Protein AF-A0A6G6BYC5-F1 (afdb_monomer)

InterPro domains:
  IPR001048 Aspartate/glutamate/uridylate kinase [PF00696] (1-52)
  IPR001342 Homoserine dehydrogenase, catalytic [PF00742] (387-583)
  IPR002912 ACT domain [PS51671] (171-244)
  IPR005106 Aspartate/homoserine dehydrogenase, NAD-binding [PF03447] (243-378)
  IPR011147 Bifunctional aspartokinase/homoserine dehydrogenase, homoserine dehydrogenase domain [PTHR43070] (1-584)
  IPR019811 Homoserine dehydrogenase, conserved site [PS01042] (433-455)
  IPR036291 NAD(P)-binding domain superfamily [SSF51735] (235-409)
  IPR036393 Acetylglutamate kinase-like superfamily [G3DSA:3.40.1160.10] (1-65)
  IPR036393 Acetylglutamate kinase-like superfamily [SSF53633] (1-63)
  IPR045865 ACT-like domain [SSF55021] (75-151)
  IPR045865 ACT-like domain [SSF55021] (155-233)
  IPR054352 Aspartokinase, ACT domain [PF22468] (89-148)
  IPR054352 Aspartokinase, ACT domain [PF22468] (169-229)

Foldseek 3Di:
DQEDCVLAVPDDAQAEDELVLVQVQVLFPPVQDHNVVSVVCQVVQNKDFDADPVCRPDSGYIYGHPPDPPPPPFQFRHKGKDWQKKKKKKFFQLQFPDPDLVVLLVVLCVVVPWDWSDWDADPRRRMIMTMGHNVCVVVSQVSSCVSCVVCCVVRRIPRIDMDTQKMKMKTFGAPVVVRPCPVVLLVVLCLLLVWDFDDWDADPNNRMTMTMTGNLCVSQSNNSVCCSRVVPAQAEAEEAEEDCPLQNVLLLVVCVVCQVVCCPPVSYHYAHAKYDYQFWIDGDLPRHDDSVCNVVCGVPVTDGDDPVVSLVVVVSSSHGNAEYEYADQDPVNLQCLLVCLQSSHAYFYCHLDQLQDALVSNVSNVVSCVVSVHHHYHCCLFQQQFNPLVVLLVCVVVPWAFAKKKKFQQLLQQQLLQPPDDPDFSLNSLVVCVVVVSADVQNCVRLQCLSVLSNVSSSLVSSVANDHSVQEAEPRLDDPLLNPDDDSVVNSVSSVVCRVVVVVVRVVLVVVVWGWGFMWMDHPSYTYTDIDTHDPPDPCRPDDRRKMKMWTDIPVQPPHTDMIIDHNDDSNSNSVNSVVVSSVSSD

Mean predicted aligned error: 8.04 Å

Radius of gyration: 31.69 Å; Cα contacts (8 Å, |Δi|>4): 1106; chains: 1; bounding box: 78×51×90 Å

Sequence (587 aa):
MTANPKMVNQAFPIKEISYEEAMELSHFGAKVIYPLTIQPAMKKNIPIQIKNTFYPTDPGTLIFISNKSTNISQPVTGISGIQNLALLTLEGSGMIGIPGYSKRLFEALSREKINVIFITQSSSEHSITTGIHEMDVIKAKTVIDSEFSQEIYQKYIDPLKIEKDLCIIAVVGDNMKNLHGTSGKMFSSLGRNSINVRAIAQGSTEKNISAVIQKKDFKKALNTLHEAFFERPPKQINLFICGVGKVGSKLLEQIDQQKNYLLEELKLQMRIIGLSNSKKMYFDNNNGINLSQWKYNLNKNGLKMNIYSFMEKVWKFNLRNSLFVDNTASEEMAMTYEKFLQNGIGVITCNKIACSSDYDHYKRLKTLSRHFKAPFLFETNVGASLPVISTLNDLINSGDKIKKIEAVLSGSLNFIFNHFIGEKSFLEVVKEAQSKGYTEPDPRIDLSGLDVMRKILILARECGSPLELNDIINNSFLPKSCSTVISIENFYQELHQYRDYFSEIRKKSEKKKRRLRFIARYENGIASIGLESIKQSHPFYQLEGKDNMVLYNTYRYDEQPLIIRGAGAGAEVTASGVFSDIIKATK

Nearest PDB structures (foldseek):
  2hmf-assembly1_A  TM=9.255E-01  e=2.465E-23  Methanocaldococcus jannaschii
  3c1m-assembly1_A  TM=9.172E-01  e=2.095E-23  Methanocaldococcus jannaschii
  3c1m-assembly1_D  TM=9.162E-01  e=9.529E-23  Methanocaldococcus jannaschii
  3c1n-assembly3_D  TM=9.537E-01  e=5.679E-22  Methanocaldococcus jannaschii
  6mx1-assembly1_B  TM=9.621E-01  e=2.971E-15  Escherichia coli str. K-12 substr. MG1655

Solvent-accessible surface area (backbone atoms only — not comparable to full-atom values): 31413 Å² total; per-residue (Å²): 86,30,30,60,55,94,68,27,81,85,40,47,80,37,59,69,47,35,58,64,47,52,34,52,36,25,74,33,54,39,82,87,57,59,58,80,73,48,50,66,33,60,80,67,71,50,67,46,76,49,68,41,90,92,45,74,83,50,89,40,28,41,32,37,82,76,88,64,92,76,54,86,87,54,50,59,63,32,42,33,44,41,73,56,22,23,42,41,36,44,38,23,79,65,39,47,91,50,88,56,61,68,57,52,54,53,50,44,35,49,77,71,67,52,66,74,77,49,68,40,66,47,94,69,44,38,33,45,35,36,33,30,52,47,89,49,46,69,61,50,50,55,45,47,45,57,75,42,41,66,43,36,73,72,62,31,27,55,72,71,42,78,48,70,67,19,20,40,38,33,46,26,15,67,68,38,78,80,41,87,57,56,69,57,50,52,55,50,47,35,43,54,52,57,45,65,74,78,47,63,42,64,53,95,83,31,38,40,44,31,39,29,31,51,45,92,43,48,60,35,46,55,42,43,49,46,53,71,64,62,66,76,67,49,52,60,34,35,33,35,37,37,26,58,51,71,34,28,44,39,32,53,50,50,53,63,73,40,44,63,56,33,40,73,74,68,34,32,39,80,32,44,30,32,44,26,45,96,62,26,30,32,74,28,84,87,81,30,55,55,77,96,47,42,69,56,46,35,70,73,72,26,44,76,47,48,72,66,66,50,50,51,50,57,60,72,63,52,61,50,60,31,34,39,34,38,50,41,88,51,59,77,61,40,74,46,50,60,63,37,16,75,66,24,24,18,39,37,33,53,39,49,55,41,64,49,46,60,50,67,59,34,51,48,45,59,48,38,17,63,74,35,59,8,50,75,43,46,45,28,45,38,40,12,47,42,70,50,53,58,50,53,47,52,43,46,76,73,71,48,49,81,53,33,39,42,30,35,70,45,38,42,60,38,38,36,45,69,58,53,50,94,85,61,50,66,50,57,33,52,52,51,35,42,78,72,62,53,37,53,98,56,52,63,60,62,74,67,38,55,67,47,50,41,35,50,48,36,54,43,40,74,73,68,44,93,62,51,77,86,68,42,46,73,48,70,82,66,59,71,69,54,73,69,50,88,50,72,69,56,31,54,51,43,43,57,71,45,40,63,62,56,49,48,57,47,50,62,22,52,77,69,65,24,42,60,43,63,37,34,39,37,43,89,91,46,39,35,37,33,71,42,72,33,47,74,89,41,76,75,47,77,64,59,67,42,46,18,38,40,33,39,29,26,77,86,25,62,93,56,56,51,74,49,76,44,64,26,70,50,42,60,48,31,16,51,20,51,50,51,46,55,55,59,67,71,112

Structure (mmCIF, N/CA/C/O backbone):
data_AF-A0A6G6BYC5-F1
#
_entry.id   AF-A0A6G6BYC5-F1
#
loop_
_atom_site.group_PDB
_atom_site.id
_atom_site.type_symbol
_atom_site.label_atom_id
_atom_site.label_alt_id
_atom_site.label_comp_id
_atom_site.label_asym_id
_atom_site.label_entity_id
_atom_site.label_seq_id
_atom_site.pdbx_PDB_ins_code
_atom_site.Cartn_x
_atom_site.Cartn_y
_atom_site.Cartn_z
_atom_site.occupancy
_atom_site.B_iso_or_equiv
_atom_site.auth_seq_id
_atom_site.auth_comp_id
_atom_site.auth_asym_id
_atom_site.auth_atom_id
_atom_site.pdbx_PDB_model_num
ATOM 1 N N . MET A 1 1 ? -5.826 10.184 30.171 1.00 86.75 1 MET A N 1
ATOM 2 C CA . MET A 1 1 ? -4.964 9.926 28.989 1.00 86.75 1 MET A CA 1
ATOM 3 C C . MET A 1 1 ? -5.865 9.726 27.782 1.00 86.75 1 MET A C 1
ATOM 5 O O . MET A 1 1 ? -6.928 9.151 27.968 1.00 86.75 1 MET A O 1
ATOM 9 N N . THR A 1 2 ? -5.457 10.159 26.585 1.00 90.31 2 THR A N 1
ATOM 10 C CA . THR A 1 2 ? -6.253 10.045 25.343 1.00 90.31 2 THR A CA 1
ATOM 11 C C . THR A 1 2 ? -6.451 8.605 24.859 1.00 90.31 2 THR A C 1
ATOM 13 O O . THR A 1 2 ? -7.395 8.332 24.131 1.00 90.31 2 THR A O 1
ATOM 16 N N . ALA A 1 3 ? -5.594 7.673 25.279 1.00 91.50 3 ALA A N 1
ATOM 17 C CA . ALA A 1 3 ? -5.772 6.226 25.146 1.00 91.50 3 ALA A CA 1
ATOM 18 C C . ALA A 1 3 ? -4.931 5.502 26.215 1.00 91.50 3 ALA A C 1
ATOM 20 O O . ALA A 1 3 ? -4.189 6.143 26.967 1.00 91.50 3 ALA A O 1
ATOM 21 N N . ASN A 1 4 ? -5.012 4.169 26.293 1.00 89.75 4 ASN A N 1
ATOM 22 C CA . ASN A 1 4 ? -4.153 3.376 27.178 1.00 89.75 4 ASN A CA 1
ATOM 23 C C . ASN A 1 4 ? -2.675 3.445 26.716 1.00 89.75 4 ASN A C 1
ATOM 25 O O . ASN A 1 4 ? -2.354 2.871 25.668 1.00 89.75 4 ASN A O 1
ATOM 29 N N . PRO A 1 5 ? -1.755 4.056 27.494 1.00 86.81 5 PRO A N 1
ATOM 30 C CA . PRO A 1 5 ? -0.365 4.261 27.075 1.00 86.81 5 PRO A CA 1
ATOM 31 C C . PRO A 1 5 ? 0.438 2.961 26.934 1.00 86.81 5 PRO A C 1
ATOM 33 O O . PRO A 1 5 ? 1.443 2.940 26.234 1.00 86.81 5 PRO A O 1
ATOM 36 N N . LYS A 1 6 ? -0.014 1.848 27.535 1.00 88.12 6 LYS A N 1
ATOM 37 C CA . LYS A 1 6 ? 0.607 0.523 27.332 1.00 88.12 6 LYS A CA 1
ATOM 38 C C . LYS A 1 6 ? 0.318 -0.062 25.946 1.00 88.12 6 LYS A C 1
ATOM 40 O O . LYS A 1 6 ? 0.992 -0.994 25.515 1.00 88.12 6 LYS A O 1
ATOM 45 N N . MET A 1 7 ? -0.721 0.430 25.270 1.00 88.62 7 MET A N 1
ATOM 46 C CA . MET A 1 7 ? -1.164 -0.069 23.962 1.00 88.62 7 MET A CA 1
ATOM 47 C C . MET A 1 7 ? -0.909 0.938 22.842 1.00 88.62 7 MET A C 1
ATOM 49 O O . MET A 1 7 ? -0.668 0.529 21.703 1.00 88.62 7 MET A O 1
ATOM 53 N N . VAL A 1 8 ? -0.952 2.228 23.175 1.00 88.88 8 VAL A N 1
ATOM 54 C CA . VAL A 1 8 ? -0.746 3.359 22.271 1.00 88.88 8 VAL A CA 1
ATOM 55 C C . VAL A 1 8 ? 0.359 4.240 22.850 1.00 88.88 8 VAL A C 1
ATOM 57 O O . VAL A 1 8 ? 0.112 5.056 23.732 1.00 88.88 8 VAL A O 1
ATOM 60 N N . ASN A 1 9 ? 1.585 4.088 22.346 1.00 82.44 9 ASN A N 1
ATOM 61 C CA . ASN A 1 9 ? 2.769 4.778 22.886 1.00 82.44 9 ASN A CA 1
ATOM 62 C C . ASN A 1 9 ? 2.676 6.310 22.798 1.00 82.44 9 ASN A C 1
ATOM 64 O O . ASN A 1 9 ? 3.294 7.024 23.574 1.00 82.44 9 ASN A O 1
ATOM 68 N N . GLN A 1 10 ? 1.904 6.800 21.835 1.00 84.38 10 GLN A N 1
ATOM 69 C CA . GLN A 1 10 ? 1.694 8.216 21.544 1.00 84.38 10 GLN A CA 1
ATOM 70 C C . GLN A 1 10 ? 0.484 8.819 22.281 1.00 84.38 10 GLN A C 1
ATOM 72 O O . GLN A 1 10 ? 0.098 9.957 22.019 1.00 84.38 10 GLN A O 1
ATOM 77 N N . ALA A 1 11 ? -0.120 8.071 23.212 1.00 87.69 11 ALA A N 1
ATOM 78 C CA . ALA A 1 11 ? -1.148 8.592 24.104 1.00 87.69 11 ALA A CA 1
ATOM 79 C C . ALA A 1 11 ? -0.568 9.658 25.044 1.00 87.69 11 ALA A C 1
ATOM 81 O O . ALA A 1 11 ? 0.519 9.495 25.594 1.00 87.69 11 ALA A O 1
ATOM 82 N N . PHE A 1 12 ? -1.329 10.723 25.282 1.00 87.56 12 PHE A N 1
ATOM 83 C CA . PHE A 1 12 ? -0.921 11.841 26.134 1.00 87.56 12 PHE A CA 1
ATOM 84 C C . PHE A 1 12 ? -2.003 12.185 27.171 1.00 87.56 12 PHE A C 1
ATOM 86 O O . PHE A 1 12 ? -3.158 11.760 27.023 1.00 87.56 12 PHE A O 1
ATOM 93 N N . PRO A 1 13 ? -1.662 12.908 28.254 1.00 88.12 13 PRO A N 1
ATOM 94 C CA . PRO A 1 13 ? -2.632 13.314 29.267 1.00 88.12 13 PRO A CA 1
ATOM 95 C C . PRO A 1 13 ? -3.739 14.202 28.688 1.00 88.12 13 PRO A C 1
ATOM 97 O O . PRO A 1 13 ? -3.480 15.093 27.884 1.00 88.12 13 PRO A O 1
ATOM 100 N N . ILE A 1 14 ? -4.977 13.965 29.125 1.00 88.75 14 ILE A N 1
ATOM 101 C CA . ILE A 1 14 ? -6.110 14.844 28.811 1.00 88.75 14 ILE A CA 1
ATOM 102 C C . ILE A 1 14 ? -6.059 15.983 29.828 1.00 88.75 14 ILE A C 1
ATOM 104 O O . ILE A 1 14 ? -5.929 15.709 31.019 1.00 88.75 14 ILE A O 1
ATOM 108 N N . LYS A 1 15 ? -6.120 17.238 29.380 1.00 88.06 15 LYS A N 1
ATOM 109 C CA . LYS A 1 15 ? -6.078 18.391 30.295 1.00 88.06 15 LYS A CA 1
ATOM 110 C C . LYS A 1 15 ? -7.410 18.574 31.022 1.00 88.06 15 LYS A C 1
ATOM 112 O O . LYS A 1 15 ? -7.441 18.707 32.240 1.00 88.06 15 LYS A O 1
ATOM 117 N N . GLU A 1 16 ? -8.491 18.531 30.256 1.00 88.38 16 GLU A N 1
ATOM 118 C CA . GLU A 1 16 ? -9.855 18.855 30.667 1.00 88.38 16 GLU A CA 1
ATOM 119 C C . GLU A 1 16 ? -10.820 17.848 30.029 1.00 88.38 16 GLU A C 1
ATOM 121 O O . GLU A 1 16 ? -10.604 17.454 28.882 1.00 88.38 16 GLU A O 1
ATOM 126 N N . ILE A 1 17 ? -11.837 17.405 30.771 1.00 89.06 17 ILE A N 1
ATOM 127 C CA . ILE A 1 17 ? -12.864 16.464 30.298 1.00 89.06 17 ILE A CA 1
ATOM 128 C C . ILE A 1 17 ? -14.187 16.689 31.046 1.00 89.06 17 ILE A C 1
ATOM 130 O O . ILE A 1 17 ? -14.181 17.051 32.225 1.00 89.06 17 ILE A O 1
ATOM 134 N N . SER A 1 18 ? -15.323 16.466 30.386 1.00 88.94 18 SER A N 1
ATOM 135 C CA . SER A 1 18 ? -16.635 16.509 31.044 1.00 88.94 18 SER A CA 1
ATOM 136 C C . SER A 1 18 ? -16.876 15.289 31.945 1.00 88.94 18 SER A C 1
ATOM 138 O O . SER A 1 18 ? -16.243 14.238 31.798 1.00 88.94 18 SER A O 1
ATOM 140 N N . TYR A 1 19 ? -17.833 15.395 32.873 1.00 88.75 19 TYR A N 1
ATOM 141 C CA . TYR A 1 19 ? -18.262 14.244 33.675 1.00 88.75 19 TYR A CA 1
ATOM 142 C C . TYR A 1 19 ? -18.762 13.083 32.807 1.00 88.75 19 TYR A C 1
ATOM 144 O O . TYR A 1 19 ? -18.405 11.936 33.077 1.00 88.75 19 TYR A O 1
ATOM 152 N N . GLU A 1 20 ? -19.555 13.356 31.763 1.00 86.75 20 GLU A N 1
ATOM 153 C CA . GLU A 1 20 ? -20.112 12.283 30.936 1.00 86.75 20 GLU A CA 1
ATOM 154 C C . GLU A 1 20 ? -19.038 11.592 30.094 1.00 86.75 20 GLU A C 1
ATOM 156 O O . GLU A 1 20 ? -18.991 10.366 30.076 1.00 86.75 20 GLU A O 1
ATOM 161 N N . GLU A 1 21 ? -18.120 12.331 29.464 1.00 88.06 21 GLU A N 1
ATOM 162 C CA . GLU A 1 21 ? -17.006 11.717 28.722 1.00 88.06 21 GLU A CA 1
ATOM 163 C C . GLU A 1 21 ? -16.112 10.866 29.635 1.00 88.06 21 GLU A C 1
ATOM 165 O O . GLU A 1 21 ? -15.651 9.792 29.243 1.00 88.06 21 GLU A O 1
ATOM 170 N N . ALA A 1 22 ? -15.874 11.322 30.869 1.00 89.50 22 ALA A N 1
ATOM 171 C CA . ALA A 1 22 ? -15.110 10.568 31.856 1.00 89.50 22 ALA A CA 1
ATOM 172 C C . ALA A 1 22 ? -15.809 9.248 32.235 1.00 89.50 22 ALA A C 1
ATOM 174 O O . ALA A 1 22 ? -15.147 8.210 32.348 1.00 89.50 22 ALA A O 1
ATOM 175 N N . MET A 1 23 ? -17.138 9.269 32.385 1.00 88.25 23 MET A N 1
ATOM 176 C CA . MET A 1 23 ? -17.947 8.068 32.613 1.00 88.25 23 MET A CA 1
ATOM 177 C C . MET A 1 23 ? -17.919 7.119 31.407 1.00 88.25 23 MET A C 1
ATOM 179 O O . MET A 1 23 ? -17.709 5.922 31.593 1.00 88.25 23 MET A O 1
ATOM 183 N N . GLU A 1 24 ? -18.053 7.641 30.187 1.00 87.44 24 GLU A N 1
ATOM 184 C CA . GLU A 1 24 ? -18.011 6.861 28.942 1.00 87.44 24 GLU A CA 1
ATOM 185 C C . GLU A 1 24 ? -16.650 6.183 28.726 1.00 87.44 24 GLU A C 1
ATOM 187 O O . GLU A 1 24 ? -16.567 4.978 28.480 1.00 87.44 24 GLU A O 1
ATOM 192 N N . LEU A 1 25 ? -15.545 6.918 28.896 1.00 89.19 25 LEU A N 1
ATOM 193 C CA . LEU A 1 25 ? -14.202 6.337 28.806 1.00 89.19 25 LEU A CA 1
ATOM 194 C C . LEU A 1 25 ? -13.994 5.225 29.837 1.00 89.19 25 LEU A C 1
ATOM 196 O O . LEU A 1 25 ? -13.385 4.197 29.517 1.00 89.19 25 LEU A O 1
ATOM 200 N N . SER A 1 26 ? -14.483 5.437 31.063 1.00 87.88 26 SER A N 1
ATOM 201 C CA . SER A 1 26 ? -14.409 4.454 32.143 1.00 87.88 26 SER A CA 1
ATOM 202 C C . SER A 1 26 ? -15.197 3.187 31.807 1.00 87.88 26 SER A C 1
ATOM 204 O O . SER A 1 26 ? -14.629 2.093 31.893 1.00 87.88 26 SER A O 1
ATOM 206 N N . HIS A 1 27 ? -16.439 3.332 31.325 1.00 86.69 27 HIS A N 1
ATOM 207 C CA . HIS A 1 27 ? -17.282 2.217 30.877 1.00 86.69 27 HIS A CA 1
ATOM 208 C C . HIS A 1 27 ? -16.562 1.350 29.844 1.00 86.69 27 HIS A C 1
ATOM 210 O O . HIS A 1 27 ? -16.494 0.134 29.993 1.00 86.69 27 HIS A O 1
ATOM 216 N N . PHE A 1 28 ? -15.911 1.975 28.858 1.00 84.69 28 PHE A N 1
ATOM 217 C CA . PHE A 1 28 ? -15.178 1.270 27.804 1.00 84.69 28 PHE A CA 1
ATOM 218 C C . PHE A 1 28 ? -13.738 0.872 28.165 1.00 84.69 28 PHE A C 1
ATOM 220 O O . PHE A 1 28 ? -12.960 0.528 27.278 1.00 84.69 28 PHE A O 1
ATOM 227 N N . GLY A 1 29 ? -13.358 0.868 29.447 1.00 79.62 29 GLY A N 1
ATOM 228 C CA . GLY A 1 29 ? -12.115 0.239 29.914 1.00 79.62 29 GLY A CA 1
ATOM 229 C C . GLY A 1 29 ? -11.020 1.188 30.407 1.00 79.62 29 GLY A C 1
ATOM 230 O O . GLY A 1 29 ? -9.913 0.727 30.711 1.00 79.62 29 GLY A O 1
ATOM 231 N N . ALA A 1 30 ? -11.291 2.491 30.548 1.00 80.38 30 ALA A N 1
ATOM 232 C CA . ALA A 1 30 ? -10.368 3.413 31.209 1.00 80.38 30 ALA A CA 1
ATOM 233 C C . ALA A 1 30 ? -10.447 3.246 32.740 1.00 80.38 30 ALA A C 1
ATOM 235 O O . ALA A 1 30 ? -11.186 3.935 33.434 1.00 80.38 30 ALA A O 1
ATOM 236 N N . LYS A 1 31 ? -9.635 2.333 33.284 1.00 74.62 31 LYS A N 1
ATOM 237 C CA . LYS A 1 31 ? -9.678 1.872 34.690 1.00 74.62 31 LYS A CA 1
ATOM 238 C C . LYS A 1 31 ? -9.284 2.896 35.775 1.00 74.62 31 LYS A C 1
ATOM 240 O O . LYS A 1 31 ? -9.052 2.501 36.911 1.00 74.62 31 LYS A O 1
ATOM 245 N N . VAL A 1 32 ? -9.137 4.180 35.450 1.00 75.62 32 VAL A N 1
ATOM 246 C CA . VAL A 1 32 ? -8.644 5.201 36.401 1.00 75.62 32 VAL A CA 1
ATOM 247 C C . VAL A 1 32 ? -9.751 5.693 37.338 1.00 75.62 32 VAL A C 1
ATOM 249 O O . VAL A 1 32 ? -9.486 6.063 38.475 1.00 75.62 32 VAL A O 1
ATOM 252 N N . ILE A 1 33 ? -10.992 5.684 36.865 1.00 79.25 33 ILE A N 1
ATOM 253 C CA . ILE A 1 33 ? -12.165 6.227 37.554 1.00 79.25 33 ILE A CA 1
ATOM 254 C C . ILE A 1 33 ? -13.282 5.196 37.484 1.00 79.25 33 ILE A C 1
ATOM 256 O O . ILE A 1 33 ? -13.403 4.505 36.476 1.00 79.25 33 ILE A O 1
ATOM 260 N N . TYR A 1 34 ? -14.094 5.098 38.535 1.00 83.88 34 TYR A N 1
ATOM 261 C CA . TYR A 1 34 ? -15.292 4.261 38.554 1.00 83.88 34 TYR A CA 1
ATOM 262 C C . TYR A 1 34 ? -16.530 5.159 38.407 1.00 83.88 34 TYR A C 1
ATOM 264 O O . TYR A 1 34 ? -16.652 6.109 39.177 1.00 83.88 34 TYR A O 1
ATOM 272 N N . PRO A 1 35 ? -17.464 4.915 37.468 1.00 82.00 35 PRO A N 1
ATOM 273 C CA . PRO A 1 35 ? -18.517 5.887 37.155 1.00 82.00 35 PRO A CA 1
ATOM 274 C C . PRO A 1 35 ? -19.384 6.277 38.361 1.00 82.00 35 PRO A C 1
ATOM 276 O O . PRO A 1 35 ? -19.760 7.439 38.505 1.00 82.00 35 PRO A O 1
ATOM 279 N N . LEU A 1 36 ? -19.644 5.337 39.279 1.00 84.62 36 LEU A N 1
ATOM 280 C CA . LEU A 1 36 ? -20.447 5.605 40.477 1.00 84.62 36 LEU A CA 1
ATOM 281 C C . LEU A 1 36 ? -19.773 6.580 41.457 1.00 84.62 36 LEU A C 1
ATOM 283 O O . LEU A 1 36 ? -20.477 7.228 42.227 1.00 84.62 36 LEU A O 1
ATOM 287 N N . THR A 1 37 ? -18.442 6.737 41.426 1.00 84.38 37 THR A N 1
ATOM 288 C CA . THR A 1 37 ? -17.749 7.704 42.298 1.00 84.38 37 THR A CA 1
ATOM 289 C C . THR A 1 37 ? -17.807 9.133 41.764 1.00 84.38 37 THR A C 1
ATOM 291 O O . THR A 1 37 ? -17.649 10.073 42.538 1.00 84.38 37 THR A O 1
ATOM 294 N N . ILE A 1 38 ? -18.080 9.316 40.467 1.00 87.81 38 ILE A N 1
ATOM 295 C CA . ILE A 1 38 ? -18.207 10.637 39.835 1.00 87.81 38 ILE A CA 1
ATOM 296 C C . ILE A 1 38 ? -19.584 11.254 40.125 1.00 87.81 38 ILE A C 1
ATOM 298 O O . ILE A 1 38 ? -19.696 12.467 40.302 1.00 87.81 38 ILE A O 1
ATOM 302 N N . GLN A 1 39 ? -20.635 10.433 40.231 1.00 87.94 39 GLN A N 1
ATOM 303 C CA . GLN A 1 39 ? -22.022 10.904 40.352 1.00 87.94 39 GLN A CA 1
ATOM 304 C C . GLN A 1 39 ? -22.278 11.898 41.503 1.00 87.94 39 GLN A C 1
ATOM 306 O O . GLN A 1 39 ? -22.980 12.884 41.267 1.00 87.94 39 GLN A O 1
ATOM 311 N N . PRO A 1 40 ? -21.752 11.714 42.734 1.00 91.44 40 PRO A N 1
ATOM 312 C CA . PRO A 1 40 ? -21.985 12.672 43.817 1.00 91.44 40 PRO A CA 1
ATOM 313 C C . PRO A 1 40 ? -21.364 14.045 43.535 1.00 91.44 40 PRO A C 1
ATOM 315 O O . PRO A 1 40 ? -21.980 15.070 43.826 1.00 91.44 40 PRO A O 1
ATOM 318 N N . ALA A 1 41 ? -20.164 14.059 42.948 1.00 91.44 41 ALA A N 1
ATOM 319 C CA . ALA A 1 41 ? -19.460 15.277 42.567 1.00 91.44 41 ALA A CA 1
ATOM 320 C C . ALA A 1 41 ? -20.175 15.988 41.410 1.00 91.44 41 ALA A C 1
ATOM 322 O O . ALA A 1 41 ? -20.410 17.190 41.489 1.00 91.44 41 ALA A O 1
ATOM 323 N N . MET A 1 42 ? -20.633 15.231 40.408 1.00 89.94 42 MET A N 1
ATOM 324 C CA . MET A 1 42 ? -21.445 15.736 39.299 1.00 89.94 42 MET A CA 1
ATOM 325 C C . MET A 1 42 ? -22.747 16.388 39.791 1.00 89.94 42 MET A C 1
ATOM 327 O O . MET A 1 42 ? -23.028 17.525 39.430 1.00 89.94 42 MET A O 1
ATOM 331 N N . LYS A 1 43 ? -23.511 15.733 40.681 1.00 91.12 43 LYS A N 1
ATOM 332 C CA . LYS A 1 43 ? -24.767 16.287 41.239 1.00 91.12 43 LYS A CA 1
ATOM 333 C C . LYS A 1 43 ? -24.572 17.607 41.990 1.00 91.12 43 LYS A C 1
ATOM 335 O O . LYS A 1 43 ? -25.499 18.406 42.062 1.00 91.12 43 LYS A O 1
ATOM 340 N N . LYS A 1 44 ? -23.392 17.814 42.579 1.00 92.81 44 LYS A N 1
ATOM 341 C CA . LYS A 1 44 ? -23.035 19.026 43.331 1.00 92.81 44 LYS A CA 1
ATOM 342 C C . LYS A 1 44 ? -22.155 19.998 42.537 1.00 92.81 44 LYS A C 1
ATOM 344 O O . LYS A 1 44 ? -21.717 20.991 43.107 1.00 92.81 44 LYS A O 1
ATOM 349 N N . ASN A 1 45 ? -21.883 19.722 41.259 1.00 90.19 45 ASN A N 1
ATOM 350 C CA . ASN A 1 45 ? -20.957 20.486 40.419 1.00 90.19 45 ASN A CA 1
ATOM 351 C C . ASN A 1 45 ? -19.566 20.699 41.051 1.00 90.19 45 ASN A C 1
ATOM 353 O O . ASN A 1 45 ? -18.967 21.758 40.889 1.00 90.19 45 ASN A O 1
ATOM 357 N N . ILE A 1 46 ? -19.041 19.698 41.763 1.00 93.44 46 ILE A N 1
ATOM 358 C CA . ILE A 1 46 ? -17.721 19.747 42.409 1.00 93.44 46 ILE A CA 1
ATOM 359 C C . ILE A 1 46 ? -16.659 19.226 41.429 1.00 93.44 46 ILE A C 1
ATOM 361 O O . ILE A 1 46 ? -16.668 18.025 41.149 1.00 93.44 46 ILE A O 1
ATOM 365 N N . PRO A 1 47 ? -15.726 20.065 40.937 1.00 92.06 47 PRO A N 1
ATOM 366 C CA . PRO A 1 47 ? -14.685 19.616 40.018 1.00 92.06 47 PRO A CA 1
ATOM 367 C C . PRO A 1 47 ? -13.778 18.546 40.640 1.00 92.06 47 PRO A C 1
ATOM 369 O O . PRO A 1 47 ? -13.430 18.617 41.820 1.00 92.06 47 PRO A O 1
ATOM 372 N N . ILE A 1 48 ? -13.354 17.572 39.834 1.00 92.00 48 ILE A N 1
ATOM 373 C CA . ILE A 1 48 ? -12.473 16.474 40.253 1.00 92.00 48 ILE A CA 1
ATOM 374 C C . ILE A 1 48 ? -11.129 16.617 39.539 1.00 92.00 48 ILE A C 1
ATOM 376 O O . ILE A 1 48 ? -11.076 16.605 38.313 1.00 92.00 48 ILE A O 1
ATOM 380 N N . GLN A 1 49 ? -10.027 16.691 40.286 1.00 90.94 49 GLN A N 1
ATOM 381 C CA . GLN A 1 49 ? -8.677 16.700 39.715 1.00 90.94 49 GLN A CA 1
ATOM 382 C C . GLN A 1 49 ? -8.030 15.316 39.850 1.00 90.94 49 GLN A C 1
ATOM 384 O O . GLN A 1 49 ? -7.746 14.863 40.958 1.00 90.94 49 GLN A O 1
ATOM 389 N N . ILE A 1 50 ? -7.733 14.658 38.730 1.00 89.62 50 ILE A N 1
ATOM 390 C CA . ILE A 1 50 ? -6.938 13.423 38.712 1.00 89.62 50 ILE A CA 1
ATOM 391 C C . ILE A 1 50 ? -5.457 13.793 38.623 1.00 89.62 50 ILE A C 1
ATOM 393 O O . ILE A 1 50 ? -5.010 14.341 37.614 1.00 89.62 50 ILE A O 1
ATOM 397 N N . LYS A 1 51 ? -4.690 13.468 39.667 1.00 88.44 51 LYS A N 1
ATOM 398 C CA . LYS A 1 51 ? -3.240 13.701 39.761 1.00 88.44 51 LYS A CA 1
ATOM 399 C C . LYS A 1 51 ? -2.435 12.426 39.512 1.00 88.44 51 LYS A C 1
ATOM 401 O O . LYS A 1 51 ? -2.932 11.316 39.689 1.00 88.44 51 LYS A O 1
ATOM 406 N N . ASN A 1 52 ? -1.173 12.594 39.122 1.00 85.69 52 ASN A N 1
ATOM 407 C CA . ASN A 1 52 ? -0.220 11.499 38.987 1.00 85.69 52 ASN A CA 1
ATOM 408 C C . ASN A 1 52 ? 0.570 11.327 40.293 1.00 85.69 52 ASN A C 1
ATOM 410 O O . ASN A 1 52 ? 1.289 12.236 40.698 1.00 85.69 52 ASN A O 1
ATOM 414 N N . THR A 1 53 ? 0.476 10.159 40.932 1.00 87.81 53 THR A N 1
ATOM 415 C CA . THR A 1 53 ? 1.199 9.861 42.182 1.00 87.81 53 THR A CA 1
ATOM 416 C C . THR A 1 53 ? 2.721 9.941 42.024 1.00 87.81 53 THR A C 1
ATOM 418 O O . THR A 1 53 ? 3.407 10.316 42.968 1.00 87.81 53 THR A O 1
ATOM 421 N N . PHE A 1 54 ? 3.254 9.630 40.837 1.00 88.25 54 PHE A N 1
ATOM 422 C CA . PHE A 1 54 ? 4.696 9.671 40.560 1.00 88.25 54 PHE A CA 1
ATOM 423 C C . PHE A 1 54 ? 5.199 11.064 40.157 1.00 88.25 54 PHE A C 1
ATOM 425 O O . PHE A 1 54 ? 6.395 11.322 40.237 1.00 88.25 54 PHE A O 1
ATOM 432 N N . TYR A 1 55 ? 4.294 11.961 39.752 1.00 87.88 55 TYR A N 1
ATOM 433 C CA . TYR A 1 55 ? 4.604 13.337 39.354 1.00 87.88 55 TYR A CA 1
ATOM 434 C C . TYR A 1 55 ? 3.566 14.300 39.957 1.00 87.88 55 TYR A C 1
ATOM 436 O O . TYR A 1 55 ? 2.670 14.769 39.255 1.00 87.88 55 TYR A O 1
ATOM 444 N N . PRO A 1 56 ? 3.639 14.594 41.270 1.00 85.56 56 PRO A N 1
ATOM 445 C CA . PRO A 1 56 ? 2.587 15.339 41.975 1.00 85.56 56 PRO A CA 1
ATOM 446 C C . PRO A 1 56 ? 2.398 16.782 41.483 1.00 85.56 56 PRO A C 1
ATOM 448 O O . PRO A 1 56 ? 1.310 17.348 41.615 1.00 85.56 56 PRO A O 1
ATOM 451 N N . THR A 1 57 ? 3.452 17.373 40.916 1.00 89.81 57 THR A N 1
ATOM 452 C CA . THR A 1 57 ? 3.447 18.726 40.346 1.00 89.81 57 THR A CA 1
ATOM 453 C C . THR A 1 57 ? 2.753 18.800 38.989 1.00 89.81 57 THR A C 1
ATOM 455 O O . THR A 1 57 ? 2.381 19.899 38.575 1.00 89.81 57 THR A O 1
ATOM 458 N N . ASP A 1 58 ? 2.519 17.667 38.314 1.00 88.94 58 ASP A N 1
ATOM 459 C CA . ASP A 1 58 ? 1.780 17.664 37.056 1.00 88.94 58 ASP A CA 1
ATOM 460 C C . ASP A 1 58 ? 0.375 18.245 37.274 1.00 88.94 58 ASP A C 1
ATOM 462 O O . ASP A 1 58 ? -0.290 17.940 38.278 1.00 88.94 58 ASP A O 1
ATOM 466 N N . PRO A 1 59 ? -0.135 19.061 36.330 1.00 86.69 59 PRO A N 1
ATOM 467 C CA . PRO A 1 59 ? -1.469 19.633 36.448 1.00 86.69 59 PRO A CA 1
ATOM 468 C C . PRO A 1 59 ? -2.520 18.526 36.576 1.00 86.69 59 PRO A C 1
ATOM 470 O O . PRO A 1 59 ? -3.414 18.645 37.411 1.00 86.69 59 PRO A O 1
ATOM 473 N N . GLY A 1 60 ? -2.340 17.405 35.871 1.00 89.06 60 GLY A N 1
ATOM 474 C CA . GLY A 1 60 ? -3.273 16.283 35.864 1.00 89.06 60 GLY A CA 1
ATOM 475 C C . GLY A 1 60 ? -4.437 16.503 34.897 1.00 89.06 60 GLY A C 1
ATOM 476 O O . GLY A 1 60 ? -4.339 17.317 33.979 1.00 89.06 60 GLY A O 1
ATOM 477 N N . THR A 1 61 ? -5.531 15.773 35.105 1.00 90.69 61 THR A N 1
ATOM 478 C CA . THR A 1 61 ? -6.777 15.919 34.336 1.00 90.69 61 THR A CA 1
ATOM 479 C C . THR A 1 61 ? -7.855 16.533 35.223 1.00 90.69 61 THR A C 1
ATOM 481 O O . THR A 1 61 ? -8.168 15.964 36.268 1.00 90.69 61 THR A O 1
ATOM 484 N N . LEU A 1 62 ? -8.432 17.661 34.808 1.00 91.69 62 LEU A N 1
ATOM 485 C CA . LEU A 1 62 ? -9.574 18.289 35.476 1.00 91.69 62 LEU A CA 1
ATOM 486 C C . LEU A 1 62 ? -10.886 17.771 34.866 1.00 91.69 62 LEU A C 1
ATOM 488 O O . LEU A 1 62 ? -11.094 17.882 33.659 1.00 91.69 62 LEU A O 1
ATOM 492 N N . ILE A 1 63 ? -11.768 17.227 35.704 1.00 90.88 63 ILE A N 1
ATOM 493 C CA . ILE A 1 63 ? -13.125 16.801 35.348 1.00 90.88 63 ILE A CA 1
ATOM 494 C C . ILE A 1 63 ? -14.113 17.810 35.922 1.00 90.88 63 ILE A C 1
ATOM 496 O O . ILE A 1 63 ? -14.106 18.056 37.129 1.00 90.88 63 ILE A O 1
ATOM 500 N N . PHE A 1 64 ? -14.957 18.397 35.082 1.00 88.38 64 PHE A N 1
ATOM 501 C CA . PHE A 1 64 ? -15.910 19.425 35.501 1.00 88.38 64 PHE A CA 1
ATOM 502 C C . PHE A 1 64 ? -17.124 19.480 34.565 1.00 88.38 64 PHE A C 1
ATOM 504 O O . PHE A 1 64 ? -17.204 18.738 33.586 1.00 88.38 64 PHE A O 1
ATOM 511 N N . ILE A 1 65 ? -18.097 20.344 34.874 1.00 82.81 65 ILE A N 1
ATOM 512 C CA . ILE A 1 65 ? -19.238 20.567 33.984 1.00 82.81 65 ILE A CA 1
ATOM 513 C C . ILE A 1 65 ? -18.779 21.370 32.763 1.00 82.81 65 ILE A C 1
ATOM 515 O O . ILE A 1 65 ? -18.262 22.482 32.887 1.00 82.81 65 ILE A O 1
ATOM 519 N N . SER A 1 66 ? -18.932 20.792 31.575 1.00 67.31 66 SER A N 1
ATOM 520 C CA . SER A 1 66 ? -18.535 21.452 30.335 1.00 67.31 66 SER A CA 1
ATOM 521 C C . SER A 1 66 ? -19.532 22.570 30.006 1.00 67.31 66 SER A C 1
ATOM 523 O O . SER A 1 66 ? -20.590 22.328 29.439 1.00 67.31 66 SER A O 1
ATOM 525 N N . ASN A 1 67 ? -19.207 23.813 30.377 1.00 55.78 67 ASN A N 1
ATOM 526 C CA . ASN A 1 67 ? -19.940 25.017 29.942 1.00 55.78 67 ASN A CA 1
ATOM 527 C C . ASN A 1 67 ? -19.380 25.603 28.638 1.00 55.78 67 ASN A C 1
ATOM 529 O O . ASN A 1 67 ? -19.752 26.698 28.217 1.00 55.78 67 ASN A O 1
ATOM 533 N N . LYS A 1 68 ? -18.409 24.922 28.033 1.00 52.19 68 LYS A N 1
ATOM 534 C CA . LYS A 1 68 ? -17.572 25.481 26.989 1.00 52.19 68 LYS A CA 1
ATOM 535 C C . LYS A 1 68 ? -17.782 24.725 25.682 1.00 52.19 68 LYS A C 1
ATOM 537 O O . LYS A 1 68 ? -17.407 23.568 25.551 1.00 52.19 68 LYS A O 1
ATOM 542 N N . SER A 1 69 ? -18.225 25.454 24.664 1.00 48.69 69 SER A N 1
ATOM 543 C CA . SER A 1 69 ? -18.051 25.138 23.241 1.00 48.69 69 SER A CA 1
ATOM 544 C C . SER A 1 69 ? -16.570 25.168 22.804 1.00 48.69 69 SER A C 1
ATOM 546 O O . SER A 1 69 ? -16.245 25.601 21.698 1.00 48.69 69 SER A O 1
ATOM 548 N N . THR A 1 70 ? -15.622 24.806 23.677 1.00 46.47 70 THR A N 1
ATOM 549 C CA . THR A 1 70 ? -14.204 25.082 23.431 1.00 46.47 70 THR A CA 1
ATOM 550 C C . THR A 1 70 ? -13.518 23.934 22.714 1.00 46.47 70 THR A C 1
ATOM 552 O O . THR A 1 70 ? -13.360 22.851 23.266 1.00 46.47 70 THR A O 1
ATOM 555 N N . ASN A 1 71 ? -13.035 24.275 21.517 1.00 48.78 71 ASN A N 1
ATOM 556 C CA . ASN A 1 71 ? -12.312 23.484 20.520 1.00 48.78 71 ASN A CA 1
ATOM 557 C C . ASN A 1 71 ? -13.163 22.583 19.618 1.00 48.78 71 ASN A C 1
ATOM 559 O O . ASN A 1 71 ? -13.021 21.366 19.601 1.00 48.78 71 ASN A O 1
ATOM 563 N N . ILE A 1 72 ? -13.892 23.233 18.701 1.00 51.53 72 ILE A N 1
ATOM 564 C CA . ILE A 1 72 ? -14.385 22.655 17.432 1.00 51.53 72 ILE A CA 1
ATOM 565 C C . ILE A 1 72 ? -13.273 21.874 16.688 1.00 51.53 72 ILE A C 1
ATOM 567 O O . ILE A 1 72 ? -13.556 20.952 15.930 1.00 51.53 72 ILE A O 1
ATOM 571 N N . SER A 1 73 ? -11.997 22.213 16.915 1.00 55.19 73 SER A N 1
ATOM 572 C CA . SER A 1 73 ? -10.841 21.602 16.251 1.00 55.19 73 SER A CA 1
ATOM 573 C C . SER A 1 73 ? -10.504 20.170 16.693 1.00 55.19 73 SER A C 1
ATOM 575 O O . SER A 1 73 ? -9.806 19.484 15.948 1.00 55.19 73 SER A O 1
ATOM 577 N N . GLN A 1 74 ? -10.968 19.690 17.856 1.00 68.44 74 GLN A N 1
ATOM 578 C CA . GLN A 1 74 ? -10.734 18.309 18.315 1.00 68.44 74 GLN A CA 1
ATOM 579 C C . GLN A 1 74 ? -11.997 17.726 18.981 1.00 68.44 74 GLN A C 1
ATOM 581 O O . GLN A 1 74 ? -12.114 17.787 20.201 1.00 68.44 74 GLN A O 1
ATOM 586 N N . PRO A 1 75 ? -12.926 17.133 18.202 1.00 75.50 75 PRO A N 1
ATOM 587 C CA . PRO A 1 75 ? -14.198 16.591 18.706 1.00 75.50 75 PRO A CA 1
ATOM 588 C C . PRO A 1 75 ? -14.051 15.350 19.593 1.00 75.50 75 PRO A C 1
ATOM 590 O O . PRO A 1 75 ? -15.017 14.916 20.206 1.00 75.50 75 PRO A O 1
ATOM 593 N N . VAL A 1 76 ? -12.875 14.721 19.600 1.00 86.75 76 VAL A N 1
ATOM 594 C CA . VAL A 1 76 ? -12.622 13.464 20.304 1.00 86.75 76 VAL A CA 1
ATOM 595 C C . VAL A 1 76 ? -11.670 13.723 21.457 1.00 86.75 76 VAL A C 1
ATOM 597 O O . VAL A 1 76 ? -10.555 14.205 21.259 1.00 86.75 76 VAL A O 1
ATOM 600 N N . THR A 1 77 ? -12.093 13.326 22.651 1.00 88.50 77 THR A N 1
ATOM 601 C CA . THR A 1 77 ? -11.351 13.529 23.898 1.00 88.50 77 THR A CA 1
ATOM 602 C C . THR A 1 77 ? -10.549 12.293 24.282 1.00 88.50 77 THR A C 1
ATOM 604 O O . THR A 1 77 ? -9.430 12.399 24.792 1.00 88.50 77 THR A O 1
ATOM 607 N N . GLY A 1 78 ? -11.064 11.097 23.981 1.00 91.19 78 GLY A N 1
ATOM 608 C CA . GLY A 1 78 ? -10.341 9.856 24.230 1.00 91.19 78 GLY A CA 1
ATOM 609 C C . GLY A 1 78 ? -10.836 8.667 23.416 1.00 91.19 78 GLY A C 1
ATOM 610 O O . GLY A 1 78 ? -11.927 8.664 22.855 1.00 91.19 78 GLY A O 1
ATOM 611 N N . ILE A 1 79 ? -10.005 7.630 23.370 1.00 93.44 79 ILE A N 1
ATOM 612 C CA . ILE A 1 79 ? -10.311 6.338 22.761 1.00 93.44 79 ILE A CA 1
ATOM 613 C C . ILE A 1 79 ? -10.030 5.253 23.793 1.00 93.44 79 ILE A C 1
ATOM 615 O O . ILE A 1 79 ? -8.956 5.208 24.401 1.00 93.44 79 ILE A O 1
ATOM 619 N N . SER A 1 80 ? -10.988 4.353 23.966 1.00 93.19 80 SER A N 1
ATOM 620 C CA . SER A 1 80 ? -10.897 3.235 24.902 1.00 93.19 80 SER A CA 1
ATOM 621 C C . SER A 1 80 ? -11.394 1.943 24.255 1.00 93.19 80 SER A C 1
ATOM 623 O O . SER A 1 80 ? -11.872 1.945 23.119 1.00 93.19 80 SER A O 1
ATOM 625 N N . GLY A 1 81 ? -11.254 0.821 24.951 1.00 93.06 81 GLY A N 1
ATOM 626 C CA . GLY A 1 81 ? -11.818 -0.436 24.484 1.00 93.06 81 GLY A CA 1
ATOM 627 C C . GLY A 1 81 ? -11.701 -1.588 25.477 1.00 93.06 81 GLY A C 1
ATOM 628 O O . GLY A 1 81 ? -10.796 -1.636 26.316 1.00 93.06 81 GLY A O 1
ATOM 629 N N . ILE A 1 82 ? -12.604 -2.554 25.321 1.00 92.94 82 ILE A N 1
ATOM 630 C CA . ILE A 1 82 ? -12.722 -3.762 26.141 1.00 92.94 82 ILE A CA 1
ATOM 631 C C . ILE A 1 82 ? -12.409 -4.981 25.268 1.00 92.94 82 ILE A C 1
ATOM 633 O O . ILE A 1 82 ? -12.935 -5.125 24.165 1.00 92.94 82 ILE A O 1
ATOM 637 N N . GLN A 1 83 ? -11.552 -5.869 25.771 1.00 93.69 83 GLN A N 1
ATOM 638 C CA . GLN A 1 83 ? -11.204 -7.144 25.132 1.00 93.69 83 GLN A CA 1
ATOM 639 C C . GLN A 1 83 ? -12.035 -8.302 25.701 1.00 93.69 83 GLN A C 1
ATOM 641 O O . GLN A 1 83 ? -12.631 -8.163 26.767 1.00 93.69 83 GLN A O 1
ATOM 646 N N . ASN A 1 84 ? -11.975 -9.466 25.042 1.00 95.25 84 ASN A N 1
ATOM 647 C CA . ASN A 1 84 ? -12.668 -10.696 25.454 1.00 95.25 84 ASN A CA 1
ATOM 648 C C . ASN A 1 84 ? -14.186 -10.484 25.492 1.00 95.25 84 ASN A C 1
ATOM 650 O O . ASN A 1 84 ? -14.837 -10.662 26.526 1.00 95.25 84 ASN A O 1
ATOM 654 N N . LEU A 1 85 ? -14.718 -10.019 24.366 1.00 95.56 85 LEU A N 1
ATOM 655 C CA . LEU A 1 85 ? -16.137 -9.794 24.148 1.00 95.56 85 LEU A CA 1
ATOM 656 C C . LEU A 1 85 ? -16.687 -10.898 23.241 1.00 95.56 85 LEU A C 1
ATOM 658 O O . LEU A 1 85 ? -15.978 -11.405 22.368 1.00 95.56 85 LEU A O 1
ATOM 662 N N . ALA A 1 86 ? -17.956 -11.232 23.436 1.00 97.50 86 ALA A N 1
ATOM 663 C CA . ALA A 1 86 ? -18.724 -12.064 22.526 1.00 97.50 86 ALA A CA 1
ATOM 664 C C . ALA A 1 86 ? -20.018 -11.351 22.122 1.00 97.50 86 ALA A C 1
ATOM 666 O O . ALA A 1 86 ? -20.595 -10.610 22.924 1.00 97.50 86 ALA A O 1
ATOM 667 N N . LEU A 1 87 ? -20.457 -11.576 20.884 1.00 97.62 87 LEU A N 1
ATOM 668 C CA . LEU A 1 87 ? -21.773 -11.155 20.412 1.00 97.62 87 LEU A CA 1
ATOM 669 C C . LEU A 1 87 ? -22.751 -12.306 20.545 1.00 97.62 87 LEU A C 1
ATOM 671 O O . LEU A 1 87 ? -22.441 -13.433 20.160 1.00 97.62 87 LEU A O 1
ATOM 675 N N . LEU A 1 88 ? -23.924 -11.993 21.079 1.00 97.62 88 LEU A N 1
ATOM 676 C CA . LEU A 1 88 ? -25.072 -12.879 21.130 1.00 97.62 88 LEU A CA 1
ATOM 677 C C . LEU A 1 88 ? -26.154 -12.288 20.238 1.00 97.62 88 LEU A C 1
ATOM 679 O O . LEU A 1 88 ? -26.574 -11.156 20.482 1.00 97.62 88 LEU A O 1
ATOM 683 N N . THR A 1 89 ? -26.605 -13.042 19.243 1.00 96.69 89 THR A N 1
ATOM 684 C CA . THR A 1 89 ? -27.640 -12.605 18.304 1.00 96.69 89 THR A CA 1
ATOM 685 C C . THR A 1 89 ? -28.843 -13.525 18.406 1.00 96.69 89 THR A C 1
ATOM 687 O O . THR A 1 89 ? -28.756 -14.718 18.107 1.00 96.69 89 THR A O 1
ATOM 690 N N . LEU A 1 90 ? -29.957 -12.944 18.843 1.00 95.94 90 LEU A N 1
ATOM 691 C CA . LEU A 1 90 ? -31.283 -13.541 18.782 1.00 95.94 90 LEU A CA 1
ATOM 692 C C . LEU A 1 90 ? -31.955 -13.031 17.509 1.00 95.94 90 LEU A C 1
ATOM 694 O O . LEU A 1 90 ? -32.051 -11.815 17.326 1.00 95.94 90 LEU A O 1
ATOM 698 N N . GLU A 1 91 ? -32.390 -13.928 16.630 1.00 95.06 91 GLU A N 1
ATOM 699 C CA . GLU A 1 91 ? -33.048 -13.538 15.385 1.00 95.06 91 GLU A CA 1
ATOM 700 C C . GLU A 1 91 ? -34.115 -14.528 14.932 1.00 95.06 91 GLU A C 1
ATOM 702 O O . GLU A 1 91 ? -34.049 -15.720 15.233 1.00 95.06 91 GLU A O 1
ATOM 707 N N . GLY A 1 92 ? -35.106 -14.014 14.206 1.00 91.94 92 GLY A N 1
ATOM 708 C CA . GLY A 1 92 ? -36.213 -14.814 13.711 1.00 91.94 92 GLY A CA 1
ATOM 709 C C . GLY A 1 92 ? -37.346 -13.987 13.125 1.00 91.94 92 GLY A C 1
ATOM 710 O O . GLY A 1 92 ? -37.689 -12.917 13.626 1.00 91.94 92 GLY A O 1
ATOM 711 N N . SER A 1 93 ? -37.988 -14.526 12.089 1.00 88.12 93 SER A N 1
ATOM 712 C CA . SER A 1 93 ? -39.167 -13.900 11.474 1.00 88.12 93 SER A CA 1
ATOM 713 C C . SER A 1 93 ? -40.345 -13.759 12.446 1.00 88.12 93 SER A C 1
ATOM 715 O O . SER A 1 93 ? -41.112 -12.806 12.334 1.00 88.12 93 SER A O 1
ATOM 717 N N . GLY A 1 94 ? -40.445 -14.641 13.448 1.00 87.12 94 GLY A N 1
ATOM 718 C CA . GLY A 1 94 ? -41.471 -14.582 14.488 1.00 87.12 94 GLY A CA 1
ATOM 719 C C . GLY A 1 94 ? -41.287 -13.462 15.517 1.00 87.12 94 GLY A C 1
ATOM 720 O O . GLY A 1 94 ? -42.120 -13.337 16.410 1.00 87.12 94 GLY A O 1
ATOM 721 N N . MET A 1 95 ? -40.221 -12.658 15.425 1.00 89.81 95 MET A N 1
ATOM 722 C CA . MET A 1 95 ? -40.006 -11.491 16.293 1.00 89.81 95 MET A CA 1
ATOM 723 C C . MET A 1 95 ? -40.630 -10.201 15.743 1.00 89.81 95 MET A C 1
ATOM 725 O O . MET A 1 95 ? -40.904 -9.282 16.512 1.00 89.81 95 MET A O 1
ATOM 729 N N . ILE A 1 96 ? -40.854 -10.120 14.429 1.00 87.56 96 ILE A N 1
ATOM 730 C CA . ILE A 1 96 ? -41.209 -8.871 13.743 1.00 87.56 96 ILE A CA 1
ATOM 731 C C . ILE A 1 96 ? -42.571 -8.356 14.227 1.00 87.56 96 ILE A C 1
ATOM 733 O O . ILE A 1 96 ? -43.590 -9.022 14.045 1.00 87.56 96 ILE A O 1
ATOM 737 N N . GLY A 1 97 ? -42.597 -7.151 14.810 1.00 81.88 97 GLY A N 1
ATOM 738 C CA . GLY A 1 97 ? -43.826 -6.490 15.255 1.00 81.88 97 GLY A CA 1
ATOM 739 C C . GLY A 1 97 ? -44.464 -7.103 16.504 1.00 81.88 97 GLY A C 1
ATOM 740 O O . GLY A 1 97 ? -45.571 -6.706 16.874 1.00 81.88 97 GLY A O 1
ATOM 741 N N . ILE A 1 98 ? -43.794 -8.058 17.162 1.00 86.88 98 ILE A N 1
ATOM 742 C CA . ILE A 1 98 ? -44.282 -8.690 18.390 1.00 86.88 98 ILE A CA 1
ATOM 743 C C . ILE A 1 98 ? -43.519 -8.119 19.594 1.00 86.88 98 ILE A C 1
ATOM 745 O O . ILE A 1 98 ? -42.327 -8.391 19.772 1.00 86.88 98 ILE A O 1
ATOM 749 N N . PRO A 1 99 ? -44.182 -7.357 20.481 1.00 85.25 99 PRO A N 1
ATOM 750 C CA . PRO A 1 99 ? -43.526 -6.807 21.657 1.00 85.25 99 PRO A CA 1
ATOM 751 C C . PRO A 1 99 ? -43.157 -7.910 22.660 1.00 85.25 99 PRO A C 1
ATOM 753 O O . PRO A 1 99 ? -43.890 -8.875 22.857 1.00 85.25 99 PRO A O 1
ATOM 756 N N . GLY A 1 100 ? -42.038 -7.727 23.366 1.00 89.56 100 GLY A N 1
ATOM 757 C CA . GLY A 1 100 ? -41.682 -8.531 24.544 1.00 89.56 100 GLY A CA 1
ATOM 758 C C . GLY A 1 100 ? -40.449 -9.427 24.405 1.00 89.56 100 GLY A C 1
ATOM 759 O O . GLY A 1 100 ? -39.888 -9.808 25.432 1.00 89.56 100 GLY A O 1
ATOM 760 N N . TYR A 1 101 ? -39.959 -9.698 23.189 1.00 92.56 101 TYR A N 1
ATOM 761 C CA . TYR A 1 101 ? -38.730 -10.485 22.992 1.00 92.56 101 TYR A CA 1
ATOM 762 C C . TYR A 1 101 ? -37.505 -9.836 23.647 1.00 92.56 101 TYR A C 1
ATOM 764 O O . TYR A 1 101 ? -36.761 -10.500 24.366 1.00 92.56 101 TYR A O 1
ATOM 772 N N . SER A 1 102 ? -37.328 -8.522 23.474 1.00 92.50 102 SER A N 1
ATOM 773 C CA . SER A 1 102 ? -36.241 -7.772 24.116 1.00 92.50 102 SER A CA 1
ATOM 774 C C . SER A 1 102 ? -36.321 -7.842 25.643 1.00 92.50 102 SER A C 1
ATOM 776 O O . SER A 1 102 ? -35.316 -8.117 26.294 1.00 92.50 102 SER A O 1
ATOM 778 N N . LYS A 1 103 ? -37.521 -7.675 26.221 1.00 95.00 103 LYS A N 1
ATOM 779 C CA . LYS A 1 103 ? -37.748 -7.810 27.667 1.00 95.00 103 LYS A CA 1
ATOM 780 C C . LYS A 1 103 ? -37.297 -9.185 28.161 1.00 95.00 103 LYS A C 1
ATOM 782 O O . LYS A 1 103 ? -36.476 -9.243 29.069 1.00 95.00 103 LYS A O 1
ATOM 787 N N . ARG A 1 104 ? -37.797 -10.267 27.555 1.00 95.94 104 ARG A N 1
ATOM 788 C CA . ARG A 1 104 ? -37.468 -11.648 27.952 1.00 95.94 104 ARG A CA 1
ATOM 789 C C . ARG A 1 104 ? -35.976 -11.939 27.835 1.00 95.94 104 ARG A C 1
ATOM 791 O O . ARG A 1 104 ? -35.393 -12.498 28.758 1.00 95.94 104 ARG A O 1
ATOM 798 N N . LEU A 1 105 ? -35.344 -11.480 26.754 1.00 96.25 105 LEU A N 1
ATOM 799 C CA . LEU A 1 105 ? -33.903 -11.616 26.541 1.00 96.25 105 LEU A CA 1
ATOM 800 C C . LEU A 1 105 ? -33.095 -10.960 27.671 1.00 96.25 105 LEU A C 1
ATOM 802 O O . LEU A 1 105 ? -32.224 -11.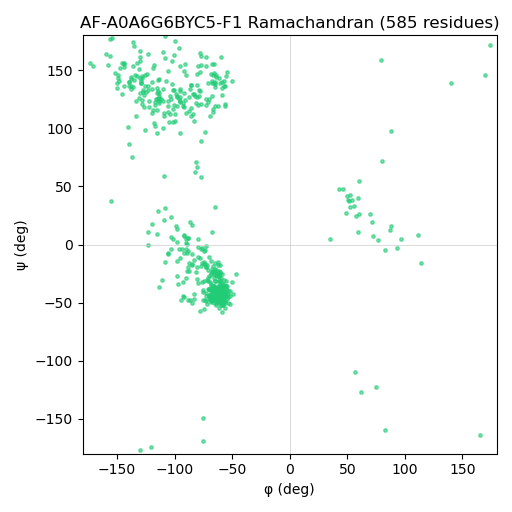598 28.265 1.00 96.25 105 LEU A O 1
ATOM 806 N N . PHE A 1 106 ? -33.377 -9.694 27.990 1.00 96.69 106 PHE A N 1
ATOM 807 C CA . PHE A 1 106 ? -32.646 -8.982 29.042 1.00 96.69 106 PHE A CA 1
ATOM 808 C C . PHE A 1 106 ? -33.000 -9.474 30.447 1.00 96.69 106 PHE A C 1
ATOM 810 O O . PHE A 1 106 ? -32.142 -9.469 31.327 1.00 96.69 106 PHE A O 1
ATOM 817 N N . GLU A 1 107 ? -34.226 -9.950 30.659 1.00 97.44 107 GLU A N 1
ATOM 818 C CA . GLU A 1 107 ? -34.650 -10.560 31.916 1.00 97.44 107 GLU A CA 1
ATOM 819 C C . GLU A 1 107 ? -33.908 -11.881 32.172 1.00 97.44 107 GLU A C 1
ATOM 821 O O . GLU A 1 107 ? -33.381 -12.074 33.267 1.00 97.44 107 GLU A O 1
ATOM 826 N N . ALA A 1 108 ? -33.770 -12.744 31.160 1.00 96.94 108 ALA A N 1
ATOM 827 C CA . ALA A 1 108 ? -32.990 -13.981 31.244 1.00 96.94 108 ALA A CA 1
ATOM 828 C C . ALA A 1 108 ? -31.515 -13.714 31.597 1.00 96.94 108 ALA A C 1
ATOM 830 O O . ALA A 1 108 ? -30.966 -14.338 32.505 1.00 96.94 108 ALA A O 1
ATOM 831 N N . LEU A 1 109 ? -30.885 -12.734 30.940 1.00 97.50 109 LEU A N 1
ATOM 832 C CA . LEU A 1 109 ? -29.510 -12.321 31.250 1.00 97.50 109 LEU A CA 1
ATOM 833 C C . LEU A 1 109 ? -29.377 -11.734 32.664 1.00 97.50 109 LEU A C 1
ATOM 835 O O . LEU A 1 109 ? -28.412 -12.025 33.375 1.00 97.50 109 LEU A O 1
ATOM 839 N N . SER A 1 110 ? -30.351 -10.923 33.086 1.00 97.06 110 SER A N 1
ATOM 840 C CA . SER A 1 110 ? -30.351 -10.270 34.397 1.00 97.06 110 SER A CA 1
ATOM 841 C C . SER A 1 110 ? -30.488 -11.266 35.552 1.00 97.06 110 SER A C 1
ATOM 843 O O . SER A 1 110 ? -29.782 -11.110 36.552 1.00 97.06 110 SER A O 1
ATOM 845 N N . ARG A 1 111 ? -31.315 -12.316 35.406 1.00 96.19 111 ARG A N 1
ATOM 846 C CA . ARG A 1 111 ? -31.456 -13.395 36.409 1.00 96.19 111 ARG A CA 1
ATOM 847 C C . ARG A 1 111 ? -30.108 -14.049 36.733 1.00 96.19 111 ARG A C 1
ATOM 849 O O . ARG A 1 111 ? -29.810 -14.292 37.899 1.00 96.19 111 ARG A O 1
ATOM 856 N N . GLU A 1 112 ? -29.261 -14.219 35.721 1.00 96.62 112 GLU A N 1
ATOM 857 C CA . GLU A 1 112 ? -27.909 -14.781 35.849 1.00 96.62 112 GLU A CA 1
ATOM 858 C C . GLU A 1 112 ? -26.821 -13.734 36.155 1.00 96.62 112 GLU A C 1
ATOM 860 O O . GLU A 1 112 ? -25.633 -14.060 36.199 1.00 96.62 112 GLU A O 1
ATOM 865 N N . LYS A 1 113 ? -27.207 -12.471 36.393 1.00 95.81 113 LYS A N 1
ATOM 866 C CA . LYS A 1 113 ? -26.306 -11.334 36.661 1.00 95.81 113 LYS A CA 1
ATOM 867 C C . LYS A 1 113 ? -25.264 -11.111 35.556 1.00 95.81 113 LYS A C 1
ATOM 869 O O . LYS A 1 113 ? -24.148 -10.667 35.832 1.00 95.81 113 LYS A O 1
ATOM 874 N N . ILE A 1 114 ? -25.626 -11.400 34.308 1.00 96.44 114 ILE A N 1
ATOM 875 C CA . ILE A 1 114 ? -24.749 -11.215 33.151 1.00 96.44 114 ILE A CA 1
ATOM 876 C C . ILE A 1 114 ? -24.803 -9.749 32.723 1.00 96.44 114 ILE A C 1
ATOM 878 O O . ILE A 1 114 ? -25.866 -9.213 32.410 1.00 96.44 114 ILE A O 1
ATOM 882 N N . ASN A 1 115 ? -23.644 -9.091 32.710 1.00 92.25 115 ASN A N 1
ATOM 883 C CA . ASN A 1 115 ? -23.550 -7.682 32.345 1.00 92.25 115 ASN A CA 1
ATOM 884 C C . ASN A 1 115 ? -23.597 -7.493 30.821 1.00 92.25 115 ASN A C 1
ATOM 886 O O . ASN A 1 115 ? -22.789 -8.069 30.091 1.00 92.25 115 ASN A O 1
ATOM 890 N N . VAL A 1 116 ? -24.497 -6.626 30.356 1.00 93.69 116 VAL A N 1
ATOM 891 C CA . VAL A 1 116 ? -24.604 -6.227 28.948 1.00 93.69 116 VAL A CA 1
ATOM 892 C C . VAL A 1 116 ? -23.769 -4.973 28.707 1.00 93.69 116 VAL A C 1
ATOM 894 O O . VAL A 1 116 ? -23.987 -3.939 29.332 1.00 93.69 116 VAL A O 1
ATOM 897 N N . ILE A 1 117 ? -22.806 -5.062 27.791 1.00 91.44 117 ILE A N 1
ATOM 898 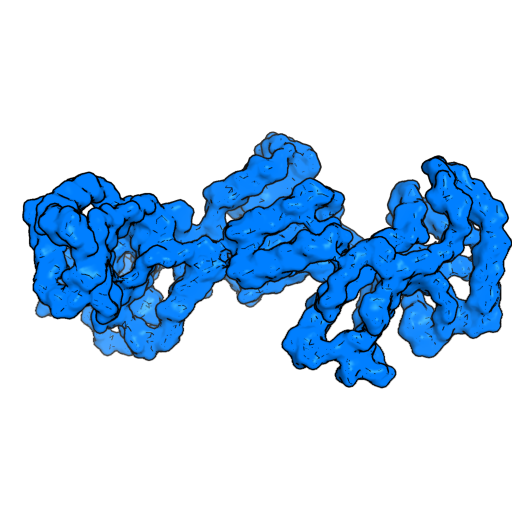C CA . ILE A 1 117 ? -21.863 -3.975 27.487 1.00 91.44 117 ILE A CA 1
ATOM 899 C C . ILE A 1 117 ? -22.484 -2.972 26.514 1.00 91.44 117 ILE A C 1
ATOM 901 O O . ILE A 1 117 ? -22.320 -1.763 26.684 1.00 91.44 117 ILE A O 1
ATOM 905 N N . PHE A 1 118 ? -23.175 -3.476 25.489 1.00 90.81 118 PHE A N 1
ATOM 906 C CA . PHE A 1 118 ? -23.906 -2.676 24.510 1.00 90.81 118 PHE A CA 1
ATOM 907 C C . PHE A 1 118 ? -25.026 -3.504 23.866 1.00 90.81 118 PHE A C 1
ATOM 909 O O . PHE A 1 118 ? -25.001 -4.736 23.903 1.00 90.81 118 PHE A O 1
ATOM 916 N N . ILE A 1 119 ? -25.977 -2.811 23.239 1.00 92.19 119 ILE A N 1
ATOM 917 C CA . ILE A 1 119 ? -27.123 -3.396 22.539 1.00 92.19 119 ILE A CA 1
ATOM 918 C C . ILE A 1 119 ? -27.193 -2.787 21.139 1.00 92.19 119 ILE A C 1
ATOM 920 O O . ILE A 1 119 ? -26.989 -1.584 20.974 1.00 92.19 119 ILE A O 1
ATOM 924 N N . THR A 1 120 ? -27.496 -3.606 20.136 1.00 90.81 120 THR A N 1
ATOM 925 C CA . THR A 1 120 ? -27.837 -3.154 18.786 1.00 90.81 120 THR A CA 1
ATOM 926 C C . THR A 1 120 ? -29.014 -3.969 18.260 1.00 90.81 120 THR A C 1
ATOM 928 O O . THR A 1 120 ? -29.060 -5.189 18.417 1.00 90.81 120 THR A O 1
ATOM 931 N N . GLN A 1 121 ? -30.001 -3.293 17.683 1.00 88.25 121 GLN A N 1
ATOM 932 C CA . GLN A 1 121 ? -31.230 -3.911 17.196 1.00 88.25 121 GLN A CA 1
ATOM 933 C C . GLN A 1 121 ? -31.478 -3.473 15.756 1.00 88.25 121 GLN A C 1
ATOM 935 O O . GLN A 1 121 ? -31.288 -2.307 15.406 1.00 88.25 121 GLN A O 1
ATOM 940 N N . SER A 1 122 ? -31.912 -4.419 14.925 1.00 85.25 122 SER A N 1
ATOM 941 C CA . SER A 1 122 ? -32.364 -4.116 13.568 1.00 85.25 122 SER A CA 1
ATOM 942 C C . SER A 1 122 ? -33.664 -3.306 13.597 1.00 85.25 122 SER A C 1
ATOM 944 O O . SER A 1 122 ? -34.565 -3.575 14.388 1.00 85.25 122 SER A O 1
ATOM 946 N N . SER A 1 123 ? -33.795 -2.324 12.703 1.00 82.69 123 SER A N 1
ATOM 947 C CA . SER A 1 123 ? -35.019 -1.517 12.585 1.00 82.69 123 SER A CA 1
ATOM 948 C C . SER A 1 123 ? -36.243 -2.332 12.159 1.00 82.69 123 SER A C 1
ATOM 950 O O . SER A 1 123 ? -37.365 -1.920 12.419 1.00 82.69 123 SER A O 1
ATOM 952 N N . SER A 1 124 ? -36.033 -3.487 11.523 1.00 83.31 124 SER A N 1
ATOM 953 C CA . SER A 1 124 ? -37.080 -4.458 11.196 1.00 83.31 124 SER A CA 1
ATOM 954 C C . SER A 1 124 ? -37.524 -5.305 12.390 1.00 83.31 124 SER A C 1
ATOM 956 O O . SER A 1 124 ? -38.405 -6.142 12.227 1.00 83.31 124 SER A O 1
ATOM 958 N N . GLU A 1 125 ? -36.881 -5.150 13.553 1.00 83.62 125 GLU A N 1
ATOM 959 C CA . GLU A 1 125 ? -37.086 -5.969 14.757 1.00 83.62 125 GLU A CA 1
ATOM 960 C C . GLU A 1 125 ? -36.804 -7.469 14.558 1.00 83.62 125 GLU A C 1
ATOM 962 O O . GLU A 1 125 ? -37.057 -8.281 15.443 1.00 83.62 125 GLU A O 1
ATOM 967 N N . HIS A 1 126 ? -36.212 -7.840 13.420 1.00 90.00 126 HIS A N 1
ATOM 968 C CA . HIS A 1 126 ? -35.887 -9.222 13.071 1.00 90.00 126 HIS A CA 1
ATOM 969 C C . HIS A 1 126 ? -34.771 -9.809 13.945 1.00 90.00 126 HIS A C 1
ATOM 971 O O . HIS A 1 126 ? -34.646 -11.024 14.078 1.00 90.00 126 HIS A O 1
ATOM 977 N N . SER A 1 127 ? -33.920 -8.951 14.505 1.00 92.88 127 SER A N 1
ATOM 978 C CA . SER A 1 127 ? -32.769 -9.368 15.297 1.00 92.88 127 SER A CA 1
ATOM 979 C C . SER A 1 127 ? -32.398 -8.374 16.389 1.00 92.88 127 SER A C 1
ATOM 981 O O . SER A 1 127 ? -32.438 -7.151 16.195 1.00 92.88 127 SER A O 1
ATOM 983 N N . ILE A 1 128 ? -31.976 -8.929 17.524 1.00 94.44 128 ILE A N 1
ATOM 984 C CA . ILE A 1 128 ? -31.398 -8.217 18.661 1.00 94.44 128 ILE A CA 1
ATOM 985 C C . ILE A 1 128 ? -30.018 -8.814 18.913 1.00 94.44 128 ILE A C 1
ATOM 987 O O . ILE A 1 128 ? -29.878 -10.017 19.135 1.00 94.44 128 ILE A O 1
ATOM 991 N N . THR A 1 129 ? -28.994 -7.967 18.892 1.00 95.38 129 THR A N 1
ATOM 992 C CA . THR A 1 129 ? -27.620 -8.356 19.206 1.00 95.38 129 THR A CA 1
ATOM 993 C C . THR A 1 129 ? -27.141 -7.639 20.459 1.00 95.38 129 THR A C 1
ATOM 995 O O . THR A 1 129 ? -27.313 -6.429 20.614 1.00 95.38 129 THR A O 1
ATOM 998 N N . THR A 1 130 ? -26.509 -8.385 21.358 1.00 95.88 130 THR A N 1
ATOM 999 C CA . THR A 1 130 ? -25.935 -7.861 22.599 1.00 95.88 130 THR A CA 1
ATOM 1000 C C . THR A 1 130 ? -24.481 -8.287 22.751 1.00 95.88 130 THR A C 1
ATOM 1002 O O . THR A 1 130 ? -24.098 -9.393 22.364 1.00 95.88 130 THR A O 1
ATOM 1005 N N . GLY A 1 131 ? -23.658 -7.389 23.291 1.00 95.88 131 GLY A N 1
ATOM 1006 C CA . GLY A 1 131 ? -22.267 -7.669 23.631 1.00 95.88 131 GLY A CA 1
ATOM 1007 C C . GLY A 1 131 ? -22.110 -8.007 25.108 1.00 95.88 131 GLY A C 1
ATOM 1008 O O . GLY A 1 131 ? -22.509 -7.215 25.962 1.00 95.88 131 GLY A O 1
ATOM 1009 N N . ILE A 1 132 ? -21.469 -9.136 25.409 1.00 96.75 132 ILE A N 1
ATOM 1010 C CA . ILE A 1 132 ? -21.168 -9.570 26.783 1.00 96.75 132 ILE A CA 1
ATOM 1011 C C . ILE A 1 132 ? -19.699 -9.965 26.932 1.00 96.75 132 ILE A C 1
ATOM 1013 O O . ILE A 1 132 ? -18.988 -10.174 25.946 1.00 96.75 132 ILE A O 1
ATOM 1017 N N . HIS A 1 133 ? -19.235 -10.110 28.171 1.00 96.38 133 HIS A N 1
ATOM 1018 C CA . HIS A 1 133 ? -17.927 -10.706 28.415 1.00 96.38 133 HIS A CA 1
ATOM 1019 C C . HIS A 1 133 ? -17.905 -12.180 28.003 1.00 96.38 133 HIS A C 1
ATOM 1021 O O . HIS A 1 133 ? -18.824 -12.947 28.277 1.00 96.38 133 HIS A O 1
ATOM 1027 N N . GLU A 1 134 ? -16.806 -12.595 27.378 1.00 95.69 134 GLU A N 1
ATOM 1028 C CA . GLU A 1 134 ? -16.660 -13.941 26.823 1.00 95.69 134 GLU A CA 1
ATOM 1029 C C . GLU A 1 134 ? -16.753 -15.050 27.889 1.00 95.69 134 GLU A C 1
ATOM 1031 O O . GLU A 1 134 ? -17.197 -16.160 27.599 1.00 95.69 134 GLU A O 1
ATOM 1036 N N . MET A 1 135 ? -16.407 -14.738 29.143 1.00 96.44 135 MET A N 1
ATOM 1037 C CA . MET A 1 135 ? -16.537 -15.667 30.273 1.00 96.44 135 MET A CA 1
ATOM 1038 C C . MET A 1 135 ? -17.987 -16.052 30.600 1.00 96.44 135 MET A C 1
ATOM 1040 O O . MET A 1 135 ? -18.214 -17.130 31.144 1.00 96.44 135 MET A O 1
ATOM 1044 N N . ASP A 1 136 ? -18.963 -15.218 30.232 1.00 97.19 136 ASP A N 1
ATOM 1045 C CA . ASP A 1 136 ? -20.380 -15.438 30.543 1.00 97.19 136 ASP A CA 1
ATOM 1046 C C . ASP A 1 136 ? -21.133 -16.160 29.416 1.00 97.19 136 ASP A C 1
ATOM 1048 O O . ASP A 1 136 ? -22.294 -16.530 29.577 1.00 97.19 136 ASP A O 1
ATOM 1052 N N . VAL A 1 137 ? -20.473 -16.422 28.283 1.00 97.06 137 VAL A N 1
ATOM 1053 C CA . VAL A 1 137 ? -21.095 -16.952 27.058 1.00 97.06 137 VAL A CA 1
ATOM 1054 C C . VAL A 1 137 ? -21.836 -18.266 27.275 1.00 97.06 137 VAL A C 1
ATOM 1056 O O . VAL A 1 137 ? -22.933 -18.442 26.752 1.00 97.06 137 VAL A O 1
ATOM 1059 N N . ILE A 1 138 ? -21.252 -19.192 28.039 1.00 96.75 138 ILE A N 1
ATOM 1060 C CA . ILE A 1 138 ? -21.871 -20.502 28.284 1.00 96.75 138 ILE A CA 1
ATOM 1061 C C . ILE A 1 138 ? -23.171 -20.325 29.073 1.00 96.75 138 ILE A C 1
ATOM 1063 O O . ILE A 1 138 ? -24.195 -20.886 28.696 1.00 96.75 138 ILE A O 1
ATOM 1067 N N . LYS A 1 139 ? -23.149 -19.502 30.128 1.00 97.12 139 LYS A N 1
ATOM 1068 C CA . LYS A 1 139 ? -24.336 -19.220 30.946 1.00 97.12 139 LYS A CA 1
ATOM 1069 C C . LYS A 1 139 ? -25.407 -18.498 30.134 1.00 97.12 139 LYS A C 1
ATOM 1071 O O . LYS A 1 139 ? -26.562 -18.911 30.154 1.00 97.12 139 LYS A O 1
ATOM 1076 N N . ALA A 1 140 ? -25.003 -17.477 29.374 1.00 97.44 140 ALA A N 1
ATOM 1077 C CA . ALA A 1 140 ? -25.895 -16.700 28.524 1.00 97.44 140 ALA A CA 1
ATOM 1078 C C . ALA A 1 140 ? -26.608 -17.582 27.493 1.00 97.44 140 ALA A C 1
ATOM 1080 O O . ALA A 1 140 ? -27.823 -17.491 27.351 1.00 97.44 140 ALA A O 1
ATOM 1081 N N . LYS A 1 141 ? -25.873 -18.475 26.815 1.00 97.62 141 LYS A N 1
ATOM 1082 C CA . LYS A 1 141 ? -26.470 -19.392 25.838 1.00 97.62 141 LYS A CA 1
ATOM 1083 C C . LYS A 1 141 ? -27.531 -20.276 26.478 1.00 97.62 141 LYS A C 1
ATOM 1085 O O . LYS A 1 141 ? -28.644 -20.344 25.974 1.00 97.62 141 LYS A O 1
ATOM 1090 N N . THR A 1 142 ? -27.186 -20.917 27.590 1.00 97.19 142 THR A N 1
ATOM 1091 C CA . THR A 1 142 ? -28.082 -21.854 28.270 1.00 97.19 142 THR A CA 1
ATOM 1092 C C . THR A 1 142 ? -29.367 -21.175 28.735 1.00 97.19 142 THR A C 1
ATOM 1094 O O . THR A 1 142 ? -30.450 -21.702 28.493 1.00 97.19 142 THR A O 1
ATOM 1097 N N . VAL A 1 143 ? -29.269 -20.004 29.378 1.00 97.62 143 VAL A N 1
ATOM 1098 C CA . VAL A 1 143 ? -30.457 -19.318 29.907 1.00 97.62 143 VAL A CA 1
ATOM 1099 C C . VAL A 1 143 ? -31.342 -18.762 28.788 1.00 97.62 143 VAL A C 1
ATOM 1101 O O . VAL A 1 143 ? -32.561 -18.874 28.876 1.00 97.62 143 VAL A O 1
ATOM 1104 N N . ILE A 1 144 ? -30.750 -18.228 27.713 1.00 97.44 144 ILE A N 1
ATOM 1105 C CA . ILE A 1 144 ? -31.510 -17.663 26.591 1.00 97.44 144 ILE A CA 1
ATOM 1106 C C . ILE A 1 144 ? -32.173 -18.766 25.759 1.00 97.44 144 ILE A C 1
ATOM 1108 O O . ILE A 1 144 ? -33.371 -18.682 25.504 1.00 97.44 144 ILE A O 1
ATOM 1112 N N . ASP A 1 145 ? -31.443 -19.819 25.372 1.00 97.06 145 ASP A N 1
ATOM 1113 C CA . ASP A 1 145 ? -32.030 -20.919 24.590 1.00 97.06 145 ASP A CA 1
ATOM 1114 C C . ASP A 1 145 ? -33.147 -21.634 25.378 1.00 97.06 145 ASP A C 1
ATOM 1116 O O . ASP A 1 145 ? -34.120 -22.097 24.788 1.00 97.06 145 ASP A O 1
ATOM 1120 N N . SER A 1 146 ? -33.040 -21.695 26.711 1.00 97.00 146 SER A N 1
ATOM 1121 C CA . SER A 1 146 ? -34.100 -22.221 27.580 1.00 97.00 146 SER A CA 1
ATOM 1122 C C . SER A 1 146 ? -35.337 -21.312 27.599 1.00 97.00 146 SER A C 1
ATOM 1124 O O . SER A 1 146 ? -36.455 -21.786 27.375 1.00 97.00 146 SER A O 1
ATOM 1126 N N . GLU A 1 147 ? -35.138 -20.002 27.798 1.00 97.19 147 GLU A N 1
ATOM 1127 C CA . GLU A 1 147 ? -36.209 -18.992 27.842 1.00 97.19 147 GLU A CA 1
ATOM 1128 C C . GLU A 1 147 ? -37.022 -18.943 26.539 1.00 97.19 147 GLU A C 1
ATOM 1130 O O . GLU A 1 147 ? -38.227 -18.708 26.598 1.00 97.19 147 GLU A O 1
ATOM 1135 N N . PHE A 1 148 ? -36.397 -19.205 25.385 1.00 96.31 148 PHE A N 1
ATOM 1136 C CA . PHE A 1 148 ? -37.060 -19.215 24.074 1.00 96.31 148 PHE A CA 1
ATOM 1137 C C . PHE A 1 148 ? -37.209 -20.611 23.444 1.00 96.31 148 PHE A C 1
ATOM 1139 O O . PHE A 1 148 ? -37.362 -20.754 22.229 1.00 96.31 148 PHE A O 1
ATOM 1146 N N . SER A 1 149 ? -37.149 -21.669 24.255 1.00 96.69 149 SER A N 1
ATOM 1147 C CA . SER A 1 149 ? -37.157 -23.056 23.768 1.00 96.69 149 SER A CA 1
ATOM 1148 C C . SER A 1 149 ? -38.381 -23.407 22.909 1.00 96.69 149 SER A C 1
ATOM 1150 O O . SER A 1 149 ? -38.253 -24.159 21.942 1.00 96.69 149 SER A O 1
ATOM 1152 N N . GLN A 1 150 ? -39.552 -22.840 23.219 1.00 95.31 150 GLN A N 1
ATOM 1153 C CA . GLN A 1 150 ? -40.788 -23.061 22.461 1.00 95.31 150 GLN A CA 1
ATOM 1154 C C . GLN A 1 150 ? -40.734 -22.401 21.081 1.00 95.31 150 GLN A C 1
ATOM 1156 O O . GLN A 1 150 ? -41.032 -23.043 20.075 1.00 95.31 150 GLN A O 1
ATOM 1161 N N . GLU A 1 151 ? -40.308 -21.142 21.015 1.00 95.69 151 GLU A N 1
ATOM 1162 C CA . GLU A 1 151 ? -40.181 -20.387 19.769 1.00 95.69 151 GLU A CA 1
ATOM 1163 C C . GLU A 1 151 ? -39.099 -20.977 18.859 1.00 95.69 151 GLU A C 1
ATOM 1165 O O . GLU A 1 151 ? -39.282 -21.027 17.641 1.00 95.69 151 GLU A O 1
ATOM 1170 N N . ILE A 1 152 ? -38.008 -21.480 19.448 1.00 95.62 152 ILE A N 1
ATOM 1171 C CA . ILE A 1 152 ? -36.952 -22.203 18.729 1.00 95.62 152 ILE A CA 1
ATOM 1172 C C . ILE A 1 152 ? -37.496 -23.519 18.160 1.00 95.62 152 ILE A C 1
ATOM 1174 O O . ILE A 1 152 ? -37.296 -23.817 16.982 1.00 95.62 152 ILE A O 1
ATOM 1178 N N . TYR A 1 153 ? -38.222 -24.305 18.964 1.00 95.75 153 TYR A N 1
ATOM 1179 C CA . TYR A 1 153 ? -38.817 -25.571 18.517 1.00 95.75 153 TYR A CA 1
ATOM 1180 C C . TYR A 1 153 ? -39.820 -25.365 17.373 1.00 95.75 153 TYR A C 1
ATOM 1182 O O . TYR A 1 153 ? -39.818 -26.114 16.393 1.00 95.75 153 TYR A O 1
ATOM 1190 N N . GLN A 1 154 ? -40.636 -24.313 17.467 1.00 95.19 154 GLN A N 1
ATOM 1191 C CA . GLN A 1 154 ? -41.614 -23.926 16.446 1.00 95.19 154 GLN A CA 1
ATOM 1192 C C . GLN A 1 154 ? -40.982 -23.229 15.229 1.00 95.19 154 GLN A C 1
ATOM 1194 O O . GLN A 1 154 ? -41.685 -22.951 14.259 1.00 95.19 154 GLN A O 1
ATOM 1199 N N . LYS A 1 155 ? -39.660 -22.987 15.243 1.00 93.69 155 LYS A N 1
ATOM 1200 C CA . LYS A 1 155 ? -38.896 -22.284 14.195 1.00 93.69 155 LYS A CA 1
ATOM 1201 C C . LYS A 1 155 ? -39.361 -20.848 13.942 1.00 93.69 155 LYS A C 1
ATOM 1203 O O . LYS A 1 155 ? -39.178 -20.313 12.850 1.00 93.69 155 LYS A O 1
ATOM 1208 N N . TYR A 1 156 ? -39.948 -20.214 14.952 1.00 93.31 156 TYR A N 1
ATOM 1209 C CA . TYR A 1 156 ? -40.235 -18.782 14.923 1.00 93.31 156 TYR A CA 1
ATOM 1210 C C . TYR A 1 156 ? -38.971 -17.954 15.125 1.00 93.31 156 TYR A C 1
ATOM 1212 O O . TYR A 1 156 ? -38.851 -16.873 14.540 1.00 93.31 156 TYR A O 1
ATOM 1220 N N . ILE A 1 157 ? -38.018 -18.488 15.892 1.00 94.50 157 ILE A N 1
ATOM 1221 C CA . ILE A 1 157 ? -36.681 -17.922 16.051 1.00 94.50 157 ILE A CA 1
ATOM 1222 C C . ILE A 1 157 ? -35.601 -18.993 15.895 1.00 94.50 157 ILE A C 1
ATOM 1224 O O . ILE A 1 157 ? -35.846 -20.179 16.119 1.00 94.50 157 ILE A O 1
ATOM 1228 N N . ASP A 1 158 ? -34.397 -18.563 15.532 1.00 94.56 158 ASP A N 1
ATOM 1229 C CA . ASP A 1 158 ? -33.218 -19.421 15.500 1.00 94.56 158 ASP A CA 1
ATOM 1230 C C . ASP A 1 158 ? -32.636 -19.611 16.917 1.00 94.56 158 ASP A C 1
ATOM 1232 O O . ASP A 1 158 ? -32.760 -18.721 17.766 1.00 94.56 158 ASP A O 1
ATOM 1236 N N . PRO A 1 159 ? -31.928 -20.729 17.184 1.00 95.31 159 PRO A N 1
ATOM 1237 C CA . PRO A 1 159 ? -31.098 -20.856 18.380 1.00 95.31 159 PRO A CA 1
ATOM 1238 C C . PRO A 1 159 ? -30.088 -19.710 18.491 1.00 95.31 159 PRO A C 1
ATOM 1240 O O . PRO A 1 159 ? -29.561 -19.246 17.474 1.00 95.31 159 PRO A O 1
ATOM 1243 N N . LEU A 1 160 ? -29.743 -19.309 19.721 1.00 96.94 160 LEU A N 1
ATOM 1244 C CA . LEU A 1 160 ? -28.872 -18.157 19.945 1.00 96.94 160 LEU A CA 1
ATOM 1245 C C . LEU A 1 160 ? -27.527 -18.314 19.222 1.00 96.94 160 LEU A C 1
ATOM 1247 O O . LEU A 1 160 ? -26.759 -19.250 19.505 1.00 96.94 160 LEU A O 1
ATOM 1251 N N . LYS A 1 161 ? -27.230 -17.357 18.335 1.00 97.38 161 LYS A N 1
ATOM 1252 C CA . LYS A 1 161 ? -25.979 -17.286 17.572 1.00 97.38 161 LYS A CA 1
ATOM 1253 C C . LYS A 1 161 ? -24.916 -16.566 18.388 1.00 97.38 161 LYS A C 1
ATOM 1255 O O . LYS A 1 161 ? -25.201 -15.569 19.049 1.00 97.38 161 LYS A O 1
ATOM 1260 N N . ILE A 1 162 ? -23.696 -17.102 18.365 1.00 97.69 162 ILE A N 1
ATOM 1261 C CA . ILE A 1 162 ? -22.591 -16.625 19.201 1.00 97.69 162 ILE A CA 1
ATOM 1262 C C . ILE A 1 162 ? -21.350 -16.410 18.353 1.00 97.69 162 ILE A C 1
ATOM 1264 O O . ILE A 1 162 ? -20.865 -17.339 17.709 1.00 97.69 162 ILE A O 1
ATOM 1268 N N . GLU A 1 163 ? -20.787 -15.209 18.441 1.00 97.12 163 GLU A N 1
ATOM 1269 C CA . GLU A 1 163 ? -19.481 -14.879 17.877 1.00 97.12 163 GLU A CA 1
ATOM 1270 C C . GLU A 1 163 ? -18.500 -14.530 19.000 1.00 97.12 163 GLU A C 1
ATOM 1272 O O . GLU A 1 163 ? -18.774 -13.660 19.826 1.00 97.12 163 GLU A O 1
ATOM 1277 N N . LYS A 1 164 ? -17.354 -15.219 19.036 1.00 96.69 164 LYS A N 1
ATOM 1278 C CA . LYS A 1 164 ? -16.289 -15.070 20.045 1.00 96.69 164 LYS A CA 1
ATOM 1279 C C . LYS A 1 164 ? -15.052 -14.382 19.466 1.00 96.69 164 LYS A C 1
ATOM 1281 O O . LYS A 1 164 ? -15.022 -14.045 18.283 1.00 96.69 164 LYS A O 1
ATOM 1286 N N . ASP A 1 165 ? -14.027 -14.194 20.301 1.00 96.31 165 ASP A N 1
ATOM 1287 C CA . ASP A 1 165 ? -12.760 -13.551 19.933 1.00 96.31 165 ASP A CA 1
ATOM 1288 C C . ASP A 1 165 ? -12.936 -12.115 19.416 1.00 96.31 165 ASP A C 1
ATOM 1290 O O . ASP A 1 165 ? -12.253 -11.661 18.487 1.00 96.31 165 ASP A O 1
ATOM 1294 N N . LEU A 1 166 ? -13.844 -11.369 20.049 1.00 97.38 166 LEU A N 1
ATOM 1295 C CA . LEU A 1 166 ? -14.144 -9.986 19.704 1.00 97.38 166 LEU A CA 1
ATOM 1296 C C . LEU A 1 166 ? -13.659 -9.016 20.784 1.00 97.38 166 LEU A C 1
ATOM 1298 O O . LEU A 1 166 ? -13.306 -9.370 21.915 1.00 97.38 166 LEU A O 1
ATOM 1302 N N . CYS A 1 167 ? -13.623 -7.748 20.409 1.00 96.06 167 CYS A N 1
ATOM 1303 C CA . CYS A 1 167 ? -13.417 -6.630 21.312 1.00 96.06 167 CYS A CA 1
ATOM 1304 C C . CYS A 1 167 ? -14.247 -5.440 20.843 1.00 96.06 167 CYS A C 1
ATOM 1306 O O . CYS A 1 167 ? -14.586 -5.335 19.665 1.00 96.06 167 CYS A O 1
ATOM 1308 N N . ILE A 1 168 ? -14.559 -4.539 21.767 1.00 95.25 168 ILE A N 1
ATOM 1309 C CA . ILE A 1 168 ? -15.226 -3.275 21.467 1.00 95.25 168 ILE A CA 1
ATOM 1310 C C . ILE A 1 168 ? -14.238 -2.135 21.662 1.00 95.25 168 ILE A C 1
ATOM 1312 O O . ILE A 1 168 ? -13.507 -2.089 22.651 1.00 95.25 168 ILE A O 1
ATOM 1316 N N . ILE A 1 169 ? -14.205 -1.227 20.699 1.00 95.38 169 ILE A N 1
ATOM 1317 C CA . ILE A 1 169 ? -13.475 0.036 20.776 1.00 95.38 169 ILE A CA 1
ATOM 1318 C C . ILE A 1 169 ? -14.490 1.170 20.784 1.00 95.38 169 ILE A C 1
ATOM 1320 O O . ILE A 1 169 ? -15.495 1.091 20.082 1.00 95.38 169 ILE A O 1
ATOM 1324 N N . ALA A 1 170 ? -14.226 2.214 21.557 1.00 92.81 170 ALA A N 1
ATOM 1325 C CA . ALA A 1 170 ? -15.082 3.385 21.656 1.00 92.81 170 ALA A CA 1
ATOM 1326 C C . ALA A 1 170 ? -14.260 4.657 21.470 1.00 92.81 170 ALA A C 1
ATOM 1328 O O . ALA A 1 170 ? -13.216 4.841 22.103 1.00 92.81 170 ALA A O 1
ATOM 1329 N N . VAL A 1 171 ? -14.753 5.525 20.596 1.00 92.31 171 VAL A N 1
ATOM 1330 C CA . VAL A 1 171 ? -14.319 6.909 20.438 1.00 92.31 171 VAL A CA 1
ATOM 1331 C C . VAL A 1 171 ? -15.267 7.758 21.274 1.00 92.31 171 VAL A C 1
ATOM 1333 O O . VAL A 1 171 ? -16.479 7.683 21.080 1.00 92.31 171 VAL A O 1
ATOM 1336 N N . VAL A 1 172 ? -14.720 8.516 22.221 1.00 90.19 172 VAL A N 1
ATOM 1337 C CA . VAL A 1 172 ? -15.484 9.325 23.175 1.00 90.19 172 VAL A CA 1
ATOM 1338 C C . VAL A 1 172 ? -15.106 10.787 23.010 1.00 90.19 172 VAL A C 1
ATOM 1340 O O . VAL A 1 172 ? -13.921 11.132 22.958 1.00 90.19 172 VAL A O 1
ATOM 1343 N N . GLY A 1 173 ? -16.115 11.643 22.958 1.00 86.38 173 GLY A N 1
ATOM 1344 C CA . GLY A 1 173 ? -15.939 13.079 22.839 1.00 86.38 173 GLY A CA 1
ATOM 1345 C C . GLY A 1 173 ? -17.249 13.822 23.028 1.00 86.38 173 GLY A C 1
ATOM 1346 O O . GLY A 1 173 ? -18.327 13.273 22.792 1.00 86.38 173 GLY A O 1
ATOM 1347 N N . ASP A 1 174 ? -17.158 15.066 23.472 1.00 76.75 174 ASP A N 1
ATOM 1348 C CA . ASP A 1 174 ? -18.320 15.921 23.639 1.00 76.75 174 ASP A CA 1
ATOM 1349 C C . ASP A 1 174 ? -18.798 16.483 22.292 1.00 76.75 174 ASP A C 1
ATOM 1351 O O . ASP A 1 174 ? -18.021 16.734 21.369 1.00 76.75 174 ASP A O 1
ATOM 1355 N N . ASN A 1 175 ? -20.107 16.706 22.183 1.00 67.06 175 ASN A N 1
ATOM 1356 C CA . ASN A 1 175 ? -20.725 17.380 21.041 1.00 67.06 175 ASN A CA 1
ATOM 1357 C C . ASN A 1 175 ? -20.481 16.739 19.649 1.00 67.06 175 ASN A C 1
ATOM 1359 O O . ASN A 1 175 ? -20.612 17.428 18.631 1.00 67.06 175 ASN A O 1
ATOM 1363 N N . MET A 1 176 ? -20.183 15.430 19.559 1.00 72.69 176 MET A N 1
ATOM 1364 C CA . MET A 1 176 ? -19.974 14.764 18.255 1.00 72.69 176 MET A CA 1
ATOM 1365 C C . MET A 1 176 ? -21.224 14.803 17.358 1.00 72.69 176 MET A C 1
ATOM 1367 O O . MET A 1 176 ? -21.087 14.784 16.137 1.00 72.69 176 MET A O 1
ATOM 1371 N N . LYS A 1 177 ? -22.418 14.962 17.946 1.00 64.75 177 LYS A N 1
ATOM 1372 C CA . LYS A 1 177 ? -23.694 15.183 17.242 1.00 64.75 177 LYS A CA 1
ATOM 1373 C C . LYS A 1 177 ? -23.685 16.368 16.280 1.00 64.75 177 LYS A C 1
ATOM 1375 O O . LYS A 1 177 ? -24.304 16.324 15.222 1.00 64.75 177 LYS A O 1
ATOM 1380 N N . ASN A 1 178 ? -22.977 17.430 16.654 1.00 61.31 178 ASN A N 1
ATOM 1381 C CA . ASN A 1 178 ? -22.932 18.682 15.901 1.00 61.31 178 ASN A CA 1
ATOM 1382 C C . ASN A 1 178 ? -21.683 18.787 15.008 1.00 61.31 178 ASN A C 1
ATOM 1384 O O . ASN A 1 178 ? -21.480 19.799 14.341 1.00 61.31 178 ASN A O 1
ATOM 1388 N N . LEU A 1 179 ? -20.837 17.749 14.989 1.00 67.12 179 LEU A N 1
ATOM 1389 C CA . LEU A 1 179 ? -19.580 17.704 14.244 1.00 67.12 179 LEU A CA 1
ATOM 1390 C C . LEU A 1 179 ? -19.664 16.629 13.160 1.00 67.12 179 LEU A C 1
ATOM 1392 O O . LEU A 1 179 ? -19.426 15.439 13.388 1.00 67.12 179 LEU A O 1
ATOM 1396 N N . HIS A 1 180 ? -20.004 17.074 11.950 1.00 70.00 180 HIS A N 1
ATOM 1397 C CA . HIS A 1 180 ? -20.109 16.207 10.783 1.00 70.00 180 HIS A CA 1
ATOM 1398 C C . HIS A 1 180 ? -18.795 15.458 10.515 1.00 70.00 180 HIS A C 1
ATOM 1400 O O . HIS A 1 180 ? -17.706 16.029 10.534 1.00 70.00 180 HIS A O 1
ATOM 1406 N N . GLY A 1 181 ? -18.907 14.164 10.211 1.00 79.56 181 GLY A N 1
ATOM 1407 C CA . GLY A 1 181 ? -17.790 13.354 9.725 1.00 79.56 181 GLY A CA 1
ATOM 1408 C C . GLY A 1 181 ? -16.993 12.594 10.787 1.00 79.56 181 GLY A C 1
ATOM 1409 O O . GLY A 1 181 ? -16.138 11.804 10.400 1.00 79.56 181 GLY A O 1
ATOM 1410 N N . THR A 1 182 ? -17.277 12.732 12.088 1.00 85.12 182 THR A N 1
ATOM 1411 C CA . THR A 1 182 ? -16.559 11.986 13.147 1.00 85.12 182 THR A CA 1
ATOM 1412 C C . THR A 1 182 ? -16.722 10.467 13.002 1.00 85.12 182 THR A C 1
ATOM 1414 O O . THR A 1 182 ? -15.731 9.736 12.925 1.00 85.12 182 THR A O 1
ATOM 1417 N N . SER A 1 183 ? -17.960 9.984 12.861 1.00 87.06 183 SER A N 1
ATOM 1418 C CA . SER A 1 183 ? -18.257 8.569 12.584 1.00 87.06 183 SER A CA 1
ATOM 1419 C C . SER A 1 183 ? -17.634 8.108 11.262 1.00 87.06 183 SER A C 1
ATOM 1421 O O . SER A 1 183 ? -16.949 7.086 11.210 1.00 87.06 183 SER A O 1
ATOM 1423 N N . GLY A 1 184 ? -17.778 8.913 10.204 1.00 89.00 184 GLY A N 1
ATOM 1424 C CA . GLY A 1 184 ? -17.157 8.669 8.902 1.00 89.00 184 GLY A CA 1
ATOM 1425 C C . GLY A 1 184 ? -15.635 8.524 8.987 1.00 89.00 184 GLY A C 1
ATOM 1426 O O . GLY A 1 184 ? -15.079 7.592 8.401 1.00 89.00 184 GLY A O 1
ATOM 1427 N N . LYS A 1 185 ? -14.960 9.385 9.760 1.00 89.19 185 LYS A N 1
ATOM 1428 C CA . LYS A 1 185 ? -13.509 9.346 9.997 1.00 89.19 185 LYS A CA 1
ATOM 1429 C C . LYS A 1 185 ? -13.112 8.077 10.747 1.00 89.19 185 LYS A C 1
ATOM 1431 O O . LYS A 1 185 ? -12.155 7.423 10.330 1.00 89.19 185 LYS A O 1
ATOM 1436 N N . MET A 1 186 ? -13.862 7.686 11.783 1.00 92.12 186 MET A N 1
ATOM 1437 C CA . MET A 1 186 ? -13.623 6.453 12.545 1.00 92.12 186 MET A CA 1
ATOM 1438 C C . MET A 1 186 ? -13.684 5.221 11.634 1.00 92.12 186 MET A C 1
ATOM 1440 O O . MET A 1 186 ? -12.696 4.494 11.509 1.00 92.12 186 MET A O 1
ATOM 1444 N N . PHE A 1 187 ? -14.809 5.013 10.947 1.00 93.38 187 PHE A N 1
ATOM 1445 C CA . PHE A 1 187 ? -15.011 3.826 10.112 1.00 93.38 187 PHE A CA 1
ATOM 1446 C C . PHE A 1 187 ? -14.096 3.808 8.884 1.00 93.38 187 PHE A C 1
ATOM 1448 O O . PHE A 1 187 ? -13.545 2.760 8.542 1.00 93.38 187 PHE A O 1
ATOM 1455 N N . SER A 1 188 ? -13.841 4.967 8.267 1.00 91.50 188 SER A N 1
ATOM 1456 C CA . SER A 1 188 ? -12.885 5.068 7.156 1.00 91.50 188 SER A CA 1
ATOM 1457 C C . SER A 1 188 ? -11.463 4.715 7.588 1.00 91.50 188 SER A C 1
ATOM 1459 O O . SER A 1 188 ? -10.752 4.042 6.842 1.00 91.50 188 SER A O 1
ATOM 1461 N N . SER A 1 189 ? -11.043 5.132 8.787 1.00 91.69 189 SER A N 1
ATOM 1462 C CA . SER A 1 189 ? -9.699 4.845 9.308 1.00 91.69 189 SER A CA 1
ATOM 1463 C C . SER A 1 189 ? -9.506 3.358 9.602 1.00 91.69 189 SER A C 1
ATOM 1465 O O . SER A 1 189 ? -8.474 2.794 9.228 1.00 91.69 189 SER A O 1
ATOM 1467 N N . LEU A 1 190 ? -10.512 2.706 10.200 1.00 94.50 190 LEU A N 1
ATOM 1468 C CA . LEU A 1 190 ? -10.518 1.254 10.414 1.00 94.50 190 LEU A CA 1
ATOM 1469 C C . LEU A 1 190 ? -10.470 0.498 9.079 1.00 94.50 190 LEU A C 1
ATOM 1471 O O . LEU A 1 190 ? -9.599 -0.351 8.884 1.00 94.50 190 LEU A O 1
ATOM 1475 N N . GLY A 1 191 ? -11.335 0.869 8.130 1.00 91.50 191 GLY A N 1
ATOM 1476 C CA . GLY A 1 191 ? -11.407 0.232 6.814 1.00 91.50 191 GLY A CA 1
ATOM 1477 C C . GLY A 1 191 ? -10.114 0.364 6.003 1.00 91.50 191 GLY A C 1
ATOM 1478 O O . GLY A 1 191 ? -9.642 -0.623 5.447 1.00 91.50 191 GLY A O 1
ATOM 1479 N N . ARG A 1 192 ? -9.479 1.548 5.990 1.00 87.81 192 ARG A N 1
ATOM 1480 C CA . ARG A 1 192 ? -8.169 1.766 5.333 1.00 87.81 192 ARG A CA 1
ATOM 1481 C C . ARG A 1 192 ? -7.052 0.901 5.919 1.00 87.81 192 ARG A C 1
ATOM 1483 O O . ARG A 1 192 ? -6.079 0.623 5.234 1.00 87.81 192 ARG A O 1
ATOM 1490 N N . ASN A 1 193 ? -7.193 0.461 7.167 1.00 90.69 193 ASN A N 1
ATOM 1491 C CA . ASN A 1 193 ? -6.250 -0.438 7.830 1.00 90.69 193 ASN A CA 1
ATOM 1492 C C . ASN A 1 193 ? -6.712 -1.905 7.819 1.00 90.69 193 ASN A C 1
ATOM 1494 O O . ASN A 1 193 ? -6.165 -2.720 8.566 1.00 90.69 193 ASN A O 1
ATOM 1498 N N . SER A 1 194 ? -7.685 -2.250 6.964 1.00 90.38 194 SER A N 1
ATOM 1499 C CA . SER A 1 194 ? -8.257 -3.598 6.832 1.00 90.38 194 SER A CA 1
ATOM 1500 C C . SER A 1 194 ? -8.771 -4.172 8.154 1.00 90.38 194 SER A C 1
ATOM 1502 O O . SER A 1 194 ? -8.617 -5.356 8.439 1.00 90.38 194 SER A O 1
ATOM 1504 N N . ILE A 1 195 ? -9.375 -3.316 8.981 1.00 94.69 195 ILE A N 1
ATOM 1505 C CA . ILE A 1 195 ? -10.033 -3.715 10.223 1.00 94.69 195 ILE A CA 1
ATOM 1506 C C . ILE A 1 195 ? -11.531 -3.789 9.944 1.00 94.69 195 ILE A C 1
ATOM 1508 O O . ILE A 1 195 ? -12.172 -2.768 9.691 1.00 94.69 195 ILE A O 1
ATOM 1512 N N . ASN A 1 196 ? -12.081 -5.002 9.981 1.00 93.12 196 ASN A N 1
ATOM 1513 C CA . ASN A 1 196 ? -13.502 -5.222 9.740 1.00 93.12 196 ASN A CA 1
ATOM 1514 C C . ASN A 1 196 ? -14.338 -4.924 10.994 1.00 93.12 196 ASN A C 1
ATOM 1516 O O . ASN A 1 196 ? -13.981 -5.351 12.095 1.00 93.12 196 ASN A O 1
ATOM 1520 N N . VAL A 1 197 ? -15.472 -4.249 10.810 1.00 95.62 197 VAL A N 1
ATOM 1521 C CA . VAL A 1 197 ? -16.430 -3.931 11.877 1.00 95.62 197 VAL A CA 1
ATOM 1522 C C . VAL A 1 197 ? -17.563 -4.953 11.859 1.00 95.62 197 VAL A C 1
ATOM 1524 O O . VAL A 1 197 ? -18.166 -5.199 10.820 1.00 95.62 197 VAL A O 1
ATOM 1527 N N . ARG A 1 198 ? -17.829 -5.568 13.013 1.00 94.94 198 ARG A N 1
ATOM 1528 C CA . ARG A 1 198 ? -18.865 -6.594 13.213 1.00 94.94 198 ARG A CA 1
ATOM 1529 C C . ARG A 1 198 ? -20.188 -6.012 13.680 1.00 94.94 198 ARG A C 1
ATOM 1531 O O . ARG A 1 198 ? -21.233 -6.380 13.167 1.00 94.94 198 ARG A O 1
ATOM 1538 N N . ALA A 1 199 ? -20.128 -5.101 14.640 1.00 93.44 199 ALA A N 1
ATOM 1539 C CA . ALA A 1 199 ? -21.291 -4.425 15.189 1.00 93.44 199 ALA A CA 1
ATOM 1540 C C . ALA A 1 199 ? -20.928 -2.983 15.526 1.00 93.44 199 ALA A C 1
ATOM 1542 O O . ALA A 1 199 ? -19.758 -2.663 15.750 1.00 93.44 199 ALA A O 1
ATOM 1543 N N . ILE A 1 200 ? -21.935 -2.119 15.555 1.00 92.88 200 ILE A N 1
ATOM 1544 C CA . ILE A 1 200 ? -21.798 -0.699 15.866 1.00 92.88 200 ILE A CA 1
ATOM 1545 C C . ILE A 1 200 ? -22.817 -0.364 16.947 1.00 92.88 200 ILE A C 1
ATOM 1547 O O . ILE A 1 200 ? -23.952 -0.845 16.901 1.00 92.88 200 ILE A O 1
ATOM 1551 N N . ALA A 1 201 ? -22.412 0.476 17.891 1.00 86.12 201 ALA A N 1
ATOM 1552 C CA . ALA A 1 201 ? -23.327 1.110 18.824 1.00 86.12 201 ALA A CA 1
ATOM 1553 C C . ALA A 1 201 ? -22.951 2.578 19.022 1.00 86.12 201 ALA A C 1
ATOM 1555 O O . ALA A 1 201 ? -21.776 2.921 19.178 1.00 86.12 201 ALA A O 1
ATOM 1556 N N . GLN A 1 202 ? -23.967 3.433 19.015 1.00 83.62 202 GLN A N 1
ATOM 1557 C CA . GLN A 1 202 ? -23.858 4.864 19.265 1.00 83.62 202 GLN A CA 1
ATOM 1558 C C . GLN A 1 202 ? -24.961 5.242 20.251 1.00 83.62 202 GLN A C 1
ATOM 1560 O O . GLN A 1 202 ? -26.135 4.960 20.009 1.00 83.62 202 GLN A O 1
ATOM 1565 N N . GLY A 1 203 ? -24.578 5.829 21.385 1.00 71.75 203 GLY A N 1
ATOM 1566 C CA . GLY A 1 203 ? -25.539 6.304 22.379 1.00 71.75 203 GLY A CA 1
ATOM 1567 C C . GLY A 1 203 ? -26.391 7.466 21.855 1.00 71.75 203 GLY A C 1
ATOM 1568 O O . GLY A 1 203 ? -25.958 8.225 20.992 1.00 71.75 203 GLY A O 1
ATOM 1569 N N . SER A 1 204 ? -27.585 7.658 22.425 1.00 66.75 204 SER A N 1
ATOM 1570 C CA . SER A 1 204 ? -28.517 8.748 22.070 1.00 66.75 204 SER A CA 1
ATOM 1571 C C . SER A 1 204 ? -27.992 10.152 22.392 1.00 66.75 204 SER A C 1
ATOM 1573 O O . SER A 1 204 ? -28.447 11.142 21.820 1.00 66.75 204 SER A O 1
ATOM 1575 N N . THR A 1 205 ? -27.022 10.244 23.301 1.00 67.19 205 THR A N 1
ATOM 1576 C CA . THR A 1 205 ? -26.282 11.474 23.610 1.00 67.19 205 THR A CA 1
ATOM 1577 C C . THR A 1 205 ? -25.183 11.762 22.586 1.00 67.19 205 THR A C 1
ATOM 1579 O O . THR A 1 205 ? -24.606 12.844 22.619 1.00 67.19 205 THR A O 1
ATOM 1582 N N . GLU A 1 206 ? -24.885 10.798 21.701 1.00 69.44 206 GLU A N 1
ATOM 1583 C CA . GLU A 1 206 ? -23.824 10.819 20.689 1.00 69.44 206 GLU A CA 1
ATOM 1584 C C . GLU A 1 206 ? -22.452 11.236 21.246 1.00 69.44 206 GLU A C 1
ATOM 1586 O O . GLU A 1 206 ? -21.610 11.747 20.520 1.00 69.44 206 GLU A O 1
ATOM 1591 N N . LYS A 1 207 ? -22.207 10.997 22.541 1.00 78.12 207 LYS A N 1
ATOM 1592 C CA . LYS A 1 207 ? -20.906 11.224 23.196 1.00 78.12 207 LYS A CA 1
ATOM 1593 C C . LYS A 1 207 ? -19.943 10.049 23.035 1.00 78.12 207 LYS A C 1
ATOM 1595 O O . LYS A 1 207 ? -18.761 10.155 23.358 1.00 78.12 207 LYS A O 1
ATOM 1600 N N . ASN A 1 208 ? -20.436 8.933 22.501 1.00 86.69 208 ASN A N 1
ATOM 1601 C CA . ASN A 1 208 ? -19.644 7.769 22.142 1.00 86.69 208 ASN A CA 1
ATOM 1602 C C . ASN A 1 208 ? -20.034 7.258 20.749 1.00 86.69 208 ASN A C 1
ATOM 1604 O O . ASN A 1 208 ? -21.194 7.322 20.346 1.00 86.69 208 ASN A O 1
ATOM 1608 N N . ILE A 1 209 ? -19.052 6.737 20.019 1.00 90.38 209 ILE A N 1
ATOM 1609 C CA . ILE A 1 209 ? -19.265 5.858 18.869 1.00 90.38 209 ILE A CA 1
ATOM 1610 C C . ILE A 1 209 ? -18.399 4.635 19.115 1.00 90.38 209 ILE A C 1
ATOM 1612 O O . ILE A 1 209 ? -17.188 4.751 19.326 1.00 90.38 209 ILE A O 1
ATOM 1616 N N . SER A 1 210 ? -19.014 3.461 19.101 1.00 92.38 210 SER A N 1
ATOM 1617 C CA . SER A 1 210 ? -18.336 2.208 19.392 1.00 92.38 210 SER A CA 1
ATOM 1618 C C . SER A 1 210 ? -18.491 1.200 18.264 1.00 92.38 210 SER A C 1
ATOM 1620 O O . SER A 1 210 ? -19.497 1.166 17.553 1.00 92.38 210 SER A O 1
ATOM 1622 N N . ALA A 1 211 ? -17.454 0.392 18.084 1.00 95.81 211 ALA A N 1
ATOM 1623 C CA . ALA A 1 211 ? -17.388 -0.632 17.060 1.00 95.81 211 ALA A CA 1
ATOM 1624 C C . ALA A 1 211 ? -16.825 -1.919 17.652 1.00 95.81 211 ALA A C 1
ATOM 1626 O O . ALA A 1 211 ? -15.821 -1.903 18.367 1.00 95.81 211 ALA A O 1
ATOM 1627 N N . VAL A 1 212 ? -17.456 -3.037 17.317 1.00 96.81 212 VAL A N 1
ATOM 1628 C CA . VAL A 1 212 ? -16.959 -4.371 17.638 1.00 96.81 212 VAL A CA 1
ATOM 1629 C C . VAL A 1 212 ? -16.104 -4.869 16.489 1.00 96.81 212 VAL A C 1
ATOM 1631 O O . VAL A 1 212 ? -16.517 -4.811 15.333 1.00 96.81 212 VAL A O 1
ATOM 1634 N N . ILE A 1 213 ? -14.911 -5.356 16.803 1.00 97.44 213 ILE A N 1
ATOM 1635 C CA . ILE A 1 213 ? -13.919 -5.837 15.837 1.00 97.44 213 ILE A CA 1
ATOM 1636 C C . ILE A 1 213 ? -13.319 -7.164 16.319 1.00 97.44 213 ILE A C 1
ATOM 1638 O O . ILE A 1 213 ? -13.527 -7.578 17.460 1.00 97.44 213 ILE A O 1
ATOM 1642 N N . GLN A 1 214 ? -12.541 -7.830 15.462 1.00 97.00 214 GLN A N 1
ATOM 1643 C CA . GLN A 1 214 ? -11.791 -9.020 15.873 1.00 97.00 214 GLN A CA 1
ATOM 1644 C C . GLN A 1 214 ? -10.694 -8.652 16.879 1.00 97.00 214 GLN A C 1
ATOM 1646 O O . GLN A 1 214 ? -9.951 -7.684 16.699 1.00 97.00 214 GLN A O 1
ATOM 1651 N N . LYS A 1 215 ? -10.521 -9.485 17.907 1.00 95.88 215 LYS A N 1
ATOM 1652 C CA . LYS A 1 215 ? -9.536 -9.286 18.980 1.00 95.88 215 LYS A CA 1
ATOM 1653 C C . LYS A 1 215 ? -8.104 -9.127 18.465 1.00 95.88 215 LYS A C 1
ATOM 1655 O O . LYS A 1 215 ? -7.348 -8.316 18.999 1.00 95.88 215 LYS A O 1
ATOM 1660 N N . LYS A 1 216 ? -7.741 -9.844 17.394 1.00 94.75 216 LYS A N 1
ATOM 1661 C CA . LYS A 1 216 ? -6.417 -9.755 16.746 1.00 94.75 216 LYS A CA 1
ATOM 1662 C C . LYS A 1 216 ? -6.078 -8.345 16.235 1.00 94.75 216 LYS A C 1
ATOM 1664 O O . LYS A 1 216 ? -4.904 -7.996 16.130 1.00 94.75 216 LYS A O 1
ATOM 1669 N N . ASP A 1 217 ? -7.097 -7.534 15.946 1.00 95.94 217 ASP A N 1
ATOM 1670 C CA . ASP A 1 217 ? -6.959 -6.184 15.398 1.00 95.94 217 ASP A CA 1
ATOM 1671 C C . ASP A 1 217 ? -7.013 -5.100 16.481 1.00 95.94 217 ASP A C 1
ATOM 1673 O O . ASP A 1 217 ? -6.781 -3.930 16.188 1.00 95.94 217 ASP A O 1
ATOM 1677 N N . PHE A 1 218 ? -7.251 -5.458 17.749 1.00 95.50 218 PHE A N 1
ATOM 1678 C CA . PHE A 1 218 ? -7.495 -4.500 18.832 1.00 95.50 218 PHE A CA 1
ATOM 1679 C C . PHE A 1 218 ? -6.398 -3.436 18.971 1.00 95.50 218 PHE A C 1
ATOM 1681 O O . PHE A 1 218 ? -6.670 -2.234 18.978 1.00 95.50 218 PHE A O 1
ATOM 1688 N N . LYS A 1 219 ? -5.130 -3.865 19.029 1.00 94.50 219 LYS A N 1
ATOM 1689 C CA . LYS A 1 219 ? -3.994 -2.938 19.143 1.00 94.50 219 LYS A CA 1
ATOM 1690 C C . LYS A 1 219 ? -3.854 -2.068 17.891 1.00 94.50 219 LYS A C 1
ATOM 1692 O O . LYS A 1 219 ? -3.600 -0.868 18.015 1.00 94.50 219 LYS A O 1
ATOM 1697 N N . LYS A 1 220 ? -4.032 -2.654 16.701 1.00 94.62 220 LYS A N 1
ATOM 1698 C CA . LYS A 1 220 ? -3.984 -1.940 15.417 1.00 94.62 220 LYS A CA 1
ATOM 1699 C C . LYS A 1 220 ? -5.074 -0.872 15.353 1.00 94.62 220 LYS A C 1
ATOM 1701 O O . LYS A 1 220 ? -4.774 0.262 14.993 1.00 94.62 220 LYS A O 1
ATOM 1706 N N . ALA A 1 221 ? -6.292 -1.204 15.777 1.00 95.94 221 ALA A N 1
ATOM 1707 C CA . ALA A 1 221 ? -7.446 -0.315 15.796 1.00 95.94 221 ALA A CA 1
ATOM 1708 C C . ALA A 1 221 ? -7.258 0.875 16.736 1.00 95.94 221 ALA A C 1
ATOM 1710 O O . ALA A 1 221 ? -7.392 2.011 16.290 1.00 95.94 221 ALA A O 1
ATOM 1711 N N . LEU A 1 222 ? -6.861 0.640 17.994 1.00 94.06 222 LEU A N 1
ATOM 1712 C CA . LEU A 1 222 ? -6.606 1.724 18.951 1.00 94.06 222 LEU A CA 1
ATOM 1713 C C . LEU A 1 222 ? -5.567 2.716 18.422 1.00 94.06 222 LEU A C 1
ATOM 1715 O O . LEU A 1 222 ? -5.773 3.923 18.481 1.00 94.06 222 LEU A O 1
ATOM 1719 N N . ASN A 1 223 ? -4.465 2.209 17.866 1.00 92.56 223 ASN A N 1
ATOM 1720 C CA . ASN A 1 223 ? -3.421 3.062 17.311 1.00 92.56 223 ASN A CA 1
ATOM 1721 C C . ASN A 1 223 ? -3.871 3.794 16.035 1.00 92.56 223 ASN A C 1
ATOM 1723 O O . ASN A 1 223 ? -3.516 4.951 15.845 1.00 92.56 223 ASN A O 1
ATOM 1727 N N . THR A 1 224 ? -4.649 3.130 15.176 1.00 92.50 224 THR A N 1
ATOM 1728 C CA . THR A 1 224 ? -5.205 3.715 13.945 1.00 92.50 224 THR A CA 1
ATOM 1729 C C . THR A 1 224 ? -6.152 4.866 14.263 1.00 92.50 224 THR A C 1
ATOM 1731 O O . THR A 1 224 ? -6.030 5.944 13.691 1.00 92.50 224 THR A O 1
ATOM 1734 N N . LEU A 1 225 ? -7.076 4.659 15.203 1.00 93.12 225 LEU A N 1
ATOM 1735 C CA . LEU A 1 225 ? -8.014 5.695 15.621 1.00 93.12 225 LEU A CA 1
ATOM 1736 C C . LEU A 1 225 ? -7.303 6.828 16.360 1.00 93.12 225 LEU A C 1
ATOM 1738 O O . LEU A 1 225 ? -7.629 7.991 16.148 1.00 93.12 225 LEU A O 1
ATOM 1742 N N . HIS A 1 226 ? -6.311 6.509 17.195 1.00 91.69 226 HIS A N 1
ATOM 1743 C CA . HIS A 1 226 ? -5.558 7.537 17.909 1.00 91.69 226 HIS A CA 1
ATOM 1744 C C . HIS A 1 226 ? -4.794 8.452 16.950 1.00 91.69 226 HIS A C 1
ATOM 1746 O O . HIS A 1 226 ? -4.885 9.670 17.068 1.00 91.69 226 HIS A O 1
ATOM 1752 N N . GLU A 1 227 ? -4.129 7.874 15.949 1.00 88.69 227 GLU A N 1
ATOM 1753 C CA . GLU A 1 227 ? -3.475 8.626 14.875 1.00 88.69 227 GLU A CA 1
ATOM 1754 C C . GLU A 1 227 ? -4.475 9.482 14.085 1.00 88.69 227 GLU A C 1
ATOM 1756 O O . GLU A 1 227 ? -4.210 10.655 13.839 1.00 88.69 227 GLU A O 1
ATOM 1761 N N . ALA A 1 228 ? -5.650 8.932 13.761 1.00 88.62 228 ALA A N 1
ATOM 1762 C CA . ALA A 1 228 ? -6.681 9.646 13.016 1.00 88.62 228 ALA A CA 1
ATOM 1763 C C . ALA A 1 228 ? -7.294 10.822 13.792 1.00 88.62 228 ALA A C 1
ATOM 1765 O O . ALA A 1 228 ? -7.622 11.833 13.185 1.00 88.62 228 ALA A O 1
ATOM 1766 N N . PHE A 1 229 ? -7.501 10.715 15.105 1.00 87.44 229 PHE A N 1
ATOM 1767 C CA . PHE A 1 229 ? -8.225 11.746 15.862 1.00 87.44 229 PHE A CA 1
ATOM 1768 C C . PHE A 1 229 ? -7.332 12.738 16.592 1.00 87.44 229 PHE A C 1
ATOM 1770 O O . PHE A 1 229 ? -7.746 13.878 16.797 1.00 87.44 229 PHE A O 1
ATOM 1777 N N . PHE A 1 230 ? -6.119 12.338 16.971 1.00 84.44 230 PHE A N 1
ATOM 1778 C CA . PHE A 1 230 ? -5.279 13.179 17.813 1.00 84.44 230 PHE A CA 1
ATOM 1779 C C . PHE A 1 230 ? -4.119 13.852 17.086 1.00 84.44 230 PHE A C 1
ATOM 1781 O O . PHE A 1 230 ? -3.513 14.688 17.747 1.00 84.44 230 PHE A O 1
ATOM 1788 N N . GLU A 1 231 ? -3.856 13.531 15.801 1.00 64.31 231 GLU A N 1
ATOM 1789 C CA . GLU A 1 231 ? -3.019 14.188 14.746 1.00 64.31 231 GLU A CA 1
ATOM 1790 C C . GLU A 1 231 ? -1.704 14.910 15.147 1.00 64.31 231 GLU A C 1
ATOM 1792 O O . GLU A 1 231 ? -1.022 15.502 14.317 1.00 64.31 231 GLU A O 1
ATOM 1797 N N . ARG A 1 232 ? -1.291 14.846 16.409 1.00 65.25 232 ARG A N 1
ATOM 1798 C CA . ARG A 1 232 ? -0.098 15.482 16.967 1.00 65.25 232 ARG A CA 1
ATOM 1799 C C . ARG A 1 232 ? 1.174 14.634 16.843 1.00 65.25 232 ARG A C 1
ATOM 1801 O O . ARG A 1 232 ? 2.240 15.244 16.851 1.00 65.25 232 ARG A O 1
ATOM 1808 N N . PRO A 1 233 ? 1.142 13.290 16.708 1.00 64.69 233 PRO A N 1
ATOM 1809 C CA . PRO A 1 233 ? 2.315 12.534 16.290 1.00 64.69 233 PRO A CA 1
ATOM 1810 C C . PRO A 1 233 ? 2.355 12.355 14.761 1.00 64.69 233 PRO A C 1
ATOM 1812 O O . PRO A 1 233 ? 1.302 12.236 14.131 1.00 64.69 233 PRO A O 1
ATOM 1815 N N . PRO A 1 234 ? 3.556 12.282 14.159 1.00 80.06 234 PRO A N 1
ATOM 1816 C CA . PRO A 1 234 ? 3.700 11.954 12.746 1.00 80.06 234 PRO A CA 1
ATOM 1817 C C . PRO A 1 234 ? 3.042 10.601 12.427 1.00 80.06 234 PRO A C 1
ATOM 1819 O O . PRO A 1 234 ? 3.159 9.643 13.199 1.00 80.06 234 PRO A O 1
ATOM 1822 N N . LYS A 1 235 ? 2.373 10.511 11.273 1.00 86.25 235 LYS A N 1
ATOM 1823 C CA . LYS A 1 235 ? 1.774 9.280 10.749 1.00 86.25 235 LYS A CA 1
ATOM 1824 C C . LYS A 1 235 ? 2.852 8.207 10.648 1.00 86.25 235 LYS A C 1
ATOM 1826 O O . LYS A 1 235 ? 3.848 8.373 9.940 1.00 86.25 235 LYS A O 1
ATOM 1831 N N . GLN A 1 236 ? 2.669 7.102 11.367 1.00 90.50 236 GLN A N 1
ATOM 1832 C CA . GLN A 1 236 ? 3.665 6.033 11.388 1.00 90.50 236 GLN A CA 1
ATOM 1833 C C . GLN A 1 236 ? 3.496 5.137 10.170 1.00 90.50 236 GLN A C 1
ATOM 1835 O O . GLN A 1 236 ? 2.406 4.616 9.951 1.00 90.50 236 GLN A O 1
ATOM 1840 N N . ILE A 1 237 ? 4.576 4.916 9.426 1.00 95.06 237 ILE A N 1
ATOM 1841 C CA . ILE A 1 237 ? 4.617 4.063 8.235 1.00 95.06 237 ILE A CA 1
ATOM 1842 C C . ILE A 1 237 ? 5.574 2.908 8.507 1.00 95.06 237 ILE A C 1
ATOM 1844 O O . ILE A 1 237 ? 6.739 3.132 8.840 1.00 95.06 237 ILE A O 1
ATOM 1848 N N . ASN A 1 238 ? 5.087 1.674 8.390 1.00 97.06 238 ASN A N 1
ATOM 1849 C CA . ASN A 1 238 ? 5.855 0.477 8.730 1.00 97.06 238 ASN A CA 1
ATOM 1850 C C . ASN A 1 238 ? 6.293 -0.242 7.448 1.00 97.06 238 ASN A C 1
ATOM 1852 O O . ASN A 1 238 ? 5.459 -0.746 6.701 1.00 97.06 238 ASN A O 1
ATOM 1856 N N . LEU A 1 239 ? 7.601 -0.278 7.191 1.00 98.31 239 LEU A N 1
ATOM 1857 C CA . LEU A 1 239 ? 8.188 -0.813 5.963 1.00 98.31 239 LEU A CA 1
ATOM 1858 C C . LEU A 1 239 ? 8.753 -2.221 6.173 1.00 98.31 239 LEU A C 1
ATOM 1860 O O . LEU A 1 239 ? 9.521 -2.471 7.109 1.00 98.31 239 LEU A O 1
ATOM 1864 N N . PHE A 1 240 ? 8.429 -3.116 5.245 1.00 98.44 240 PHE A N 1
ATOM 1865 C CA . PHE A 1 240 ? 9.000 -4.453 5.118 1.00 98.44 240 PHE A CA 1
ATOM 1866 C C . PHE A 1 240 ? 9.716 -4.547 3.773 1.00 98.44 240 PHE A C 1
ATOM 1868 O O . PHE A 1 240 ? 9.064 -4.625 2.738 1.00 98.44 240 PHE A O 1
ATOM 1875 N N . ILE A 1 241 ? 11.049 -4.501 3.781 1.00 98.31 241 ILE A N 1
ATOM 1876 C CA . ILE A 1 241 ? 11.849 -4.375 2.559 1.00 98.31 241 ILE A CA 1
ATOM 1877 C C . ILE A 1 241 ? 12.518 -5.712 2.230 1.00 98.31 241 ILE A C 1
ATOM 1879 O O . ILE A 1 241 ? 13.348 -6.224 2.988 1.00 98.31 241 ILE A O 1
ATOM 1883 N N . CYS A 1 242 ? 12.190 -6.256 1.064 1.00 97.75 242 CYS A N 1
ATOM 1884 C CA . CYS A 1 242 ? 12.867 -7.392 0.457 1.00 97.75 242 CYS A CA 1
ATOM 1885 C C . CYS A 1 242 ? 13.858 -6.904 -0.598 1.00 97.75 242 CYS A C 1
ATOM 1887 O O . CYS A 1 242 ? 13.517 -6.119 -1.475 1.00 97.75 242 CYS A O 1
ATOM 1889 N N . GLY A 1 243 ? 15.100 -7.378 -0.519 1.00 96.50 243 GLY A N 1
ATOM 1890 C CA . GLY A 1 243 ? 16.171 -6.947 -1.411 1.00 96.50 243 GLY A CA 1
ATOM 1891 C C . GLY A 1 243 ? 16.898 -5.719 -0.875 1.00 96.50 243 GLY A C 1
ATOM 1892 O O . GLY A 1 243 ? 16.502 -4.583 -1.096 1.00 96.50 243 GLY A O 1
ATOM 1893 N N . VAL A 1 244 ? 18.031 -5.951 -0.217 1.00 95.75 244 VAL A N 1
ATOM 1894 C CA . VAL A 1 244 ? 18.958 -4.906 0.263 1.00 95.75 244 VAL A CA 1
ATOM 1895 C C . VAL A 1 244 ? 20.261 -4.876 -0.550 1.00 95.75 244 VAL A C 1
ATOM 1897 O O . VAL A 1 244 ? 21.339 -4.600 -0.026 1.00 95.75 244 VAL A O 1
ATOM 1900 N N . GLY A 1 245 ? 20.160 -5.224 -1.839 1.00 93.56 245 GLY A N 1
ATOM 1901 C CA . GLY A 1 245 ? 21.244 -5.116 -2.822 1.00 93.56 245 GLY A CA 1
ATOM 1902 C C . GLY A 1 245 ? 21.477 -3.666 -3.262 1.00 93.56 245 GLY A C 1
ATOM 1903 O O . GLY A 1 245 ? 21.210 -2.744 -2.502 1.00 93.56 245 GLY A O 1
ATOM 1904 N N . LYS A 1 246 ? 21.927 -3.450 -4.507 1.00 93.12 246 LYS A N 1
ATOM 1905 C CA . LYS A 1 246 ? 22.289 -2.111 -5.023 1.00 93.12 246 LYS A CA 1
ATOM 1906 C C . LYS A 1 246 ? 21.181 -1.059 -4.828 1.00 93.12 246 LYS A C 1
ATOM 1908 O O . LYS A 1 246 ? 21.456 0.014 -4.306 1.00 93.12 246 LYS A O 1
ATOM 1913 N N . VAL A 1 247 ? 19.946 -1.363 -5.240 1.00 94.81 247 VAL A N 1
ATOM 1914 C CA . VAL A 1 247 ? 18.798 -0.440 -5.113 1.00 94.81 247 VAL A CA 1
ATOM 1915 C C . VAL A 1 247 ? 18.358 -0.326 -3.654 1.00 94.81 247 VAL A C 1
ATOM 1917 O O . VAL A 1 247 ? 18.287 0.772 -3.116 1.00 94.81 247 VAL A O 1
ATOM 1920 N N . GLY A 1 248 ? 18.132 -1.457 -2.980 1.00 96.94 248 GLY A N 1
ATOM 1921 C CA . GLY A 1 248 ? 17.642 -1.459 -1.602 1.00 96.94 248 GLY A CA 1
ATOM 1922 C C . GLY A 1 248 ? 18.578 -0.785 -0.598 1.00 96.94 248 GLY A C 1
ATOM 1923 O O . GLY A 1 248 ? 18.101 -0.100 0.299 1.00 96.94 248 GLY A O 1
ATOM 1924 N N . SER A 1 249 ? 19.903 -0.906 -0.745 1.00 96.88 249 SER A N 1
ATOM 1925 C CA . SER A 1 249 ? 20.837 -0.189 0.131 1.00 96.88 249 SER A CA 1
ATOM 1926 C C . SER A 1 249 ? 20.767 1.323 -0.078 1.00 96.88 249 SER A C 1
ATOM 1928 O O . SER A 1 249 ? 20.782 2.063 0.900 1.00 96.88 249 SER A O 1
ATOM 1930 N N . LYS A 1 250 ? 20.634 1.779 -1.333 1.00 97.44 250 LYS A N 1
ATOM 1931 C CA . LYS A 1 250 ? 20.447 3.200 -1.656 1.00 97.44 250 LYS A CA 1
ATOM 1932 C C . LYS A 1 250 ? 19.110 3.739 -1.161 1.00 97.44 250 LYS A C 1
ATOM 1934 O O . LYS A 1 250 ? 19.072 4.857 -0.665 1.00 97.44 250 LYS A O 1
ATOM 1939 N N . LEU A 1 251 ? 18.053 2.931 -1.202 1.00 97.94 251 LEU A N 1
ATOM 1940 C CA . LEU A 1 251 ? 16.766 3.284 -0.606 1.00 97.94 251 LEU A CA 1
ATOM 1941 C C . LEU A 1 251 ? 16.900 3.518 0.905 1.00 97.94 251 LEU A C 1
ATOM 1943 O O . LEU A 1 251 ? 16.412 4.520 1.417 1.00 97.94 251 LEU A O 1
ATOM 1947 N N . LEU A 1 252 ? 17.590 2.621 1.617 1.00 97.81 252 LEU A N 1
ATOM 1948 C CA . LEU A 1 252 ? 17.821 2.773 3.058 1.00 97.81 252 LEU A CA 1
ATOM 1949 C C . LEU A 1 252 ? 18.643 4.027 3.381 1.00 97.81 252 LEU A C 1
ATOM 1951 O O . LEU A 1 252 ? 18.310 4.731 4.328 1.00 97.81 252 LEU A O 1
ATOM 1955 N N . GLU A 1 253 ? 19.675 4.322 2.587 1.00 97.00 253 GLU A N 1
ATOM 1956 C CA . GLU A 1 253 ? 20.465 5.555 2.711 1.00 97.00 253 GLU A CA 1
ATOM 1957 C C . GLU A 1 253 ? 19.594 6.807 2.507 1.00 97.00 253 GLU A C 1
ATOM 1959 O O . GLU A 1 253 ? 19.645 7.724 3.322 1.00 97.00 253 GLU A O 1
ATOM 1964 N N . GLN A 1 254 ? 18.751 6.831 1.471 1.00 96.75 254 GLN A N 1
ATOM 1965 C CA . GLN A 1 254 ? 17.861 7.962 1.183 1.00 96.75 254 GLN A CA 1
ATOM 1966 C C . GLN A 1 254 ? 16.810 8.180 2.281 1.00 96.75 254 GLN A C 1
ATOM 1968 O O . GLN A 1 254 ? 16.547 9.323 2.653 1.00 96.75 254 GLN A O 1
ATOM 1973 N N . ILE A 1 255 ? 16.234 7.102 2.829 1.00 96.75 255 ILE A N 1
ATOM 1974 C CA . ILE A 1 255 ? 15.287 7.187 3.953 1.00 96.75 255 ILE A CA 1
ATOM 1975 C C . ILE A 1 255 ? 15.973 7.770 5.196 1.00 96.75 255 ILE A C 1
ATOM 1977 O O . ILE A 1 255 ? 15.386 8.616 5.869 1.00 96.75 255 ILE A O 1
ATOM 1981 N N . ASP A 1 256 ? 17.205 7.346 5.496 1.00 95.94 256 ASP A N 1
ATOM 1982 C CA . ASP A 1 256 ? 17.961 7.858 6.645 1.00 95.94 256 ASP A CA 1
ATOM 1983 C C . ASP A 1 256 ? 18.295 9.349 6.480 1.00 95.94 256 ASP A C 1
ATOM 1985 O O . ASP A 1 256 ? 18.047 10.148 7.382 1.00 95.94 256 ASP A O 1
ATOM 1989 N N . GLN A 1 257 ? 18.757 9.743 5.288 1.00 96.31 257 GLN A N 1
ATOM 1990 C CA . GLN A 1 257 ? 19.071 11.136 4.950 1.00 96.31 257 GLN A CA 1
ATOM 1991 C C . GLN A 1 257 ? 17.850 12.061 5.036 1.00 96.31 257 GLN A C 1
ATOM 1993 O O . GLN A 1 257 ? 17.971 13.207 5.461 1.00 96.31 257 GLN A O 1
ATOM 1998 N N . GLN A 1 258 ? 16.668 11.577 4.646 1.00 95.62 258 GLN A N 1
ATOM 1999 C CA . GLN A 1 258 ? 15.430 12.365 4.632 1.00 95.62 258 GLN A CA 1
ATOM 2000 C C . GLN A 1 258 ? 14.644 12.299 5.948 1.00 95.62 258 GLN A C 1
ATOM 2002 O O . GLN A 1 258 ? 13.586 12.915 6.057 1.00 95.62 258 GLN A O 1
ATOM 2007 N N . LYS A 1 259 ? 15.136 11.588 6.968 1.00 93.88 259 LYS A N 1
ATOM 2008 C CA . LYS A 1 259 ? 14.397 11.327 8.212 1.00 93.88 259 LYS A CA 1
ATOM 2009 C C . LYS A 1 259 ? 13.832 12.589 8.874 1.00 93.88 259 LYS A C 1
ATOM 2011 O O . LYS A 1 259 ? 12.674 12.575 9.287 1.00 93.88 259 LYS A O 1
ATOM 2016 N N . ASN A 1 260 ? 14.618 13.663 8.960 1.00 94.50 260 ASN A N 1
ATOM 2017 C CA . ASN A 1 260 ? 14.175 14.916 9.583 1.00 94.50 260 ASN A CA 1
ATOM 2018 C C . ASN A 1 260 ? 13.097 15.606 8.739 1.00 94.50 260 ASN A C 1
ATOM 2020 O O . ASN A 1 260 ? 12.040 15.932 9.265 1.00 94.50 260 ASN A O 1
ATOM 2024 N N . TYR A 1 261 ? 13.307 15.713 7.422 1.00 95.19 261 TYR A N 1
ATOM 2025 C CA . TYR A 1 261 ? 12.322 16.274 6.492 1.00 95.19 261 TYR A CA 1
ATOM 2026 C C . TYR A 1 261 ? 10.987 15.512 6.539 1.00 95.19 261 TYR A C 1
ATOM 2028 O O . TYR A 1 261 ? 9.919 16.115 6.627 1.00 95.19 261 TYR A O 1
ATOM 2036 N N . LEU A 1 262 ? 11.033 14.175 6.557 1.00 94.25 262 LEU A N 1
ATOM 2037 C CA . LEU A 1 262 ? 9.836 13.344 6.684 1.00 94.25 262 LEU A CA 1
ATOM 2038 C C . LEU A 1 262 ? 9.057 13.659 7.969 1.00 94.25 262 LEU A C 1
ATOM 2040 O O . LEU A 1 262 ? 7.836 13.793 7.920 1.00 94.25 262 LEU A O 1
ATOM 2044 N N . LEU A 1 263 ? 9.747 13.789 9.104 1.00 91.62 263 LEU A N 1
ATOM 2045 C CA . LEU A 1 263 ? 9.123 14.035 10.405 1.00 91.62 263 LEU A CA 1
ATOM 2046 C C . LEU A 1 263 ? 8.582 15.462 10.543 1.00 91.62 263 LEU A C 1
ATOM 2048 O O . LEU A 1 263 ? 7.477 15.652 11.054 1.00 91.62 263 LEU A O 1
ATOM 2052 N N . GLU A 1 264 ? 9.357 16.454 10.114 1.00 90.94 264 GLU A N 1
ATOM 2053 C CA . GLU A 1 264 ? 9.069 17.871 10.334 1.00 90.94 264 GLU A CA 1
ATOM 2054 C C . GLU A 1 264 ? 8.089 18.418 9.295 1.00 90.94 264 GLU A C 1
ATOM 2056 O O . GLU A 1 264 ? 7.083 19.017 9.684 1.00 90.94 264 GLU A O 1
ATOM 2061 N N . GLU A 1 265 ? 8.312 18.121 8.013 1.00 91.81 265 GLU A N 1
ATOM 2062 C CA . GLU A 1 265 ? 7.553 18.698 6.897 1.00 91.81 265 GLU A CA 1
ATOM 2063 C C . GLU A 1 265 ? 6.381 17.813 6.477 1.00 91.81 265 GLU A C 1
ATOM 2065 O O . GLU A 1 265 ? 5.250 18.281 6.353 1.00 91.81 265 GLU A O 1
ATOM 2070 N N . LEU A 1 266 ? 6.616 16.508 6.303 1.00 90.75 266 LEU A N 1
ATOM 2071 C CA . LEU A 1 266 ? 5.562 15.589 5.853 1.00 90.75 266 LEU A CA 1
ATOM 2072 C C . LEU A 1 266 ? 4.751 14.977 7.000 1.00 90.75 266 LEU A C 1
ATOM 2074 O O . LEU A 1 266 ? 3.763 14.289 6.746 1.00 90.75 266 LEU A O 1
ATOM 2078 N N . LYS A 1 267 ? 5.160 15.199 8.257 1.00 90.38 267 LYS A N 1
ATOM 2079 C CA . LYS A 1 267 ? 4.587 14.544 9.446 1.00 90.38 267 LYS A CA 1
ATOM 2080 C C . LYS A 1 267 ? 4.506 13.021 9.276 1.00 90.38 267 LYS A C 1
ATOM 2082 O O . LYS A 1 267 ? 3.524 12.398 9.668 1.00 90.38 267 LYS A O 1
ATOM 2087 N N . LEU A 1 268 ? 5.542 12.412 8.703 1.00 92.62 268 LEU A N 1
ATOM 2088 C CA . LEU A 1 268 ? 5.679 10.973 8.491 1.00 92.62 268 LEU A CA 1
ATOM 2089 C C . LEU A 1 268 ? 6.817 10.411 9.344 1.00 92.62 268 LEU A C 1
ATOM 2091 O O . LEU A 1 268 ? 7.948 10.887 9.297 1.00 92.62 268 LEU A O 1
ATOM 2095 N N . GLN A 1 269 ? 6.544 9.331 10.072 1.00 92.38 269 GLN A N 1
ATOM 2096 C CA . GLN A 1 269 ? 7.565 8.556 10.773 1.00 92.38 269 GLN A CA 1
ATOM 2097 C C . GLN A 1 269 ? 7.737 7.203 10.086 1.00 92.38 269 GLN A C 1
ATOM 2099 O O . GLN A 1 269 ? 6.959 6.274 10.312 1.00 92.38 269 GLN A O 1
ATOM 2104 N N . MET A 1 270 ? 8.782 7.077 9.269 1.00 94.62 270 MET A N 1
ATOM 2105 C CA . MET A 1 270 ? 9.119 5.813 8.615 1.00 94.62 270 MET A CA 1
ATOM 2106 C C . MET A 1 270 ? 9.883 4.889 9.562 1.00 94.62 270 MET A C 1
ATOM 2108 O O . MET A 1 270 ? 10.904 5.261 10.140 1.00 94.62 270 MET A O 1
ATOM 2112 N N . ARG A 1 271 ? 9.383 3.662 9.714 1.00 95.31 271 ARG A N 1
ATOM 2113 C CA . ARG A 1 271 ? 9.981 2.608 10.535 1.00 95.31 271 ARG A CA 1
ATOM 2114 C C . ARG A 1 271 ? 10.251 1.398 9.658 1.00 95.31 271 ARG A C 1
ATOM 2116 O O . ARG A 1 271 ? 9.323 0.803 9.120 1.00 95.31 271 ARG A O 1
ATOM 2123 N N . ILE A 1 272 ? 11.514 1.008 9.538 1.00 97.56 272 ILE A N 1
ATOM 2124 C CA . ILE A 1 272 ? 11.890 -0.216 8.835 1.00 97.56 272 ILE A CA 1
ATOM 2125 C C . ILE A 1 272 ? 11.729 -1.365 9.825 1.00 97.56 272 ILE A C 1
ATOM 2127 O O . ILE A 1 272 ? 12.515 -1.488 10.755 1.00 97.56 272 ILE A O 1
ATOM 2131 N N . ILE A 1 273 ? 10.693 -2.180 9.662 1.00 97.88 273 ILE A N 1
ATOM 2132 C CA . ILE A 1 273 ? 10.362 -3.258 10.603 1.00 97.88 273 ILE A CA 1
ATOM 2133 C C . ILE A 1 273 ? 11.002 -4.578 10.188 1.00 97.88 273 ILE A C 1
ATOM 2135 O O . ILE A 1 273 ? 11.368 -5.373 11.052 1.00 97.88 273 ILE A O 1
ATOM 2139 N N . GLY A 1 274 ? 11.154 -4.814 8.884 1.00 97.56 274 GLY A N 1
ATOM 2140 C CA . GLY A 1 274 ? 11.762 -6.028 8.346 1.00 97.56 274 GLY A CA 1
ATOM 2141 C C . GLY A 1 274 ? 12.673 -5.745 7.160 1.00 97.56 274 GLY A C 1
ATOM 2142 O O . GLY A 1 274 ? 12.335 -4.934 6.300 1.00 97.56 274 GLY A O 1
ATOM 2143 N N . LEU A 1 275 ? 13.810 -6.439 7.112 1.00 97.44 275 LEU A N 1
ATOM 2144 C CA . LEU A 1 275 ? 14.753 -6.442 5.994 1.00 97.44 275 LEU A CA 1
ATOM 2145 C C . LEU A 1 275 ? 15.060 -7.876 5.575 1.00 97.44 275 LEU A C 1
ATOM 2147 O O . LEU A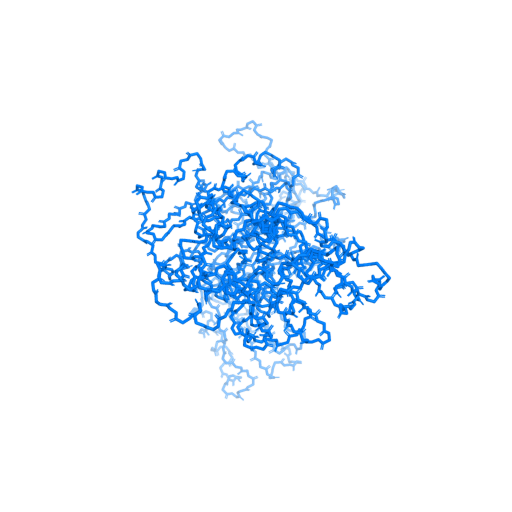 1 275 ? 15.208 -8.751 6.430 1.00 97.44 275 LEU A O 1
ATOM 2151 N N . SER A 1 276 ? 15.253 -8.110 4.280 1.00 97.44 276 SER A N 1
ATOM 2152 C CA . SER A 1 276 ? 15.817 -9.374 3.804 1.00 97.44 276 SER A CA 1
ATOM 2153 C C . SER A 1 276 ? 16.729 -9.227 2.587 1.00 97.44 276 SER A C 1
ATOM 2155 O O . SER A 1 276 ? 16.604 -8.313 1.769 1.00 97.44 276 SER A O 1
ATOM 2157 N N . ASN A 1 277 ? 17.666 -10.165 2.473 1.00 95.94 277 ASN A N 1
ATOM 2158 C CA . ASN A 1 277 ? 18.397 -10.474 1.247 1.00 95.94 277 ASN A CA 1
ATOM 2159 C C . ASN A 1 277 ? 18.141 -11.943 0.864 1.00 95.94 277 ASN A C 1
ATOM 2161 O O . ASN A 1 277 ? 17.361 -12.631 1.515 1.00 95.94 277 ASN A O 1
ATOM 2165 N N . SER A 1 278 ? 18.820 -12.448 -0.167 1.00 94.19 278 SER A N 1
ATOM 2166 C CA . SER A 1 278 ? 18.647 -13.832 -0.634 1.00 94.19 278 SER A CA 1
ATOM 2167 C C . SER A 1 278 ? 19.014 -14.910 0.396 1.00 94.19 278 SER A C 1
ATOM 2169 O O . SER A 1 278 ? 18.654 -16.067 0.214 1.00 94.19 278 SER A O 1
ATOM 2171 N N . LYS A 1 279 ? 19.734 -14.565 1.472 1.00 95.44 279 LYS A N 1
ATOM 2172 C CA . LYS A 1 279 ? 20.241 -15.519 2.472 1.00 95.44 279 LYS A CA 1
ATOM 2173 C C . LYS A 1 279 ? 19.603 -15.352 3.848 1.00 95.44 279 LYS A C 1
ATOM 2175 O O . LYS A 1 279 ? 19.412 -16.345 4.550 1.00 95.44 279 LYS A O 1
ATOM 2180 N N . LYS A 1 280 ? 19.309 -14.117 4.260 1.00 97.62 280 LYS A N 1
ATOM 2181 C CA . LYS A 1 280 ? 18.866 -13.776 5.614 1.00 97.62 280 LYS A CA 1
ATOM 2182 C C . LYS A 1 280 ? 17.697 -12.798 5.639 1.00 97.62 280 LYS A C 1
ATOM 2184 O O . LYS A 1 280 ? 17.558 -11.963 4.749 1.00 97.62 280 LYS A O 1
ATOM 2189 N N . MET A 1 281 ? 16.922 -12.865 6.718 1.00 97.31 281 MET A N 1
ATOM 2190 C CA . MET A 1 281 ? 15.887 -11.904 7.092 1.00 97.31 281 MET A CA 1
ATOM 2191 C C . MET A 1 281 ? 16.045 -11.459 8.547 1.00 97.31 281 MET A C 1
ATOM 2193 O O . MET A 1 281 ? 16.394 -12.255 9.420 1.00 97.31 281 MET A O 1
ATOM 2197 N N . TYR A 1 282 ? 15.766 -10.191 8.824 1.00 97.25 282 TYR A N 1
ATOM 2198 C CA . TYR A 1 282 ? 15.863 -9.594 10.154 1.00 97.25 282 TYR A CA 1
ATOM 2199 C C . TYR A 1 282 ? 14.660 -8.692 10.418 1.00 97.25 282 TYR A C 1
ATOM 2201 O O . TYR A 1 282 ? 14.176 -8.032 9.501 1.00 97.25 282 TYR A O 1
ATOM 2209 N N . PHE A 1 283 ? 14.188 -8.669 11.665 1.00 97.19 283 PHE A N 1
ATOM 2210 C CA . PHE A 1 283 ? 13.023 -7.890 12.075 1.00 97.19 283 PHE A CA 1
ATOM 2211 C C . PHE A 1 283 ? 13.262 -7.198 13.415 1.00 97.19 283 PHE A C 1
ATOM 2213 O O . PHE A 1 283 ? 13.824 -7.806 14.324 1.00 97.19 283 PHE A O 1
ATOM 2220 N N . ASP A 1 284 ? 12.750 -5.978 13.556 1.00 94.62 284 ASP A N 1
ATOM 2221 C CA . ASP A 1 284 ? 12.638 -5.266 14.831 1.00 94.62 284 ASP A CA 1
ATOM 2222 C C . ASP A 1 284 ? 11.299 -4.516 14.877 1.00 94.62 284 ASP A C 1
ATOM 2224 O O . ASP A 1 284 ? 11.126 -3.462 14.267 1.00 94.62 284 ASP A O 1
ATOM 2228 N N . ASN A 1 285 ? 10.328 -5.085 15.593 1.00 88.31 285 ASN A N 1
ATOM 2229 C CA . ASN A 1 285 ? 8.990 -4.505 15.728 1.00 88.31 285 ASN A CA 1
ATOM 2230 C C . ASN A 1 285 ? 8.917 -3.396 16.793 1.00 88.31 285 ASN A C 1
ATOM 2232 O O . ASN A 1 285 ? 8.035 -2.534 16.743 1.00 88.31 285 ASN A O 1
ATOM 2236 N N . ASN A 1 286 ? 9.825 -3.405 17.769 1.00 83.44 286 ASN A N 1
ATOM 2237 C CA . ASN A 1 286 ? 9.733 -2.513 18.920 1.00 83.44 286 ASN A CA 1
ATOM 2238 C C . ASN A 1 286 ? 10.194 -1.110 18.532 1.00 83.44 286 ASN A C 1
ATOM 2240 O O . ASN A 1 286 ? 9.414 -0.160 18.597 1.00 83.44 286 ASN A O 1
ATOM 2244 N N . ASN A 1 287 ? 11.424 -0.994 18.032 1.00 83.06 287 ASN A N 1
ATOM 2245 C CA . ASN A 1 287 ? 12.031 0.301 17.721 1.00 83.06 287 ASN A CA 1
ATOM 2246 C C . ASN A 1 287 ? 12.152 0.549 16.214 1.00 83.06 287 ASN A C 1
ATOM 2248 O O . ASN A 1 287 ? 12.298 1.695 15.790 1.00 83.06 287 ASN A O 1
ATOM 2252 N N . GLY A 1 288 ? 12.005 -0.498 15.402 1.00 91.56 288 GLY A N 1
ATOM 2253 C CA . GLY A 1 288 ? 12.441 -0.466 14.013 1.00 91.56 288 GLY A CA 1
ATOM 2254 C C . GLY A 1 288 ? 13.950 -0.680 13.912 1.00 91.56 288 GLY A C 1
ATOM 2255 O O . GLY A 1 288 ? 14.711 -0.490 14.860 1.00 91.56 288 GLY A O 1
ATOM 2256 N N . ILE A 1 289 ? 14.391 -1.109 12.740 1.00 94.88 289 ILE A N 1
ATOM 2257 C CA . ILE A 1 289 ? 15.778 -1.449 12.457 1.00 94.88 289 ILE A CA 1
ATOM 2258 C C . ILE A 1 289 ? 16.604 -0.162 12.378 1.00 94.88 289 ILE A C 1
ATOM 2260 O O . ILE A 1 289 ? 16.313 0.729 11.582 1.00 94.88 289 ILE A O 1
ATOM 2264 N N . ASN A 1 290 ? 17.675 -0.090 13.173 1.00 93.50 290 ASN A N 1
ATOM 2265 C CA . ASN A 1 290 ? 18.634 1.011 13.110 1.00 93.50 290 ASN A CA 1
ATOM 2266 C C . ASN A 1 290 ? 19.394 0.993 11.769 1.00 93.50 290 ASN A C 1
ATOM 2268 O O . ASN A 1 290 ? 20.151 0.058 11.492 1.00 93.50 290 ASN A O 1
ATOM 2272 N N . LEU A 1 291 ? 19.215 2.044 10.963 1.00 93.50 291 LEU A N 1
ATOM 2273 C CA . LEU A 1 291 ? 19.793 2.172 9.623 1.00 93.50 291 LEU A CA 1
ATOM 2274 C C . LEU A 1 291 ? 21.320 2.339 9.624 1.00 93.50 291 LEU A C 1
ATOM 2276 O O . LEU A 1 291 ? 21.982 1.866 8.707 1.00 93.50 291 LEU A O 1
ATOM 2280 N N . SER A 1 292 ? 21.929 2.869 10.682 1.00 92.12 292 SER A N 1
ATOM 2281 C CA . SER A 1 292 ? 23.400 2.898 10.774 1.00 92.12 292 SER A CA 1
ATOM 2282 C C . SER A 1 292 ? 24.017 1.496 10.921 1.00 92.12 292 SER A C 1
ATOM 2284 O O . SER A 1 292 ? 25.165 1.268 10.545 1.00 92.12 292 SER A O 1
ATOM 2286 N N . GLN A 1 293 ? 23.249 0.525 11.431 1.00 93.00 293 GLN A N 1
ATOM 2287 C CA . GLN A 1 293 ? 23.731 -0.817 11.786 1.00 93.00 293 GLN A CA 1
ATOM 2288 C C . GLN A 1 293 ? 22.976 -1.946 11.071 1.00 93.00 293 GLN A C 1
ATOM 2290 O O . GLN A 1 293 ? 23.154 -3.123 11.403 1.00 93.00 293 GLN A O 1
ATOM 2295 N N . TRP A 1 294 ? 22.145 -1.634 10.071 1.00 95.19 294 TRP A N 1
ATOM 2296 C CA . TRP A 1 294 ? 21.257 -2.625 9.454 1.00 95.19 294 TRP A CA 1
ATOM 2297 C C . TRP A 1 294 ? 22.028 -3.795 8.830 1.00 95.19 294 TRP A C 1
ATOM 2299 O O . TRP A 1 294 ? 21.606 -4.943 8.966 1.00 95.19 294 TRP A O 1
ATOM 2309 N N . LYS A 1 295 ? 23.191 -3.528 8.209 1.00 95.44 295 LYS A N 1
ATOM 2310 C CA . LYS A 1 295 ? 24.052 -4.561 7.600 1.00 95.44 295 LYS A CA 1
ATOM 2311 C C . LYS A 1 295 ? 24.553 -5.551 8.646 1.00 95.44 295 LYS A C 1
ATOM 2313 O O . LYS A 1 295 ? 24.475 -6.760 8.440 1.00 95.44 295 LYS A O 1
ATOM 2318 N N . TYR A 1 296 ? 25.045 -5.037 9.772 1.00 94.12 296 TYR A N 1
ATOM 2319 C CA . TYR A 1 296 ? 25.535 -5.857 10.877 1.00 94.12 296 TYR A CA 1
ATOM 2320 C C . TYR A 1 296 ? 24.404 -6.690 11.485 1.00 94.12 296 TYR A C 1
ATOM 2322 O O . TYR A 1 296 ? 24.546 -7.904 11.616 1.00 94.12 296 TYR A O 1
ATOM 2330 N N . ASN A 1 297 ? 23.257 -6.071 11.771 1.00 93.56 297 ASN A N 1
ATOM 2331 C CA . ASN A 1 297 ? 22.107 -6.760 12.355 1.00 93.56 297 ASN A CA 1
ATOM 2332 C C . ASN A 1 297 ? 21.561 -7.857 11.432 1.00 93.56 297 ASN A C 1
ATOM 2334 O O . ASN A 1 297 ? 21.333 -8.976 11.886 1.00 93.56 297 ASN A O 1
ATOM 2338 N N . LEU A 1 298 ? 21.437 -7.589 10.129 1.00 95.56 298 LEU A N 1
ATOM 2339 C CA . LEU A 1 298 ? 21.006 -8.593 9.157 1.00 95.56 298 LEU A CA 1
ATOM 2340 C C . LEU A 1 298 ? 22.006 -9.751 9.047 1.00 95.56 298 LEU A C 1
ATOM 2342 O O . LEU A 1 298 ? 21.606 -10.913 9.007 1.00 95.56 298 LEU A O 1
ATOM 2346 N N . ASN A 1 299 ? 23.306 -9.455 9.023 1.00 93.75 299 ASN A N 1
ATOM 2347 C CA . ASN A 1 299 ? 24.332 -10.481 8.855 1.00 93.75 299 ASN A CA 1
ATOM 2348 C C . ASN A 1 299 ? 24.559 -11.311 10.120 1.00 93.75 299 ASN A C 1
ATOM 2350 O O . ASN A 1 299 ? 24.748 -12.520 10.006 1.00 93.75 299 ASN A O 1
ATOM 2354 N N . LYS A 1 300 ? 24.533 -10.707 11.311 1.00 93.12 300 LYS A N 1
ATOM 2355 C CA . LYS A 1 300 ? 24.829 -11.401 12.573 1.00 93.12 300 LYS A CA 1
ATOM 2356 C C . LYS A 1 300 ? 23.581 -11.969 13.244 1.00 93.12 300 LYS A C 1
ATOM 2358 O O . LYS A 1 300 ? 23.586 -13.133 13.623 1.00 93.12 300 LYS A 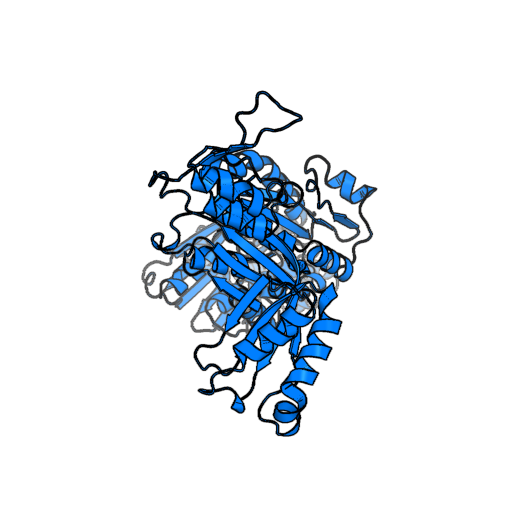O 1
ATOM 2363 N N . ASN A 1 301 ? 22.510 -11.181 13.316 1.00 93.12 301 ASN A N 1
ATOM 2364 C CA . ASN A 1 301 ? 21.289 -11.514 14.059 1.00 93.12 301 ASN A CA 1
ATOM 2365 C C . ASN A 1 301 ? 20.137 -11.964 13.140 1.00 93.12 301 ASN A C 1
ATOM 2367 O O . ASN A 1 301 ? 19.063 -12.328 13.618 1.00 93.12 301 ASN A O 1
ATOM 2371 N N . GLY A 1 302 ? 20.331 -11.921 11.818 1.00 93.25 302 GLY A N 1
ATOM 2372 C CA . GLY A 1 302 ? 19.332 -12.356 10.848 1.00 93.25 302 GLY A CA 1
ATOM 2373 C C . GLY A 1 302 ? 19.139 -13.871 10.835 1.00 93.25 302 GLY A C 1
ATOM 2374 O O . GLY A 1 302 ? 20.100 -14.647 10.861 1.00 93.25 302 GLY A O 1
ATOM 2375 N N . LEU A 1 303 ? 17.877 -14.272 10.730 1.00 96.31 303 LEU A N 1
ATOM 2376 C CA . LEU A 1 303 ? 17.450 -15.649 10.503 1.00 96.31 303 LEU A CA 1
ATOM 2377 C C . LEU A 1 303 ? 17.646 -16.019 9.033 1.00 96.31 303 LEU A C 1
ATOM 2379 O O . LEU A 1 303 ? 17.744 -15.137 8.183 1.00 96.31 303 LEU A O 1
ATOM 2383 N N . LYS A 1 304 ? 17.658 -17.315 8.714 1.00 96.94 304 LYS A N 1
ATOM 2384 C CA . LYS A 1 304 ? 17.674 -17.784 7.321 1.00 96.94 304 LYS A CA 1
ATOM 2385 C C . LYS A 1 304 ? 16.450 -17.247 6.570 1.00 96.94 304 LYS A C 1
ATOM 2387 O O . LYS A 1 304 ? 15.344 -17.281 7.104 1.00 96.94 304 LYS A O 1
ATOM 2392 N N . MET A 1 305 ? 16.652 -16.744 5.353 1.00 96.06 305 MET A N 1
ATOM 2393 C CA . MET A 1 305 ? 15.558 -16.247 4.519 1.00 96.06 305 MET A CA 1
ATOM 2394 C C . MET A 1 305 ? 14.652 -17.403 4.078 1.00 96.06 305 MET A C 1
ATOM 2396 O O . MET A 1 305 ? 15.128 -18.399 3.536 1.00 96.06 305 MET A O 1
ATOM 2400 N N . ASN A 1 306 ? 13.350 -17.244 4.307 1.00 96.38 306 ASN A N 1
ATOM 2401 C CA . ASN A 1 306 ? 12.279 -18.061 3.747 1.00 96.38 306 ASN A CA 1
ATOM 2402 C C . ASN A 1 306 ? 11.076 -17.145 3.508 1.00 96.38 306 ASN A C 1
ATOM 2404 O O . ASN A 1 306 ? 10.693 -16.394 4.407 1.00 96.38 306 ASN A O 1
ATOM 2408 N N . ILE A 1 307 ? 10.503 -17.188 2.306 1.00 94.19 307 ILE A N 1
ATOM 2409 C CA . ILE A 1 307 ? 9.463 -16.241 1.904 1.00 94.19 307 ILE A CA 1
ATOM 2410 C C . ILE A 1 307 ? 8.175 -16.397 2.723 1.00 94.19 307 ILE A C 1
ATOM 2412 O O . ILE A 1 307 ? 7.649 -15.409 3.231 1.00 94.19 307 ILE A O 1
ATOM 2416 N N . TYR A 1 308 ? 7.729 -17.632 2.957 1.00 94.12 308 TYR A N 1
ATOM 2417 C CA . TYR A 1 308 ? 6.526 -17.920 3.736 1.00 94.12 308 TYR A CA 1
ATOM 2418 C C . TYR A 1 308 ? 6.693 -17.495 5.195 1.00 94.12 308 TYR A C 1
ATOM 2420 O O . TYR A 1 308 ? 5.835 -16.802 5.738 1.00 94.12 308 TYR A O 1
ATOM 2428 N N . SER A 1 309 ? 7.833 -17.817 5.815 1.00 95.50 309 SER A N 1
ATOM 2429 C CA . SER A 1 309 ? 8.139 -17.378 7.181 1.00 95.50 309 SER A CA 1
ATOM 2430 C C . SER A 1 309 ? 8.297 -15.858 7.293 1.00 95.50 309 SER A C 1
ATOM 2432 O O . SER A 1 309 ? 7.989 -15.284 8.339 1.00 95.50 309 SER A O 1
ATOM 2434 N N . PHE A 1 310 ? 8.783 -15.187 6.241 1.00 96.69 310 PHE A N 1
ATOM 2435 C CA . PHE A 1 310 ? 8.820 -13.726 6.190 1.00 96.69 310 PHE A CA 1
ATOM 2436 C C . PHE A 1 310 ? 7.394 -13.166 6.217 1.00 96.69 310 PHE A C 1
ATOM 2438 O O . PHE A 1 310 ? 7.076 -12.365 7.093 1.00 96.69 310 PHE A O 1
ATOM 2445 N N . MET A 1 311 ? 6.522 -13.641 5.323 1.00 95.88 311 MET A N 1
ATOM 2446 C CA . MET A 1 311 ? 5.119 -13.217 5.227 1.00 95.88 311 MET A CA 1
ATOM 2447 C C . MET A 1 311 ? 4.339 -13.475 6.518 1.00 95.88 311 MET A C 1
ATOM 2449 O O . MET A 1 311 ? 3.662 -12.577 7.016 1.00 95.88 311 MET A O 1
ATOM 2453 N N . GLU A 1 312 ? 4.492 -14.660 7.110 1.00 94.88 312 GLU A N 1
ATOM 2454 C CA . GLU A 1 312 ? 3.843 -15.020 8.373 1.00 94.88 312 GLU A CA 1
ATOM 2455 C C . GLU A 1 312 ? 4.212 -14.036 9.492 1.00 94.88 312 GLU A C 1
ATOM 2457 O O . GLU A 1 312 ? 3.347 -13.579 10.243 1.00 94.88 312 GLU A O 1
ATOM 2462 N N . LYS A 1 313 ? 5.488 -13.633 9.573 1.00 95.50 313 LYS A N 1
ATOM 2463 C CA . LYS A 1 313 ? 5.929 -12.614 10.534 1.00 95.50 313 LYS A CA 1
ATOM 2464 C C . LYS A 1 313 ? 5.324 -11.245 10.258 1.00 95.50 313 LYS A C 1
ATOM 2466 O O . LYS A 1 313 ? 4.909 -10.584 11.211 1.00 95.50 313 LYS A O 1
ATOM 2471 N N . VAL A 1 314 ? 5.252 -10.830 8.991 1.00 95.44 314 VAL A N 1
ATOM 2472 C CA . VAL A 1 314 ? 4.597 -9.570 8.609 1.00 95.44 314 VAL A CA 1
ATOM 2473 C C . VAL A 1 314 ? 3.140 -9.564 9.085 1.00 95.44 314 VAL A C 1
ATOM 2475 O O . VAL A 1 314 ? 2.719 -8.618 9.754 1.00 95.44 314 VAL A O 1
ATOM 2478 N N . TRP A 1 315 ? 2.390 -10.639 8.828 1.00 93.62 315 TRP A N 1
ATOM 2479 C CA . TRP A 1 315 ? 0.993 -10.757 9.263 1.00 93.62 315 TRP A CA 1
ATOM 2480 C C . TRP A 1 315 ? 0.853 -10.813 10.779 1.00 93.62 315 TRP A C 1
ATOM 2482 O O . TRP A 1 315 ? -0.013 -10.142 11.337 1.00 93.62 315 TRP A O 1
ATOM 2492 N N . LYS A 1 316 ? 1.736 -11.546 11.463 1.00 93.31 316 LYS A N 1
ATOM 2493 C CA . LYS A 1 316 ? 1.735 -11.646 12.927 1.00 93.31 316 LYS A CA 1
ATOM 2494 C C . LYS A 1 316 ? 1.949 -10.295 13.604 1.00 93.31 316 LYS A C 1
ATOM 2496 O O . LYS A 1 316 ? 1.396 -10.062 14.678 1.00 93.31 316 LYS A O 1
ATOM 2501 N N . PHE A 1 317 ? 2.739 -9.401 13.008 1.00 93.75 317 PHE A N 1
ATOM 2502 C CA . PHE A 1 317 ? 2.909 -8.056 13.556 1.00 93.75 317 PHE A CA 1
ATOM 2503 C C . PHE A 1 317 ? 1.663 -7.180 13.394 1.00 93.75 317 PHE A C 1
ATOM 2505 O O . PHE A 1 317 ? 1.455 -6.305 14.234 1.00 93.75 317 PHE A O 1
ATOM 2512 N N . ASN A 1 318 ? 0.847 -7.418 12.358 1.00 90.44 318 ASN A N 1
ATOM 2513 C CA . ASN A 1 318 ? -0.429 -6.742 12.090 1.00 90.44 318 ASN A CA 1
ATOM 2514 C C . ASN A 1 318 ? -0.380 -5.216 12.318 1.00 90.44 318 ASN A C 1
ATOM 2516 O O . ASN A 1 318 ? -1.214 -4.628 13.013 1.00 90.44 318 ASN A O 1
ATOM 2520 N N . LEU A 1 319 ? 0.652 -4.564 11.777 1.00 92.88 319 LEU A N 1
ATOM 2521 C CA . LEU A 1 319 ? 0.884 -3.138 11.991 1.00 92.88 319 LEU A CA 1
ATOM 2522 C C . LEU A 1 319 ? -0.001 -2.292 11.070 1.00 92.88 319 LEU A C 1
ATOM 2524 O O . LEU A 1 319 ? -0.285 -2.663 9.928 1.00 92.88 319 LEU A O 1
ATOM 2528 N N . ARG A 1 320 ? -0.425 -1.127 11.563 1.00 90.56 320 ARG A N 1
ATOM 2529 C CA . ARG A 1 320 ? -1.122 -0.110 10.761 1.00 90.56 320 ARG A CA 1
ATOM 2530 C C . ARG A 1 320 ? -0.189 0.500 9.713 1.00 90.56 320 ARG A C 1
ATOM 2532 O O . ARG A 1 320 ? 1.024 0.502 9.928 1.00 90.56 320 ARG A O 1
ATOM 2539 N N . ASN A 1 321 ? -0.745 1.031 8.625 1.00 93.12 321 ASN A N 1
ATOM 2540 C CA . ASN A 1 321 ? 0.008 1.691 7.547 1.00 93.12 321 ASN A CA 1
ATOM 2541 C C . ASN A 1 321 ? 1.252 0.885 7.097 1.00 93.12 321 ASN A C 1
ATOM 2543 O O . ASN A 1 321 ? 2.372 1.405 7.051 1.00 93.12 321 ASN A O 1
ATOM 2547 N N . SER A 1 322 ? 1.069 -0.417 6.866 1.00 96.81 322 SER A N 1
ATOM 2548 C CA . SER A 1 322 ? 2.160 -1.317 6.484 1.00 96.81 322 SER A CA 1
ATOM 2549 C C . SER A 1 322 ? 2.365 -1.318 4.974 1.00 96.81 322 SER A C 1
ATOM 2551 O O . SER A 1 322 ? 1.402 -1.462 4.220 1.00 96.81 322 SER A O 1
ATOM 2553 N N . LEU A 1 323 ? 3.624 -1.221 4.549 1.00 98.44 323 LEU A N 1
ATOM 2554 C CA . LEU A 1 323 ? 4.034 -1.312 3.152 1.00 98.44 323 LEU A CA 1
ATOM 2555 C C . LEU A 1 323 ? 5.098 -2.398 2.991 1.00 98.44 323 LEU A C 1
ATOM 2557 O O . LEU A 1 323 ? 6.088 -2.446 3.725 1.00 98.44 323 LEU A O 1
ATOM 2561 N N . PHE A 1 324 ? 4.889 -3.256 2.007 1.00 98.56 324 PHE A N 1
ATOM 2562 C CA . PHE A 1 324 ? 5.849 -4.220 1.512 1.00 98.56 324 PHE A CA 1
ATOM 2563 C C . PHE A 1 324 ? 6.584 -3.628 0.306 1.00 98.56 324 PHE A C 1
ATOM 2565 O O . PHE A 1 324 ? 5.952 -3.155 -0.638 1.00 98.56 324 PHE A O 1
ATOM 2572 N N . VAL A 1 325 ? 7.915 -3.635 0.346 1.00 98.69 325 VAL A N 1
ATOM 2573 C CA . VAL A 1 325 ? 8.773 -3.059 -0.694 1.00 98.69 325 VAL A CA 1
ATOM 2574 C C . VAL A 1 325 ? 9.651 -4.158 -1.281 1.00 98.69 325 VAL A C 1
ATOM 2576 O O . VAL A 1 325 ? 10.534 -4.673 -0.592 1.00 98.69 325 VAL A O 1
ATOM 2579 N N . ASP A 1 326 ? 9.432 -4.507 -2.546 1.00 98.44 326 ASP A N 1
ATOM 2580 C CA . ASP A 1 326 ? 10.234 -5.496 -3.267 1.00 98.44 326 ASP A CA 1
ATOM 2581 C C . ASP A 1 326 ? 11.249 -4.820 -4.197 1.00 98.44 326 ASP A C 1
ATOM 2583 O O . ASP A 1 326 ? 10.926 -4.314 -5.272 1.00 98.44 326 ASP A O 1
ATOM 2587 N N . ASN A 1 327 ? 12.509 -4.852 -3.772 1.00 97.38 327 ASN A N 1
ATOM 2588 C CA . ASN A 1 327 ? 13.665 -4.398 -4.538 1.00 97.38 327 ASN A CA 1
ATOM 2589 C C . ASN A 1 327 ? 14.463 -5.573 -5.136 1.00 97.38 327 ASN A C 1
ATOM 2591 O O . ASN A 1 327 ? 15.680 -5.468 -5.337 1.00 97.38 327 ASN A O 1
ATOM 2595 N N . THR A 1 328 ? 13.826 -6.729 -5.337 1.00 95.62 328 THR A N 1
ATOM 2596 C CA . THR A 1 328 ? 14.444 -7.921 -5.928 1.00 95.62 328 THR A CA 1
ATOM 2597 C C . THR A 1 328 ? 14.099 -8.068 -7.413 1.00 95.62 328 THR A C 1
ATOM 2599 O O . THR A 1 328 ? 13.323 -7.305 -7.981 1.00 95.62 328 THR A O 1
ATOM 2602 N N . ALA A 1 329 ? 14.702 -9.070 -8.051 1.00 92.19 329 ALA A N 1
ATOM 2603 C CA . ALA A 1 329 ? 14.296 -9.575 -9.362 1.00 92.19 329 ALA A CA 1
ATOM 2604 C C . ALA A 1 329 ? 13.767 -11.019 -9.246 1.00 92.19 329 ALA A C 1
ATOM 2606 O O . ALA A 1 329 ? 13.953 -11.823 -10.153 1.00 92.19 329 ALA A O 1
ATOM 2607 N N . SER A 1 330 ? 13.196 -11.377 -8.088 1.00 95.00 330 SER A N 1
ATOM 2608 C CA . SER A 1 330 ? 12.735 -12.739 -7.803 1.00 95.00 330 SER A CA 1
ATOM 2609 C C . SER A 1 330 ? 11.302 -12.942 -8.285 1.00 95.00 330 SER A C 1
ATOM 2611 O O . SER A 1 330 ? 10.403 -12.189 -7.907 1.00 95.00 330 SER A O 1
ATOM 2613 N N . GLU A 1 331 ? 11.081 -13.980 -9.086 1.00 95.19 331 GLU A N 1
ATOM 2614 C CA . GLU A 1 331 ? 9.739 -14.400 -9.493 1.00 95.19 331 GLU A CA 1
ATOM 2615 C C . GLU A 1 331 ? 8.938 -14.934 -8.306 1.00 95.19 331 GLU A C 1
ATOM 2617 O O . GLU A 1 331 ? 7.810 -14.502 -8.087 1.00 95.19 331 GLU A O 1
ATOM 2622 N N . GLU A 1 332 ? 9.553 -15.781 -7.477 1.00 94.81 332 GLU A N 1
ATOM 2623 C CA . GLU A 1 332 ? 8.929 -16.310 -6.261 1.00 94.81 332 GLU A CA 1
ATOM 2624 C C . GLU A 1 332 ? 8.415 -15.171 -5.368 1.00 94.81 332 GLU A C 1
ATOM 2626 O O . GLU A 1 332 ? 7.308 -15.247 -4.846 1.00 94.81 332 GLU A O 1
ATOM 2631 N N . MET A 1 333 ? 9.176 -14.073 -5.257 1.00 95.25 333 MET A N 1
ATOM 2632 C CA . MET A 1 333 ? 8.744 -12.889 -4.510 1.00 95.25 333 MET A CA 1
ATOM 2633 C C . MET A 1 333 ? 7.571 -12.169 -5.175 1.00 95.25 333 MET A C 1
ATOM 2635 O O . MET A 1 333 ? 6.584 -11.859 -4.504 1.00 95.25 333 MET A O 1
ATOM 2639 N N . ALA A 1 334 ? 7.651 -11.945 -6.488 1.00 96.50 334 ALA A N 1
ATOM 2640 C CA . ALA A 1 334 ? 6.606 -11.286 -7.267 1.00 96.50 334 ALA A CA 1
ATOM 2641 C C . ALA A 1 334 ? 5.244 -11.997 -7.163 1.00 96.50 334 ALA A C 1
ATOM 2643 O O . ALA A 1 334 ? 4.209 -11.336 -7.085 1.00 96.50 334 ALA A O 1
ATOM 2644 N N . MET A 1 335 ? 5.240 -13.330 -7.084 1.00 95.62 335 MET A N 1
ATOM 2645 C CA . MET A 1 335 ? 4.013 -14.132 -6.980 1.00 95.62 335 MET A CA 1
ATOM 2646 C C . MET A 1 335 ? 3.350 -14.086 -5.592 1.00 95.62 335 MET A C 1
ATOM 2648 O O . MET A 1 335 ? 2.246 -14.595 -5.411 1.00 95.62 335 MET A O 1
ATOM 2652 N N . THR A 1 336 ? 3.966 -13.439 -4.595 1.00 96.75 336 THR A N 1
ATOM 2653 C CA . THR A 1 336 ? 3.366 -13.295 -3.251 1.00 96.75 336 THR A CA 1
ATOM 2654 C C . THR A 1 336 ? 2.535 -12.029 -3.060 1.00 96.75 336 THR A C 1
ATOM 2656 O O . THR A 1 336 ? 1.851 -11.891 -2.042 1.00 96.75 336 THR A O 1
ATOM 2659 N N . TYR A 1 337 ? 2.543 -11.108 -4.028 1.00 98.19 337 TYR A N 1
ATOM 2660 C CA . TYR A 1 337 ? 1.933 -9.782 -3.877 1.00 98.19 337 TYR A CA 1
ATOM 2661 C C . TYR A 1 337 ? 0.430 -9.832 -3.585 1.00 98.19 337 TYR A C 1
ATOM 2663 O O . TYR A 1 337 ? -0.054 -9.047 -2.769 1.00 98.19 337 TYR A O 1
ATOM 2671 N N . GLU A 1 338 ? -0.303 -10.789 -4.167 1.00 97.31 338 GLU A N 1
ATOM 2672 C CA . GLU A 1 338 ? -1.729 -10.996 -3.878 1.00 97.31 338 GLU A CA 1
ATOM 2673 C C . GLU A 1 338 ? -1.981 -11.156 -2.374 1.00 97.31 338 GLU A C 1
ATOM 2675 O O . GLU A 1 338 ? -2.911 -10.557 -1.831 1.00 97.31 338 GLU A O 1
ATOM 2680 N N . LYS A 1 339 ? -1.125 -11.909 -1.677 1.00 96.88 339 LYS A N 1
ATOM 2681 C CA . LYS A 1 339 ? -1.297 -12.181 -0.249 1.00 96.88 339 LYS A CA 1
ATOM 2682 C C . LYS A 1 339 ? -1.024 -10.958 0.621 1.00 96.88 339 LYS A C 1
ATOM 2684 O O . LYS A 1 339 ? -1.665 -10.811 1.661 1.00 96.88 339 LYS A O 1
ATOM 2689 N N . PHE A 1 340 ? -0.121 -10.069 0.215 1.00 97.44 340 PHE A N 1
ATOM 2690 C CA . PHE A 1 340 ? 0.075 -8.791 0.902 1.00 97.44 340 PHE A CA 1
ATOM 2691 C C . PHE A 1 340 ? -1.141 -7.878 0.721 1.00 97.44 340 PHE A C 1
ATOM 2693 O O . PHE A 1 340 ? -1.705 -7.414 1.715 1.00 97.44 340 PHE A O 1
ATOM 2700 N N . LEU A 1 341 ? -1.613 -7.716 -0.520 1.00 97.19 341 LEU A N 1
ATOM 2701 C CA . LEU A 1 341 ? -2.771 -6.873 -0.831 1.00 97.19 341 LEU A CA 1
ATOM 2702 C C . LEU A 1 341 ? -4.046 -7.364 -0.125 1.00 97.19 341 LEU A C 1
ATOM 2704 O O . LEU A 1 341 ? -4.763 -6.554 0.455 1.00 97.19 341 LEU A O 1
ATOM 2708 N N . GLN A 1 342 ? -4.291 -8.681 -0.085 1.00 94.81 342 GLN A N 1
ATOM 2709 C CA . GLN A 1 342 ? -5.422 -9.293 0.640 1.00 94.81 342 GLN A CA 1
ATOM 2710 C C . GLN A 1 342 ? -5.416 -9.025 2.149 1.00 94.81 342 GLN A C 1
ATOM 2712 O O . GLN A 1 342 ? -6.463 -9.070 2.788 1.00 94.81 342 GLN A O 1
ATOM 2717 N N . ASN A 1 343 ? -4.246 -8.747 2.726 1.00 92.44 343 ASN A N 1
ATOM 2718 C CA . ASN A 1 343 ? -4.092 -8.404 4.140 1.00 92.44 343 ASN A CA 1
ATOM 2719 C C . ASN A 1 343 ? -4.002 -6.884 4.371 1.00 92.44 343 ASN A C 1
ATOM 2721 O O . ASN A 1 343 ? -3.614 -6.445 5.457 1.00 92.44 343 ASN A O 1
ATOM 2725 N N . GLY A 1 344 ? -4.337 -6.071 3.363 1.00 92.06 344 GLY A N 1
ATOM 2726 C CA . GLY A 1 344 ? -4.304 -4.613 3.470 1.00 92.06 344 GLY A CA 1
ATOM 2727 C C . GLY A 1 344 ? -2.899 -4.017 3.515 1.00 92.06 344 GLY A C 1
ATOM 2728 O O . GLY A 1 344 ? -2.729 -2.906 4.012 1.00 92.06 344 GLY A O 1
ATOM 2729 N N . ILE A 1 345 ? -1.884 -4.759 3.066 1.00 97.06 345 ILE A N 1
ATOM 2730 C CA . ILE A 1 345 ? -0.493 -4.304 3.035 1.00 97.06 345 ILE A CA 1
ATOM 2731 C C . ILE A 1 345 ? -0.206 -3.803 1.622 1.00 97.06 345 ILE A C 1
ATOM 2733 O O . ILE A 1 345 ? -0.312 -4.564 0.660 1.00 97.06 345 ILE A O 1
ATOM 2737 N N . GLY A 1 346 ? 0.146 -2.521 1.498 1.00 97.69 346 GLY A N 1
ATOM 2738 C CA . GLY A 1 346 ? 0.512 -1.938 0.207 1.00 97.69 346 GLY A CA 1
ATOM 2739 C C . GLY A 1 346 ? 1.782 -2.577 -0.351 1.00 97.69 346 GLY A C 1
ATOM 2740 O O . GLY A 1 346 ? 2.671 -2.933 0.415 1.00 97.69 346 GLY A O 1
ATOM 2741 N N . VAL A 1 347 ? 1.872 -2.718 -1.668 1.00 98.56 347 VAL A N 1
ATOM 2742 C CA . VAL A 1 347 ? 3.017 -3.300 -2.373 1.00 98.56 347 VAL A CA 1
ATOM 2743 C C . VAL A 1 347 ? 3.661 -2.237 -3.252 1.00 98.56 347 VAL A C 1
ATOM 2745 O O . VAL A 1 347 ? 3.003 -1.633 -4.097 1.00 98.56 347 VAL A O 1
ATOM 2748 N N . ILE A 1 348 ? 4.959 -2.030 -3.065 1.00 98.62 348 ILE A N 1
ATOM 2749 C CA . ILE A 1 348 ? 5.784 -1.128 -3.868 1.00 98.62 348 ILE A CA 1
ATOM 2750 C C . ILE A 1 348 ? 6.929 -1.943 -4.443 1.00 98.62 348 ILE A C 1
ATOM 2752 O O . ILE A 1 348 ? 7.555 -2.711 -3.714 1.00 98.62 348 ILE A O 1
ATOM 2756 N N . THR A 1 349 ? 7.208 -1.815 -5.735 1.00 97.88 349 THR A N 1
ATOM 2757 C CA . THR A 1 349 ? 8.192 -2.700 -6.358 1.00 97.88 349 THR A CA 1
ATOM 2758 C C . THR A 1 349 ? 8.962 -2.075 -7.516 1.00 97.88 349 THR A C 1
ATOM 2760 O O . THR A 1 349 ? 8.422 -1.284 -8.288 1.00 97.88 349 THR A O 1
ATOM 2763 N N . CYS A 1 350 ? 10.231 -2.470 -7.645 1.00 95.44 350 CYS A N 1
ATOM 2764 C CA . CYS A 1 350 ? 11.018 -2.309 -8.875 1.00 95.44 350 CYS A CA 1
ATOM 2765 C C . CYS A 1 350 ? 11.165 -3.626 -9.657 1.00 95.44 350 CYS A C 1
ATOM 2767 O O . CYS A 1 350 ? 11.931 -3.724 -10.625 1.00 95.44 350 CYS A O 1
ATOM 2769 N N . ASN A 1 351 ? 10.467 -4.667 -9.205 1.00 95.75 351 ASN A N 1
ATOM 2770 C CA . ASN A 1 351 ? 10.414 -5.968 -9.836 1.00 95.75 351 ASN A CA 1
ATOM 2771 C C . ASN A 1 351 ? 9.353 -5.961 -10.945 1.00 95.75 351 ASN A C 1
ATOM 2773 O O . ASN A 1 351 ? 8.143 -5.895 -10.708 1.00 95.75 351 ASN A O 1
ATOM 2777 N N . LYS A 1 352 ? 9.822 -6.070 -12.189 1.00 94.56 352 LYS A N 1
ATOM 2778 C CA . LYS A 1 352 ? 8.963 -6.050 -13.380 1.00 94.56 352 LYS A CA 1
ATOM 2779 C C . LYS A 1 352 ? 8.136 -7.321 -13.548 1.00 94.56 352 LYS A C 1
ATOM 2781 O O . LYS A 1 352 ? 7.164 -7.292 -14.300 1.00 94.56 352 LYS A O 1
ATOM 2786 N N . ILE A 1 353 ? 8.504 -8.420 -12.882 1.00 95.44 353 ILE A N 1
ATOM 2787 C CA . ILE A 1 353 ? 7.945 -9.753 -13.145 1.00 95.44 353 ILE A CA 1
ATOM 2788 C C . ILE A 1 353 ? 6.431 -9.762 -12.938 1.00 95.44 353 ILE A C 1
ATOM 2790 O O . ILE A 1 353 ? 5.712 -10.083 -13.872 1.00 95.44 353 ILE A O 1
ATOM 2794 N N . ALA A 1 354 ? 5.925 -9.299 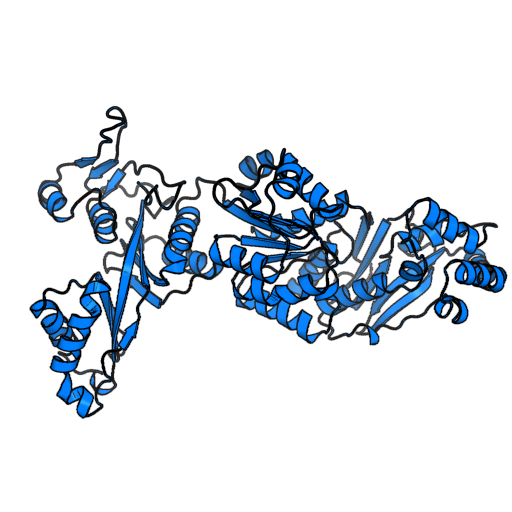-11.791 1.00 95.06 354 ALA A N 1
ATOM 2795 C CA . ALA A 1 354 ? 4.480 -9.279 -11.535 1.00 95.06 354 ALA A CA 1
ATOM 2796 C C . ALA A 1 354 ? 3.704 -8.492 -12.609 1.00 95.06 354 ALA A C 1
ATOM 2798 O O . ALA A 1 354 ? 2.686 -8.953 -13.118 1.00 95.06 354 ALA A O 1
ATOM 2799 N N . CYS A 1 355 ? 4.214 -7.323 -13.010 1.00 95.94 355 CYS A N 1
ATOM 2800 C CA . CYS A 1 355 ? 3.528 -6.443 -13.961 1.00 95.94 355 CYS A CA 1
ATOM 2801 C C . CYS A 1 355 ? 3.635 -6.911 -15.423 1.00 95.94 355 CYS A C 1
ATOM 2803 O O . CYS A 1 355 ? 2.846 -6.477 -16.261 1.00 95.94 355 CYS A O 1
ATOM 2805 N N . SER A 1 356 ? 4.597 -7.788 -15.724 1.00 95.38 356 SER A N 1
ATOM 2806 C CA . SER A 1 356 ? 4.844 -8.351 -17.060 1.00 95.38 356 SER A CA 1
ATOM 2807 C C . SER A 1 356 ? 4.617 -9.868 -17.148 1.00 95.38 356 SER A C 1
ATOM 2809 O O . SER A 1 356 ? 4.945 -10.462 -18.169 1.00 95.38 356 SER A O 1
ATOM 2811 N N . SER A 1 357 ? 4.053 -10.475 -16.097 1.00 94.94 357 SER A N 1
ATOM 2812 C CA . SER A 1 357 ? 3.549 -11.859 -16.076 1.00 94.94 357 SER A CA 1
ATOM 2813 C C . SER A 1 357 ? 2.216 -11.971 -16.824 1.00 94.94 357 SER A C 1
ATOM 2815 O O . SER A 1 357 ? 1.819 -11.006 -17.479 1.00 94.94 357 SER A O 1
ATOM 2817 N N . ASP A 1 358 ? 1.513 -13.097 -16.723 1.00 96.06 358 ASP A N 1
ATOM 2818 C CA . ASP A 1 358 ? 0.201 -13.281 -17.355 1.00 96.06 358 ASP A CA 1
ATOM 2819 C C . ASP A 1 358 ? -0.756 -12.121 -17.041 1.00 96.06 358 ASP A C 1
ATOM 2821 O O . ASP A 1 358 ? -0.787 -11.584 -15.919 1.00 96.06 358 ASP A O 1
ATOM 2825 N N . TYR A 1 359 ? -1.549 -11.712 -18.033 1.00 97.31 359 TYR A N 1
ATOM 2826 C CA . TYR A 1 359 ? -2.440 -10.562 -17.903 1.00 97.31 359 TYR A CA 1
ATOM 2827 C C . TYR A 1 359 ? -3.433 -10.730 -16.749 1.00 97.31 359 TYR A C 1
ATOM 2829 O O . TYR A 1 359 ? -3.677 -9.778 -16.000 1.00 97.31 359 TYR A O 1
ATOM 2837 N N . ASP A 1 360 ? -3.952 -11.942 -16.547 1.00 97.25 360 ASP A N 1
ATOM 2838 C CA . ASP A 1 360 ? -4.885 -12.244 -15.461 1.00 97.25 360 ASP A CA 1
ATOM 2839 C C . ASP A 1 360 ? -4.261 -12.046 -14.078 1.00 97.25 360 ASP A C 1
ATOM 2841 O O . ASP A 1 360 ? -4.915 -11.498 -13.184 1.00 97.25 360 ASP A O 1
ATOM 2845 N N . HIS A 1 361 ? -2.985 -12.400 -13.900 1.00 96.94 361 HIS A N 1
ATOM 2846 C CA . HIS A 1 361 ? -2.280 -12.158 -12.645 1.00 96.94 361 HIS A CA 1
ATOM 2847 C C . HIS A 1 361 ? -2.098 -10.654 -12.397 1.00 96.94 361 HIS A C 1
ATOM 2849 O O . HIS A 1 361 ? -2.462 -10.149 -11.331 1.00 96.94 361 HIS A O 1
ATOM 2855 N N . TYR A 1 362 ? -1.642 -9.894 -13.397 1.00 97.62 362 TYR A N 1
ATOM 2856 C CA . TYR A 1 362 ? -1.546 -8.432 -13.293 1.00 97.62 362 TYR A CA 1
ATOM 2857 C C . TYR A 1 362 ? -2.912 -7.784 -12.976 1.00 97.62 362 TYR A C 1
ATOM 2859 O O . TYR A 1 362 ? -3.034 -6.975 -12.046 1.00 97.62 362 TYR A O 1
ATOM 2867 N N . LYS A 1 363 ? -3.972 -8.180 -13.691 1.00 97.75 363 LYS A N 1
ATOM 2868 C CA . LYS A 1 363 ? -5.344 -7.690 -13.487 1.00 97.75 363 LYS A CA 1
ATOM 2869 C C . LYS A 1 363 ? -5.861 -8.031 -12.091 1.00 97.75 363 LYS A C 1
ATOM 2871 O O . LYS A 1 363 ? -6.512 -7.194 -11.449 1.00 97.75 363 LYS A O 1
ATOM 2876 N N . ARG A 1 364 ? -5.555 -9.232 -11.592 1.00 97.88 364 ARG A N 1
ATOM 2877 C CA . ARG A 1 364 ? -5.868 -9.668 -10.226 1.00 97.88 364 ARG A CA 1
ATOM 2878 C C . ARG A 1 364 ? -5.221 -8.749 -9.195 1.00 97.88 364 ARG A C 1
ATOM 2880 O O . ARG A 1 364 ? -5.934 -8.264 -8.318 1.00 97.88 364 ARG A O 1
ATOM 2887 N N . LEU A 1 365 ? -3.934 -8.424 -9.331 1.00 98.25 365 LEU A N 1
ATOM 2888 C CA . LEU A 1 365 ? -3.241 -7.500 -8.421 1.00 98.25 365 LEU A CA 1
ATOM 2889 C C . LEU A 1 365 ? -3.874 -6.100 -8.420 1.00 98.25 365 LEU A C 1
ATOM 2891 O O . LEU A 1 365 ? -4.162 -5.557 -7.351 1.00 98.25 365 LEU A O 1
ATOM 2895 N N . LYS A 1 366 ? -4.188 -5.536 -9.596 1.00 97.50 366 LYS A N 1
ATOM 2896 C CA . LYS A 1 366 ? -4.883 -4.233 -9.691 1.00 97.50 366 LYS A CA 1
ATOM 2897 C C . LYS A 1 366 ? -6.279 -4.282 -9.055 1.00 97.50 366 LYS A C 1
ATOM 2899 O O . LYS A 1 366 ? -6.710 -3.310 -8.438 1.00 97.50 366 LYS A O 1
ATOM 2904 N N . THR A 1 367 ? -6.989 -5.404 -9.179 1.00 97.44 367 THR A N 1
ATOM 2905 C CA . THR A 1 367 ? -8.317 -5.606 -8.572 1.00 97.44 367 THR A CA 1
ATOM 2906 C C . THR A 1 367 ? -8.231 -5.683 -7.050 1.00 97.44 367 THR A C 1
ATOM 2908 O O . THR A 1 367 ? -8.970 -4.985 -6.359 1.00 97.44 367 THR A O 1
ATOM 2911 N N . LEU A 1 368 ? -7.295 -6.474 -6.522 1.00 97.50 368 LEU A N 1
ATOM 2912 C CA . LEU A 1 368 ? -7.062 -6.609 -5.083 1.00 97.50 368 LEU A CA 1
ATOM 2913 C C . LEU A 1 368 ? -6.636 -5.284 -4.454 1.00 97.50 368 LEU A C 1
ATOM 2915 O O . LEU A 1 368 ? -7.159 -4.917 -3.406 1.00 97.50 368 LEU A O 1
ATOM 2919 N N . SER A 1 369 ? -5.753 -4.539 -5.122 1.00 96.69 369 SER A N 1
ATOM 2920 C CA . SER A 1 369 ? -5.325 -3.212 -4.678 1.00 96.69 369 SER A CA 1
ATOM 2921 C C . SER A 1 369 ? -6.517 -2.271 -4.458 1.00 96.69 369 SER A C 1
ATOM 2923 O O . SER A 1 369 ? -6.636 -1.655 -3.398 1.00 96.69 369 SER A O 1
ATOM 2925 N N . ARG A 1 370 ? -7.462 -2.229 -5.410 1.00 94.44 370 ARG A N 1
ATOM 2926 C CA . ARG A 1 370 ? -8.694 -1.428 -5.290 1.00 94.44 370 ARG A CA 1
ATOM 2927 C C . ARG A 1 370 ? -9.633 -1.966 -4.210 1.00 94.44 370 ARG A C 1
ATOM 2929 O O . ARG A 1 370 ? -10.139 -1.185 -3.409 1.00 94.44 370 ARG A O 1
ATOM 2936 N N . HIS A 1 371 ? -9.850 -3.282 -4.176 1.00 92.75 371 HIS A N 1
ATOM 2937 C CA . HIS A 1 371 ? -10.787 -3.922 -3.249 1.00 92.75 371 HIS A CA 1
ATOM 2938 C C . HIS A 1 371 ? -10.370 -3.744 -1.782 1.00 92.75 371 HIS A C 1
ATOM 2940 O O . HIS A 1 371 ? -11.178 -3.331 -0.955 1.00 92.75 371 HIS A O 1
ATOM 2946 N N . PHE A 1 372 ? -9.095 -3.990 -1.472 1.00 90.50 372 PHE A N 1
ATOM 2947 C CA . PHE A 1 372 ? -8.551 -3.893 -0.115 1.00 90.50 372 PHE A CA 1
ATOM 2948 C C . PHE A 1 372 ? -8.024 -2.496 0.238 1.00 90.50 372 PHE A C 1
ATOM 2950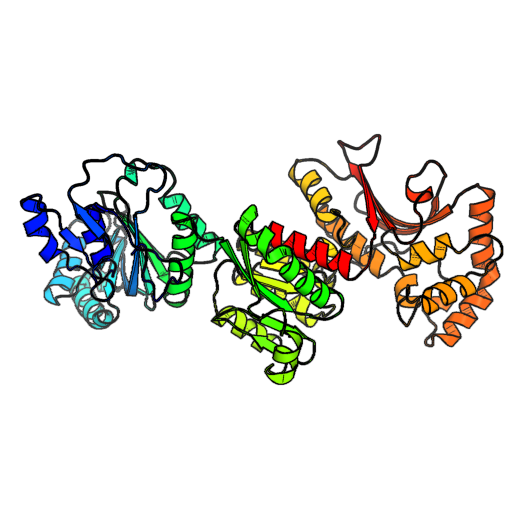 O O . PHE A 1 372 ? -7.535 -2.290 1.347 1.00 90.50 372 PHE A O 1
ATOM 2957 N N . LYS A 1 373 ? -8.115 -1.528 -0.689 1.00 90.19 373 LYS A N 1
ATOM 2958 C CA . LYS A 1 373 ? -7.548 -0.173 -0.549 1.00 90.19 373 LYS A CA 1
ATOM 2959 C C . LYS A 1 373 ? -6.058 -0.188 -0.172 1.00 90.19 373 LYS A C 1
ATOM 2961 O O . LYS A 1 373 ? -5.580 0.699 0.530 1.00 90.19 373 LYS A O 1
ATOM 2966 N N . ALA A 1 374 ? -5.334 -1.200 -0.646 1.00 94.44 374 ALA A N 1
ATOM 2967 C CA . ALA A 1 374 ? -3.901 -1.361 -0.450 1.00 94.44 374 ALA A CA 1
ATOM 2968 C C . ALA A 1 374 ? -3.179 -0.905 -1.728 1.00 94.44 374 ALA A C 1
ATOM 2970 O O . ALA A 1 374 ? -3.446 -1.463 -2.796 1.00 94.44 374 ALA A O 1
ATOM 2971 N N . PRO A 1 375 ? -2.296 0.106 -1.679 1.00 96.50 375 PRO A N 1
ATOM 2972 C CA . PRO A 1 375 ? -1.669 0.639 -2.885 1.00 96.50 375 PRO A CA 1
ATOM 2973 C C . PRO A 1 375 ? -0.768 -0.412 -3.543 1.00 96.50 375 PRO A C 1
ATOM 2975 O O . PRO A 1 375 ? -0.008 -1.083 -2.854 1.00 96.50 375 PRO A O 1
ATOM 2978 N N . PHE A 1 376 ? -0.847 -0.543 -4.869 1.00 98.06 376 PHE A N 1
ATOM 2979 C CA . PHE A 1 376 ? 0.091 -1.325 -5.676 1.00 98.06 376 PHE A CA 1
ATOM 2980 C C . PHE A 1 376 ? 0.808 -0.385 -6.646 1.00 98.06 376 PHE A C 1
ATOM 2982 O O . PHE A 1 376 ? 0.217 0.046 -7.638 1.00 98.06 376 PHE A O 1
ATOM 2989 N N . LEU A 1 377 ? 2.052 -0.029 -6.318 1.00 98.06 377 LEU A N 1
ATOM 2990 C CA . LEU A 1 377 ? 2.844 0.974 -7.031 1.00 98.06 377 LEU A CA 1
ATOM 2991 C C . LEU A 1 377 ? 4.129 0.362 -7.586 1.00 98.06 377 LEU A C 1
ATOM 2993 O O . LEU A 1 377 ? 4.772 -0.478 -6.954 1.00 98.06 377 LEU A O 1
ATOM 2997 N N . PHE A 1 378 ? 4.478 0.764 -8.800 1.00 97.56 378 PHE A N 1
ATOM 2998 C CA . PHE A 1 378 ? 5.583 0.185 -9.553 1.00 97.56 378 PHE A CA 1
ATOM 2999 C C . PHE A 1 378 ? 6.137 1.174 -10.582 1.00 97.56 378 PHE A C 1
ATOM 3001 O O . PHE A 1 378 ? 6.510 0.776 -11.684 1.00 97.56 378 PHE A O 1
ATOM 3008 N N . GLU A 1 379 ? 6.201 2.464 -10.233 1.00 96.62 379 GLU A N 1
ATOM 3009 C CA . GLU A 1 379 ? 6.701 3.536 -11.113 1.00 96.62 379 GLU A CA 1
ATOM 3010 C C . GLU A 1 379 ? 8.048 3.152 -11.736 1.00 96.62 379 GLU A C 1
ATOM 3012 O O . GLU A 1 379 ? 8.277 3.256 -12.939 1.00 96.62 379 GLU A O 1
ATOM 3017 N N . THR A 1 380 ? 8.912 2.571 -10.907 1.00 95.50 380 THR A N 1
ATOM 3018 C CA . THR A 1 380 ? 10.277 2.214 -11.290 1.00 95.50 380 THR A CA 1
ATOM 3019 C C . THR A 1 380 ? 10.402 1.065 -12.282 1.00 95.50 380 THR A C 1
ATOM 3021 O O . THR A 1 380 ? 11.479 0.869 -12.854 1.00 95.50 380 THR A O 1
ATOM 3024 N N . ASN A 1 381 ? 9.311 0.345 -12.559 1.00 95.38 381 ASN A N 1
ATOM 3025 C CA . ASN A 1 381 ? 9.305 -0.688 -13.587 1.00 95.38 381 ASN A CA 1
ATOM 3026 C C . ASN A 1 381 ? 9.525 -0.103 -14.988 1.00 95.38 381 ASN A C 1
ATOM 3028 O O . ASN A 1 381 ? 10.078 -0.801 -15.842 1.00 95.38 381 ASN A O 1
ATOM 3032 N N . VAL A 1 382 ? 9.172 1.169 -15.219 1.00 94.69 382 VAL A N 1
ATOM 3033 C CA . VAL A 1 382 ? 9.405 1.859 -16.492 1.00 94.69 382 VAL A CA 1
ATOM 3034 C C . VAL A 1 382 ? 10.001 3.244 -16.250 1.00 94.69 382 VAL A C 1
ATOM 3036 O O . VAL A 1 382 ? 9.326 4.154 -15.800 1.00 94.69 382 VAL A O 1
ATOM 3039 N N . GLY A 1 383 ? 11.273 3.432 -16.612 1.00 88.19 383 GLY A N 1
ATOM 3040 C CA . GLY A 1 383 ? 11.917 4.750 -16.544 1.00 88.19 383 GLY A CA 1
ATOM 3041 C C . GLY A 1 383 ? 12.575 5.100 -15.204 1.00 88.19 383 GLY A C 1
ATOM 3042 O O . GLY A 1 383 ? 12.925 6.258 -15.007 1.00 88.19 383 GLY A O 1
ATOM 3043 N N . ALA A 1 384 ? 12.812 4.128 -14.316 1.00 89.62 384 ALA A N 1
ATOM 3044 C CA . ALA A 1 384 ? 13.464 4.342 -13.019 1.00 89.62 384 ALA A CA 1
ATOM 3045 C C . ALA A 1 384 ? 12.739 5.398 -12.157 1.00 89.62 384 ALA A C 1
ATOM 3047 O O . ALA A 1 384 ? 11.660 5.110 -11.665 1.00 89.62 384 ALA A O 1
ATOM 3048 N N . SER A 1 385 ? 13.293 6.594 -11.934 1.00 91.44 385 SER A N 1
ATOM 3049 C CA . SER A 1 385 ? 12.598 7.643 -11.162 1.00 91.44 385 SER A CA 1
ATOM 3050 C C . SER A 1 385 ? 11.730 8.565 -12.012 1.00 91.44 385 SER A C 1
ATOM 3052 O O . SER A 1 385 ? 11.126 9.490 -11.470 1.00 91.44 385 SER A O 1
ATOM 3054 N N . LEU A 1 386 ? 11.735 8.400 -13.337 1.00 94.12 386 LEU A N 1
ATOM 3055 C CA . LEU A 1 386 ? 10.917 9.227 -14.211 1.00 94.12 386 LEU A CA 1
ATOM 3056 C C . LEU A 1 386 ? 9.434 8.962 -13.916 1.00 94.12 386 LEU A C 1
ATOM 3058 O O . LEU A 1 386 ? 9.062 7.799 -13.767 1.00 94.12 386 LEU A O 1
ATOM 3062 N N . PRO A 1 387 ? 8.582 10.002 -13.867 1.00 95.44 387 PRO A N 1
ATOM 3063 C CA . PRO A 1 387 ? 7.156 9.855 -13.584 1.00 95.44 387 PRO A CA 1
ATOM 3064 C C . PRO A 1 387 ? 6.406 9.344 -14.824 1.00 95.44 387 PRO A C 1
ATOM 3066 O O . PRO A 1 387 ? 5.536 10.020 -15.362 1.00 95.44 387 PRO A O 1
ATOM 3069 N N . VAL A 1 388 ? 6.788 8.182 -15.346 1.00 96.94 388 VAL A N 1
ATOM 3070 C CA . VAL A 1 388 ? 6.253 7.627 -16.592 1.00 96.94 388 VAL A CA 1
ATOM 3071 C C . VAL A 1 388 ? 4.843 7.086 -16.374 1.00 96.94 388 VAL A C 1
ATOM 3073 O O . VAL A 1 388 ? 3.912 7.501 -17.064 1.00 96.94 388 VAL A O 1
ATOM 3076 N N . ILE A 1 389 ? 4.685 6.175 -15.418 1.00 96.94 389 ILE A N 1
ATOM 3077 C CA . ILE A 1 389 ? 3.438 5.459 -15.138 1.00 96.94 389 ILE A CA 1
ATOM 3078 C C . ILE A 1 389 ? 2.450 6.369 -14.410 1.00 96.94 389 ILE A C 1
ATOM 3080 O O . ILE A 1 389 ? 1.267 6.355 -14.740 1.00 96.94 389 ILE A O 1
ATOM 3084 N N . SER A 1 390 ? 2.903 7.183 -13.449 1.00 95.69 390 SER A N 1
ATOM 3085 C CA . SER A 1 390 ? 2.016 8.154 -12.784 1.00 95.69 390 SER A CA 1
ATOM 3086 C C . SER A 1 390 ? 1.429 9.156 -13.770 1.00 95.69 390 SER A C 1
ATOM 3088 O O . SER A 1 390 ? 0.212 9.294 -13.812 1.00 95.69 390 SER A O 1
ATOM 3090 N N . THR A 1 391 ? 2.253 9.767 -14.627 1.00 97.06 391 THR A N 1
ATOM 3091 C CA . THR A 1 391 ? 1.756 10.712 -15.641 1.00 97.06 391 THR A CA 1
ATOM 3092 C C . THR A 1 391 ? 0.772 10.044 -16.600 1.00 97.06 391 THR A C 1
ATOM 3094 O O . THR A 1 391 ? -0.272 10.614 -16.905 1.00 97.06 391 THR A O 1
ATOM 3097 N N . LEU A 1 392 ? 1.065 8.817 -17.047 1.00 97.31 392 LEU A N 1
ATOM 3098 C CA . LEU A 1 392 ? 0.148 8.039 -17.884 1.00 97.31 392 LEU A CA 1
ATOM 3099 C C . LEU A 1 392 ? -1.209 7.831 -17.195 1.00 97.31 392 LEU A C 1
ATOM 3101 O O . LEU A 1 392 ? -2.259 8.071 -17.790 1.00 97.31 392 LEU A O 1
ATOM 3105 N N . ASN A 1 393 ? -1.184 7.421 -15.928 1.00 95.81 393 ASN A N 1
ATOM 3106 C CA . ASN A 1 393 ? -2.391 7.213 -15.142 1.00 95.81 393 ASN A CA 1
ATOM 3107 C C . ASN A 1 393 ? -3.155 8.518 -14.894 1.00 95.81 393 ASN A C 1
ATOM 3109 O O . ASN A 1 393 ? -4.378 8.507 -14.972 1.00 95.81 393 ASN A O 1
ATOM 3113 N N . ASP A 1 394 ? -2.479 9.640 -14.644 1.00 96.38 394 ASP A N 1
ATOM 3114 C CA . ASP A 1 394 ? -3.123 10.945 -14.448 1.00 96.38 394 ASP A CA 1
ATOM 3115 C C . ASP A 1 394 ? -3.835 11.422 -15.725 1.00 96.38 394 ASP A C 1
ATOM 3117 O O . ASP A 1 394 ? -4.975 11.898 -15.667 1.00 96.38 394 ASP A O 1
ATOM 3121 N N . LEU A 1 395 ? -3.221 11.215 -16.898 1.00 96.44 395 LEU A N 1
ATOM 3122 C CA . LEU A 1 395 ? -3.859 11.477 -18.192 1.00 96.44 395 LEU A CA 1
ATOM 3123 C C . LEU A 1 395 ? -5.152 10.660 -18.339 1.00 96.44 395 LEU A C 1
ATOM 3125 O O . LEU A 1 395 ? -6.215 11.232 -18.583 1.00 96.44 395 LEU A O 1
ATOM 3129 N N . ILE A 1 396 ? -5.090 9.346 -18.109 1.00 95.19 396 ILE A N 1
ATOM 3130 C CA . ILE A 1 396 ? -6.245 8.443 -18.246 1.00 95.19 396 ILE A CA 1
ATOM 3131 C C . ILE A 1 396 ? -7.333 8.758 -17.208 1.00 95.19 396 ILE A C 1
ATOM 3133 O O . ILE A 1 396 ? -8.506 8.893 -17.554 1.00 95.19 396 ILE A O 1
ATOM 3137 N N . ASN A 1 397 ? -6.961 8.925 -15.937 1.00 94.12 397 ASN A N 1
ATOM 3138 C CA . ASN A 1 397 ? -7.897 9.189 -14.841 1.00 94.12 397 ASN A CA 1
ATOM 3139 C C . ASN A 1 397 ? -8.596 10.549 -14.984 1.00 94.12 397 ASN A C 1
ATOM 3141 O O . ASN A 1 397 ? -9.735 10.698 -14.546 1.00 94.12 397 ASN A O 1
ATOM 3145 N N . SER A 1 398 ? -7.950 11.529 -15.626 1.00 95.69 398 SER A N 1
ATOM 3146 C CA . SER A 1 398 ? -8.565 12.822 -15.965 1.00 95.69 398 SER A CA 1
ATOM 3147 C C . SER A 1 398 ? -9.465 12.776 -17.213 1.00 95.69 398 SER A C 1
ATOM 3149 O O . SER A 1 398 ? -9.959 13.818 -17.660 1.00 95.69 398 SER A O 1
ATOM 3151 N N . GLY A 1 399 ? -9.677 11.592 -17.798 1.00 95.69 399 GLY A N 1
ATOM 3152 C CA . GLY A 1 399 ? -10.553 11.362 -18.947 1.00 95.69 399 GLY A CA 1
ATOM 3153 C C . GLY A 1 399 ? -9.900 11.553 -20.320 1.00 95.69 399 GLY A C 1
ATOM 3154 O O . GLY A 1 399 ? -10.623 11.636 -21.313 1.00 95.69 399 GLY A O 1
ATOM 3155 N N . ASP A 1 400 ? -8.570 11.654 -20.406 1.00 95.69 400 ASP A N 1
ATOM 3156 C CA . ASP A 1 400 ? -7.858 11.640 -21.691 1.00 95.69 400 ASP A CA 1
ATOM 3157 C C . ASP A 1 400 ? -7.743 10.208 -22.254 1.00 95.69 400 ASP A C 1
ATOM 3159 O O . ASP A 1 400 ? -7.950 9.216 -21.550 1.00 95.69 400 ASP A O 1
ATOM 3163 N N . LYS A 1 401 ? -7.408 10.086 -23.541 1.00 93.50 401 LYS A N 1
ATOM 3164 C CA . LYS A 1 401 ? -7.196 8.807 -24.229 1.00 93.50 401 LYS A CA 1
ATOM 3165 C C . LYS A 1 401 ? -5.844 8.792 -24.921 1.00 93.50 401 LYS A C 1
ATOM 3167 O O . LYS A 1 401 ? -5.528 9.681 -25.710 1.00 93.50 401 LYS A O 1
ATOM 3172 N N . ILE A 1 402 ? -5.068 7.748 -24.665 1.00 95.69 402 ILE A N 1
ATOM 3173 C CA . ILE A 1 402 ? -3.762 7.557 -25.293 1.00 95.69 402 ILE A CA 1
ATOM 3174 C C . ILE A 1 402 ? -3.961 7.048 -26.721 1.00 95.69 402 ILE A C 1
ATOM 3176 O O . ILE A 1 402 ? -4.560 5.993 -26.922 1.00 95.69 402 ILE A O 1
ATOM 3180 N N . LYS A 1 403 ? -3.460 7.796 -27.709 1.00 95.12 403 LYS A N 1
ATOM 3181 C CA . LYS A 1 403 ? -3.447 7.380 -29.121 1.00 95.12 403 LYS A CA 1
ATOM 3182 C C . LYS A 1 403 ? -2.206 6.549 -29.420 1.00 95.12 403 LYS A C 1
ATOM 3184 O O . LYS A 1 403 ? -2.289 5.481 -30.023 1.00 95.12 403 LYS A O 1
ATOM 3189 N N . LYS A 1 404 ? -1.054 7.055 -28.975 1.00 96.88 404 LYS A N 1
ATOM 3190 C CA . LYS A 1 404 ? 0.251 6.472 -29.258 1.00 96.88 404 LYS A CA 1
ATOM 3191 C C . LYS A 1 404 ? 1.230 6.753 -28.121 1.00 96.88 404 LYS A C 1
ATOM 3193 O O . LYS A 1 404 ? 1.290 7.864 -27.597 1.00 96.88 404 LYS A O 1
ATOM 3198 N N . ILE A 1 405 ? 2.017 5.739 -27.785 1.00 97.94 405 ILE A N 1
ATOM 3199 C CA . ILE A 1 405 ? 3.197 5.834 -26.931 1.00 97.94 405 ILE A CA 1
ATOM 3200 C C . ILE A 1 405 ? 4.408 5.493 -27.783 1.00 97.94 405 ILE A C 1
ATOM 3202 O O . ILE A 1 405 ? 4.433 4.452 -28.439 1.00 97.94 405 ILE A O 1
ATOM 3206 N N . GLU A 1 406 ? 5.432 6.334 -27.730 1.00 97.56 406 GLU A N 1
ATOM 3207 C CA . GLU A 1 406 ? 6.750 6.019 -28.276 1.00 97.56 406 GLU A CA 1
ATOM 3208 C C . GLU A 1 406 ? 7.779 6.154 -27.165 1.00 97.56 406 GLU A C 1
ATOM 3210 O O . GLU A 1 406 ? 7.746 7.114 -26.396 1.00 97.56 406 GLU A O 1
ATOM 3215 N N . ALA A 1 407 ? 8.709 5.208 -27.058 1.00 96.94 407 ALA A N 1
ATOM 3216 C CA . ALA A 1 407 ? 9.654 5.210 -25.955 1.00 96.94 407 ALA A CA 1
ATOM 3217 C C . ALA A 1 407 ? 11.026 4.637 -26.324 1.00 96.94 407 ALA A C 1
ATOM 3219 O O . ALA A 1 407 ? 11.135 3.614 -26.996 1.00 96.94 407 ALA A O 1
ATOM 3220 N N . VAL A 1 408 ? 12.083 5.260 -25.804 1.00 95.19 408 VAL A N 1
ATOM 3221 C CA . VAL A 1 408 ? 13.437 4.697 -25.738 1.00 95.19 408 VAL A CA 1
ATOM 3222 C C . VAL A 1 408 ? 13.714 4.376 -24.274 1.00 95.19 408 VAL A C 1
ATOM 3224 O O . VAL A 1 408 ? 13.798 5.278 -23.441 1.00 95.19 408 VAL A O 1
ATOM 3227 N N . LEU A 1 409 ? 13.786 3.081 -23.953 1.00 90.94 409 LEU A N 1
ATOM 3228 C CA . LEU A 1 409 ? 13.682 2.585 -22.573 1.00 90.94 409 LEU A CA 1
ATOM 3229 C C . LEU A 1 409 ? 14.876 1.750 -22.089 1.00 90.94 409 LEU A C 1
ATOM 3231 O O . LEU A 1 409 ? 14.864 1.292 -20.941 1.00 90.94 409 LEU A O 1
ATOM 3235 N N . SER A 1 410 ? 15.889 1.536 -22.932 1.00 90.69 410 SER A N 1
ATOM 3236 C CA . SER A 1 410 ? 17.096 0.772 -22.595 1.00 90.69 410 SER A CA 1
ATOM 3237 C C . SER A 1 410 ? 18.327 1.669 -22.632 1.00 90.69 410 SER A C 1
ATOM 3239 O O . SER A 1 410 ? 18.720 2.158 -23.691 1.00 90.69 410 SER A O 1
ATOM 3241 N N . GLY A 1 411 ? 18.961 1.842 -21.470 1.00 88.00 411 GLY A N 1
ATOM 3242 C CA . GLY A 1 411 ? 20.215 2.584 -21.356 1.00 88.00 411 GLY A CA 1
ATOM 3243 C C . GLY A 1 411 ? 21.356 1.918 -22.128 1.00 88.00 411 GLY A C 1
ATOM 3244 O O . GLY A 1 411 ? 22.143 2.615 -22.762 1.00 88.00 411 GLY A O 1
ATOM 3245 N N . SER A 1 412 ? 21.411 0.583 -22.137 1.00 89.94 412 SER A N 1
ATOM 3246 C CA . SER A 1 412 ? 22.431 -0.211 -22.835 1.00 89.94 412 SER A CA 1
ATOM 3247 C C . SER A 1 412 ? 22.321 -0.052 -24.349 1.00 89.94 412 SER A C 1
ATOM 3249 O O . SER A 1 412 ? 23.297 0.301 -25.009 1.00 89.94 412 SER A O 1
ATOM 3251 N N . LEU A 1 413 ? 21.115 -0.220 -24.905 1.00 91.94 413 LEU A N 1
ATOM 3252 C CA . LEU A 1 413 ? 20.868 -0.036 -26.338 1.00 91.94 413 LEU A CA 1
ATOM 3253 C C . LEU A 1 413 ? 21.055 1.422 -26.759 1.00 91.94 413 LEU A C 1
ATOM 3255 O O . LEU A 1 413 ? 21.625 1.681 -27.818 1.00 91.94 413 LEU A O 1
ATOM 3259 N N . ASN A 1 414 ? 20.628 2.377 -25.928 1.00 90.31 414 ASN A N 1
ATOM 3260 C CA . ASN A 1 414 ? 20.843 3.794 -26.207 1.00 90.31 414 ASN A CA 1
ATOM 3261 C C . ASN A 1 414 ? 22.345 4.127 -26.233 1.00 90.31 414 ASN A C 1
ATOM 3263 O O . ASN A 1 414 ? 22.811 4.763 -27.177 1.00 90.31 414 ASN A O 1
ATOM 3267 N N . PHE A 1 415 ? 23.128 3.621 -25.272 1.00 90.19 415 PHE A N 1
ATOM 3268 C CA . PHE A 1 415 ? 24.584 3.773 -25.277 1.00 90.19 415 PHE A CA 1
ATOM 3269 C C . PHE A 1 415 ? 25.200 3.194 -26.556 1.00 90.19 415 PHE A C 1
ATOM 3271 O O . PHE A 1 415 ? 25.955 3.894 -27.234 1.00 90.19 415 PHE A O 1
ATOM 3278 N N . ILE A 1 416 ? 24.841 1.958 -26.919 1.00 92.94 416 ILE A N 1
ATOM 3279 C CA . ILE A 1 416 ? 25.382 1.272 -28.098 1.00 92.94 416 ILE A CA 1
ATOM 3280 C C . ILE A 1 416 ? 25.081 2.061 -29.376 1.00 92.94 416 ILE A C 1
ATOM 3282 O O . ILE A 1 416 ? 26.000 2.404 -30.113 1.00 92.94 416 ILE A O 1
ATOM 3286 N N . PHE A 1 417 ? 23.826 2.435 -29.633 1.00 92.81 417 PHE A N 1
ATOM 3287 C CA . PHE A 1 417 ? 23.479 3.150 -30.868 1.00 92.81 417 PHE A CA 1
ATOM 3288 C C . PHE A 1 417 ? 23.911 4.624 -30.885 1.00 92.81 417 PHE A C 1
ATOM 3290 O O . PHE A 1 417 ? 23.994 5.215 -31.960 1.00 92.81 417 PHE A O 1
ATOM 3297 N N . ASN A 1 418 ? 24.236 5.218 -29.732 1.00 90.19 418 ASN A N 1
ATOM 3298 C CA . ASN A 1 418 ? 24.892 6.529 -29.670 1.00 90.19 418 ASN A CA 1
ATOM 3299 C C . ASN A 1 418 ? 26.385 6.462 -30.016 1.00 90.19 418 ASN A C 1
ATOM 3301 O O . ASN A 1 418 ? 26.908 7.409 -30.596 1.00 90.19 418 ASN A O 1
ATOM 3305 N N . HIS A 1 419 ? 27.059 5.355 -29.690 1.00 91.06 419 HIS A N 1
ATOM 3306 C CA . HIS A 1 419 ? 28.491 5.170 -29.955 1.00 91.06 419 HIS A CA 1
ATOM 3307 C C . HIS A 1 419 ? 28.771 4.412 -31.260 1.00 91.06 419 HIS A C 1
ATOM 3309 O O . HIS A 1 419 ? 29.905 4.416 -31.739 1.00 91.06 419 HIS A O 1
ATOM 3315 N N . PHE A 1 420 ? 27.751 3.802 -31.871 1.00 93.00 420 PHE A N 1
ATOM 3316 C CA . PHE A 1 420 ? 27.832 3.157 -33.181 1.00 93.00 420 PHE A CA 1
ATOM 3317 C C . PHE A 1 420 ? 27.737 4.179 -34.325 1.00 93.00 420 PHE A C 1
ATOM 3319 O O . PHE A 1 420 ? 26.775 4.217 -35.092 1.00 93.00 420 PHE A O 1
ATOM 3326 N N . ILE A 1 421 ? 28.768 5.018 -34.414 1.00 87.88 421 ILE A N 1
ATOM 3327 C CA . ILE A 1 421 ? 28.932 6.107 -35.384 1.00 87.88 421 ILE A CA 1
ATOM 3328 C C . ILE A 1 421 ? 30.310 6.026 -36.058 1.00 87.88 421 ILE A C 1
ATOM 3330 O O . ILE A 1 421 ? 31.250 5.458 -35.496 1.00 87.88 421 ILE A O 1
ATOM 3334 N N . GLY A 1 422 ? 30.456 6.618 -37.245 1.00 86.31 422 GLY A N 1
ATOM 3335 C CA . GLY A 1 422 ? 31.768 6.780 -37.887 1.00 86.31 422 GLY A CA 1
ATOM 3336 C C . GLY A 1 422 ? 32.302 5.476 -38.476 1.00 86.31 422 GLY A C 1
ATOM 3337 O O . GLY A 1 422 ? 31.646 4.894 -39.325 1.00 86.31 422 GLY A O 1
ATOM 3338 N N . GLU A 1 423 ? 33.482 5.008 -38.068 1.00 85.88 423 GLU A N 1
ATOM 3339 C CA . GLU A 1 423 ? 34.082 3.762 -38.588 1.00 85.88 423 GLU A CA 1
ATOM 3340 C C . GLU A 1 423 ? 34.020 2.582 -37.610 1.00 85.88 423 GLU A C 1
ATOM 3342 O O . GLU A 1 423 ? 34.249 1.449 -38.024 1.00 85.88 423 GLU A O 1
ATOM 3347 N N . LYS A 1 424 ? 33.609 2.811 -36.354 1.00 90.00 424 LYS A N 1
ATOM 3348 C CA . LYS A 1 424 ? 33.537 1.765 -35.320 1.00 90.00 424 LYS A CA 1
ATOM 3349 C C . LYS A 1 424 ? 32.656 0.592 -35.749 1.00 90.00 424 LYS A C 1
ATOM 3351 O O . LYS A 1 424 ? 31.552 0.800 -36.268 1.00 90.00 424 LYS A O 1
ATOM 3356 N N . SER A 1 425 ? 33.108 -0.635 -35.493 1.00 93.75 425 SER A N 1
ATOM 3357 C CA . SER A 1 425 ? 32.298 -1.833 -35.742 1.00 93.75 425 SER A CA 1
ATOM 3358 C C . SER A 1 425 ? 31.237 -2.028 -34.651 1.00 93.75 425 SER A C 1
ATOM 3360 O O . SER A 1 425 ? 31.385 -1.571 -33.518 1.00 93.75 425 SER A O 1
ATOM 3362 N N . PHE A 1 426 ? 30.136 -2.718 -34.971 1.00 94.44 426 PHE A N 1
ATOM 3363 C CA . PHE A 1 426 ? 29.083 -2.977 -33.979 1.00 94.44 426 PHE A CA 1
ATOM 3364 C C . PHE A 1 426 ? 29.612 -3.820 -32.807 1.00 94.44 426 PHE A C 1
ATOM 3366 O O . PHE A 1 426 ? 29.314 -3.536 -31.649 1.00 94.44 426 PHE A O 1
ATOM 3373 N N . LEU A 1 427 ? 30.474 -4.799 -33.102 1.00 94.44 427 LEU A N 1
ATOM 3374 C CA . LEU A 1 427 ? 31.141 -5.632 -32.103 1.00 94.44 427 LEU A CA 1
ATOM 3375 C C . LEU A 1 427 ? 32.003 -4.812 -31.131 1.00 94.44 427 LEU A C 1
ATOM 3377 O O . LEU A 1 427 ? 31.933 -5.042 -29.924 1.00 94.44 427 LEU A O 1
ATOM 3381 N N . GLU A 1 428 ? 32.805 -3.868 -31.634 1.00 93.94 428 GLU A N 1
ATOM 3382 C CA . GLU A 1 428 ? 33.627 -2.989 -30.788 1.00 93.94 428 GLU A CA 1
ATOM 3383 C C . GLU A 1 428 ? 32.771 -2.220 -29.789 1.00 93.94 428 GLU A C 1
ATOM 3385 O O . GLU A 1 428 ? 33.099 -2.177 -28.606 1.00 93.94 428 GLU A O 1
ATOM 3390 N N . VAL A 1 429 ? 31.651 -1.658 -30.245 1.00 94.25 429 VAL A N 1
ATOM 3391 C CA . VAL A 1 429 ? 30.766 -0.861 -29.390 1.00 94.25 429 VAL A CA 1
ATOM 3392 C C . VAL A 1 429 ? 30.052 -1.728 -28.352 1.00 94.25 429 VAL A C 1
ATOM 3394 O O . VAL A 1 429 ? 29.916 -1.312 -27.202 1.00 94.25 429 VAL A O 1
ATOM 3397 N N . VAL A 1 430 ? 29.636 -2.947 -28.712 1.00 94.19 430 VAL A N 1
ATOM 3398 C CA . VAL A 1 430 ? 29.061 -3.907 -27.753 1.00 94.19 430 VAL A CA 1
ATOM 3399 C C . VAL A 1 430 ? 30.093 -4.291 -26.686 1.00 94.19 430 VAL A C 1
ATOM 3401 O O . VAL A 1 430 ? 29.781 -4.248 -25.496 1.00 94.19 430 VAL A O 1
ATOM 3404 N N . LYS A 1 431 ? 31.338 -4.590 -27.080 1.00 93.50 431 LYS A N 1
ATOM 3405 C CA . LYS A 1 431 ? 32.434 -4.871 -26.136 1.00 93.50 431 LYS A CA 1
ATOM 3406 C C . LYS A 1 431 ? 32.772 -3.663 -25.262 1.00 93.50 431 LYS A C 1
ATOM 3408 O O . LYS A 1 431 ? 33.028 -3.828 -24.073 1.00 93.50 431 LYS A O 1
ATOM 3413 N N . GLU A 1 432 ? 32.738 -2.454 -25.823 1.00 92.50 432 GLU A N 1
ATOM 3414 C CA . GLU A 1 432 ? 32.925 -1.201 -25.083 1.00 92.50 432 GLU A CA 1
ATOM 3415 C C . GLU A 1 432 ? 31.817 -1.004 -24.034 1.00 92.50 432 GLU A C 1
ATOM 3417 O O . GLU A 1 432 ? 32.090 -0.625 -22.896 1.00 92.50 432 GLU A O 1
ATOM 3422 N N . ALA A 1 433 ? 30.563 -1.297 -24.388 1.00 90.94 433 ALA A N 1
ATOM 3423 C CA . ALA A 1 433 ? 29.444 -1.240 -23.455 1.00 90.94 433 ALA A CA 1
ATOM 3424 C C . ALA A 1 433 ? 29.583 -2.286 -22.335 1.00 90.94 433 ALA A C 1
ATOM 3426 O O . ALA A 1 433 ? 29.302 -1.981 -21.176 1.00 90.94 433 ALA A O 1
ATOM 3427 N N . GLN A 1 434 ? 30.045 -3.498 -22.654 1.00 91.12 434 GLN A N 1
ATOM 3428 C CA . GLN A 1 434 ? 30.295 -4.556 -21.671 1.00 91.12 434 GLN A CA 1
ATOM 3429 C C . GLN A 1 434 ? 31.437 -4.207 -20.712 1.00 91.12 434 GLN A C 1
ATOM 3431 O O . GLN A 1 434 ? 31.263 -4.315 -19.500 1.00 91.12 434 GLN A O 1
ATOM 3436 N N . SER A 1 435 ? 32.575 -3.720 -21.216 1.00 90.44 435 SER A N 1
ATOM 3437 C CA . SER A 1 435 ? 33.724 -3.362 -20.370 1.00 90.44 435 SER A CA 1
ATOM 3438 C C . SER A 1 435 ? 33.423 -2.197 -19.423 1.00 90.44 435 SER A C 1
ATOM 3440 O O . SER A 1 435 ? 33.916 -2.169 -18.297 1.00 90.44 435 SER A O 1
ATOM 3442 N N . LYS A 1 436 ? 32.555 -1.267 -19.843 1.00 86.56 436 LYS A N 1
ATOM 3443 C CA . LYS A 1 436 ? 32.041 -0.168 -19.009 1.00 86.56 436 LYS A CA 1
ATOM 3444 C C . LYS A 1 436 ? 30.905 -0.589 -18.064 1.00 86.56 436 LYS A C 1
ATOM 3446 O O . LYS A 1 436 ? 30.421 0.245 -17.300 1.00 86.56 436 LYS A O 1
ATOM 3451 N N . GLY A 1 437 ? 30.471 -1.852 -18.104 1.00 84.75 437 GLY A N 1
ATOM 3452 C CA . GLY A 1 437 ? 29.401 -2.382 -17.256 1.00 84.75 437 GLY A CA 1
ATOM 3453 C C . GLY A 1 437 ? 28.006 -1.847 -17.596 1.00 84.75 437 GLY A C 1
ATOM 3454 O O . GLY A 1 437 ? 27.150 -1.773 -16.716 1.00 84.75 437 GLY A O 1
ATOM 3455 N N . TYR A 1 438 ? 27.781 -1.429 -18.846 1.00 84.62 438 TYR A N 1
ATOM 3456 C CA . TYR A 1 438 ? 26.470 -0.984 -19.331 1.00 84.62 438 TYR A CA 1
ATOM 3457 C C . TYR A 1 438 ? 25.594 -2.115 -19.856 1.00 84.62 438 TYR A C 1
ATOM 3459 O O . TYR A 1 438 ? 24.397 -1.902 -20.012 1.00 84.62 438 TYR A O 1
ATOM 3467 N N . THR A 1 439 ? 26.161 -3.283 -20.138 1.00 88.81 439 THR A N 1
ATOM 3468 C CA . THR A 1 439 ? 25.393 -4.490 -20.468 1.00 88.81 439 THR A CA 1
ATOM 3469 C C . THR A 1 439 ? 25.456 -5.484 -19.317 1.00 88.81 439 THR A C 1
ATOM 3471 O O . THR A 1 439 ? 26.340 -5.400 -18.456 1.00 88.81 439 THR A O 1
ATOM 3474 N N . GLU A 1 440 ? 24.513 -6.418 -19.298 1.00 86.44 440 GLU A N 1
ATOM 3475 C CA . GLU A 1 440 ? 24.610 -7.623 -18.479 1.00 86.44 440 GLU A CA 1
ATOM 3476 C C . GLU A 1 440 ? 25.860 -8.446 -18.861 1.00 86.44 440 GLU A C 1
ATOM 3478 O O . GLU A 1 440 ? 26.403 -8.281 -19.960 1.00 86.44 440 GLU A O 1
ATOM 3483 N N . PRO A 1 441 ? 26.336 -9.362 -17.988 1.00 85.75 441 PRO A N 1
ATOM 3484 C CA . PRO A 1 441 ? 27.477 -10.227 -18.304 1.00 85.75 441 PRO A CA 1
ATOM 3485 C C . PRO A 1 441 ? 27.334 -10.940 -19.652 1.00 85.75 441 PRO A C 1
ATOM 3487 O O . PRO A 1 441 ? 28.323 -11.133 -20.353 1.00 85.75 441 PRO A O 1
ATOM 3490 N N . ASP A 1 442 ? 26.096 -11.263 -20.026 1.00 89.94 442 ASP A N 1
ATOM 3491 C CA . ASP A 1 442 ? 25.713 -11.682 -21.364 1.00 89.94 442 ASP A CA 1
ATOM 3492 C C . ASP A 1 442 ? 24.968 -10.547 -22.105 1.00 89.94 442 ASP A C 1
ATOM 3494 O O . ASP A 1 442 ? 23.779 -10.322 -21.845 1.00 89.94 442 ASP A O 1
ATOM 3498 N N . PRO A 1 443 ? 25.614 -9.862 -23.071 1.00 89.88 443 PRO A N 1
ATOM 3499 C CA . PRO A 1 443 ? 25.004 -8.750 -23.801 1.00 89.88 443 PRO A CA 1
ATOM 3500 C C . PRO A 1 443 ? 23.770 -9.138 -24.623 1.00 89.88 443 PRO A C 1
ATOM 3502 O O . PRO A 1 443 ? 22.988 -8.264 -25.001 1.00 89.88 443 PRO A O 1
ATOM 3505 N N . ARG A 1 444 ? 23.563 -10.431 -24.914 1.00 90.19 444 ARG A N 1
ATOM 3506 C CA . ARG A 1 444 ? 22.382 -10.906 -25.655 1.00 90.19 444 ARG A CA 1
ATOM 3507 C C . ARG A 1 444 ? 21.087 -10.575 -24.921 1.00 90.19 444 ARG A C 1
ATOM 3509 O O . ARG A 1 444 ? 20.077 -10.314 -25.570 1.00 90.19 444 ARG A O 1
ATOM 3516 N N . ILE A 1 445 ? 21.120 -10.540 -23.588 1.00 87.56 445 ILE A N 1
ATOM 3517 C CA . ILE A 1 445 ? 19.959 -10.215 -22.754 1.00 87.56 445 ILE A CA 1
ATOM 3518 C C . ILE A 1 445 ? 19.461 -8.802 -23.078 1.00 87.56 445 ILE A C 1
ATOM 3520 O O . ILE A 1 445 ? 18.276 -8.625 -23.367 1.00 87.56 445 ILE A O 1
ATOM 3524 N N . ASP A 1 446 ? 20.362 -7.819 -23.133 1.00 90.19 446 ASP A N 1
ATOM 3525 C CA . ASP A 1 446 ? 20.021 -6.438 -23.488 1.00 90.19 446 ASP A CA 1
ATOM 3526 C C . ASP A 1 446 ? 19.658 -6.300 -24.970 1.00 90.19 446 ASP A C 1
ATOM 3528 O O . ASP A 1 446 ? 18.672 -5.645 -25.321 1.00 90.19 446 ASP A O 1
ATOM 3532 N N . LEU A 1 447 ? 20.440 -6.937 -25.848 1.00 92.12 447 LEU A N 1
ATOM 3533 C CA . LEU A 1 447 ? 20.285 -6.820 -27.299 1.00 92.12 447 LEU A CA 1
ATOM 3534 C C . LEU A 1 447 ? 19.025 -7.514 -27.839 1.00 92.12 447 LEU A C 1
ATOM 3536 O O . LEU A 1 447 ? 18.535 -7.129 -28.898 1.00 92.12 447 LEU A O 1
ATOM 3540 N N . SER A 1 448 ? 18.474 -8.488 -27.107 1.00 91.12 448 SER A N 1
ATOM 3541 C CA . SER A 1 448 ? 17.203 -9.150 -27.439 1.00 91.12 448 SER A CA 1
ATOM 3542 C C . SER A 1 448 ? 15.997 -8.205 -27.417 1.00 91.12 448 SER A C 1
ATOM 3544 O O . SER A 1 448 ? 14.970 -8.490 -28.034 1.00 91.12 448 SER A O 1
ATOM 3546 N N . GLY A 1 449 ? 16.101 -7.098 -26.672 1.00 91.81 449 GLY A N 1
ATOM 3547 C CA . GLY A 1 449 ? 14.995 -6.180 -26.430 1.00 91.81 449 GLY A CA 1
ATOM 3548 C C . GLY A 1 449 ? 13.974 -6.672 -25.398 1.00 91.81 449 GLY A C 1
ATOM 3549 O O . GLY A 1 449 ? 13.002 -5.961 -25.160 1.00 91.81 449 GLY A O 1
ATOM 3550 N N . LEU A 1 450 ? 14.179 -7.819 -24.736 1.00 91.69 450 LEU A N 1
ATOM 3551 C CA . LEU A 1 450 ? 13.215 -8.391 -23.783 1.00 91.69 450 LEU A CA 1
ATOM 3552 C C . LEU A 1 450 ? 12.845 -7.429 -22.638 1.00 91.69 450 LEU A C 1
ATOM 3554 O O . LEU A 1 450 ? 11.678 -7.321 -22.263 1.00 91.69 450 LEU A O 1
ATOM 3558 N N . ASP A 1 451 ? 13.815 -6.693 -22.090 1.00 91.62 451 ASP A N 1
ATOM 3559 C CA . ASP A 1 451 ? 13.546 -5.670 -21.067 1.00 91.62 451 ASP A CA 1
ATOM 3560 C C . ASP A 1 451 ? 12.670 -4.528 -21.616 1.00 91.62 451 ASP A C 1
ATOM 3562 O O . ASP A 1 451 ? 11.751 -4.062 -20.942 1.00 91.62 451 ASP A O 1
ATOM 3566 N N . VAL A 1 452 ? 12.890 -4.128 -22.872 1.00 94.94 452 VAL A N 1
ATOM 3567 C CA . VAL A 1 452 ? 12.078 -3.115 -23.559 1.00 94.94 452 VAL A CA 1
ATOM 3568 C C . VAL A 1 452 ? 10.662 -3.641 -23.823 1.00 94.94 452 VAL A C 1
ATOM 3570 O O . VAL A 1 452 ? 9.706 -2.905 -23.583 1.00 94.94 452 VAL A O 1
ATOM 3573 N N . MET A 1 453 ? 10.513 -4.916 -24.216 1.00 95.88 453 MET A N 1
ATOM 3574 C CA . MET A 1 453 ? 9.208 -5.581 -24.364 1.00 95.88 453 MET A CA 1
ATOM 3575 C C . MET A 1 453 ? 8.427 -5.561 -23.051 1.00 95.88 453 MET A C 1
ATOM 3577 O O . MET A 1 453 ? 7.279 -5.129 -23.025 1.00 95.88 453 MET A O 1
ATOM 3581 N N . ARG A 1 454 ? 9.054 -5.953 -21.933 1.00 95.62 454 ARG A N 1
ATOM 3582 C CA . ARG A 1 454 ? 8.401 -5.915 -20.613 1.00 95.62 454 ARG A CA 1
ATOM 3583 C C . ARG A 1 454 ? 7.945 -4.506 -20.247 1.00 95.62 454 ARG A C 1
ATOM 3585 O O . ARG A 1 454 ? 6.861 -4.342 -19.699 1.00 95.62 454 ARG A O 1
ATOM 3592 N N . LYS A 1 455 ? 8.743 -3.481 -20.550 1.00 96.38 455 LYS A N 1
ATOM 3593 C CA . LYS A 1 455 ? 8.382 -2.096 -20.228 1.00 96.38 455 LYS A CA 1
ATOM 3594 C C . LYS A 1 455 ? 7.222 -1.577 -21.077 1.00 96.38 455 LYS A C 1
ATOM 3596 O O . LYS A 1 455 ? 6.310 -0.973 -20.520 1.00 96.38 455 LYS A O 1
ATOM 3601 N N . ILE A 1 456 ? 7.218 -1.829 -22.388 1.00 97.50 456 ILE A N 1
ATOM 3602 C CA . ILE A 1 456 ? 6.091 -1.415 -23.239 1.00 97.50 456 ILE A CA 1
ATOM 3603 C C . ILE A 1 456 ? 4.827 -2.226 -22.940 1.00 97.50 456 ILE A C 1
ATOM 3605 O O . ILE A 1 456 ? 3.744 -1.653 -22.969 1.00 97.50 456 ILE A O 1
ATOM 3609 N N . LEU A 1 457 ? 4.959 -3.501 -22.549 1.00 98.00 457 LEU A N 1
ATOM 3610 C CA . LEU A 1 457 ? 3.848 -4.319 -22.053 1.00 98.00 457 LEU A CA 1
ATOM 3611 C C . LEU A 1 457 ? 3.161 -3.650 -20.862 1.00 98.00 457 LEU A C 1
ATOM 3613 O O . LEU A 1 457 ? 1.942 -3.513 -20.842 1.00 98.00 457 LEU A O 1
ATOM 3617 N N . ILE A 1 458 ? 3.953 -3.203 -19.882 1.00 97.75 458 ILE A N 1
ATOM 3618 C CA . ILE A 1 458 ? 3.442 -2.530 -18.684 1.00 97.75 458 ILE A CA 1
ATOM 3619 C C . ILE A 1 458 ? 2.706 -1.242 -19.066 1.00 97.75 458 ILE A C 1
ATOM 3621 O O . ILE A 1 458 ? 1.587 -1.033 -18.606 1.00 97.75 458 ILE A O 1
ATOM 3625 N N . LEU A 1 459 ? 3.278 -0.406 -19.940 1.00 97.81 459 LEU A N 1
ATOM 3626 C CA . LEU A 1 459 ? 2.615 0.826 -20.388 1.00 97.81 459 LEU A CA 1
ATOM 3627 C C . LEU A 1 459 ? 1.323 0.548 -21.170 1.00 97.81 459 LEU A C 1
ATOM 3629 O O . LEU A 1 459 ? 0.314 1.212 -20.942 1.00 97.81 459 LEU A O 1
ATOM 3633 N N . ALA A 1 460 ? 1.329 -0.444 -22.060 1.00 97.25 460 ALA A N 1
ATOM 3634 C CA . ALA A 1 460 ? 0.148 -0.829 -22.827 1.00 97.25 460 ALA A CA 1
ATOM 3635 C C . ALA A 1 460 ? -0.973 -1.364 -21.919 1.00 97.25 460 ALA A C 1
ATOM 3637 O O . ALA A 1 460 ? -2.142 -1.022 -22.106 1.00 97.25 460 ALA A O 1
ATOM 3638 N N . ARG A 1 461 ? -0.620 -2.138 -20.885 1.00 97.00 461 ARG A N 1
ATOM 3639 C CA . ARG A 1 461 ? -1.566 -2.614 -19.866 1.00 97.00 461 ARG A CA 1
ATOM 3640 C C . ARG A 1 461 ? -2.133 -1.480 -19.017 1.00 97.00 461 ARG A C 1
ATOM 3642 O O . ARG A 1 461 ? -3.336 -1.471 -18.771 1.00 97.00 461 ARG A O 1
ATOM 3649 N N . GLU A 1 462 ? -1.318 -0.495 -18.632 1.00 96.25 462 GLU A N 1
ATOM 3650 C CA . GLU A 1 462 ? -1.810 0.712 -17.945 1.00 96.25 462 GLU A CA 1
ATOM 3651 C C . GLU A 1 462 ? -2.734 1.556 -18.849 1.00 96.25 462 GLU A C 1
ATOM 3653 O O . GLU A 1 462 ? -3.641 2.204 -18.336 1.00 96.25 462 GLU A O 1
ATOM 3658 N N . CYS A 1 463 ? -2.609 1.471 -20.182 1.00 94.50 463 CYS A N 1
ATOM 3659 C CA . CYS A 1 463 ? -3.585 2.041 -21.128 1.00 94.50 463 CYS A CA 1
ATOM 3660 C C . CYS A 1 463 ? -4.909 1.258 -21.220 1.00 94.50 463 CYS A C 1
ATOM 3662 O O . CYS A 1 463 ? -5.819 1.686 -21.929 1.00 94.50 463 CYS A O 1
ATOM 3664 N N . GLY A 1 464 ? -5.022 0.112 -20.541 1.00 92.38 464 GLY A N 1
ATOM 3665 C CA . GLY A 1 464 ? -6.204 -0.750 -20.550 1.00 92.38 464 GLY A CA 1
ATOM 3666 C C . GLY A 1 464 ? -6.152 -1.922 -21.533 1.00 92.38 464 GLY A C 1
ATOM 3667 O O . GLY A 1 464 ? -7.137 -2.654 -21.624 1.00 92.38 464 GLY A O 1
ATOM 3668 N N . SER A 1 465 ? -5.037 -2.145 -22.239 1.00 94.56 465 SER A N 1
ATOM 3669 C CA . SER A 1 465 ? -4.947 -3.227 -23.228 1.00 94.56 465 SER A CA 1
ATOM 3670 C C . SER A 1 465 ? -4.592 -4.582 -22.609 1.00 94.56 465 SER A C 1
ATOM 3672 O O . SER A 1 465 ? -3.599 -4.679 -21.880 1.00 94.56 465 SER A O 1
ATOM 3674 N N . PRO A 1 466 ? -5.358 -5.648 -22.911 1.00 95.81 466 PRO A N 1
ATOM 3675 C CA . PRO A 1 466 ? -5.118 -6.995 -22.406 1.00 95.81 466 PRO A CA 1
ATOM 3676 C C . PRO A 1 466 ? -4.057 -7.725 -23.239 1.00 95.81 466 PRO A C 1
ATOM 3678 O O . PRO A 1 466 ? -4.356 -8.715 -23.892 1.00 95.81 466 PRO A O 1
ATOM 3681 N N . LEU A 1 467 ? -2.832 -7.196 -23.258 1.00 96.44 467 LEU A N 1
ATOM 3682 C CA . LEU A 1 467 ? -1.721 -7.792 -24.004 1.00 96.44 467 LEU A CA 1
ATOM 3683 C C . LEU A 1 467 ? -0.935 -8.791 -23.156 1.00 96.44 467 LEU A C 1
ATOM 3685 O O . LEU A 1 467 ? -0.705 -8.568 -21.958 1.00 96.44 467 LEU A O 1
ATOM 3689 N N . GLU A 1 468 ? -0.441 -9.826 -23.824 1.00 97.31 468 GLU A N 1
ATOM 3690 C CA . GLU A 1 468 ? 0.613 -10.715 -23.358 1.00 97.31 468 GLU A CA 1
ATOM 3691 C C . GLU A 1 468 ? 1.968 -10.369 -23.980 1.00 97.31 468 GLU A C 1
ATOM 3693 O O . GLU A 1 468 ? 2.077 -9.658 -24.979 1.00 97.31 468 GLU A O 1
ATOM 3698 N N . LEU A 1 469 ? 3.045 -10.878 -23.376 1.00 95.44 469 LEU A N 1
ATOM 3699 C CA . LEU A 1 469 ? 4.406 -10.617 -23.854 1.00 95.44 469 LEU A CA 1
ATOM 3700 C C . LEU A 1 469 ? 4.618 -11.103 -25.299 1.00 95.44 469 LEU A C 1
ATOM 3702 O O . LEU A 1 469 ? 5.329 -10.453 -26.063 1.00 95.44 469 LEU A O 1
ATOM 3706 N N . ASN A 1 470 ? 3.981 -12.218 -25.667 1.00 95.88 470 ASN A N 1
ATOM 3707 C CA . ASN A 1 470 ? 4.064 -12.808 -27.004 1.00 95.88 470 ASN A CA 1
ATOM 3708 C C . ASN A 1 470 ? 3.273 -12.025 -28.064 1.00 95.88 470 ASN A C 1
ATOM 3710 O O . ASN A 1 470 ? 3.543 -12.195 -29.250 1.00 95.88 470 ASN A O 1
ATOM 3714 N N . ASP A 1 471 ? 2.353 -11.144 -27.658 1.00 96.69 471 ASP A N 1
ATOM 3715 C CA . ASP A 1 471 ? 1.599 -10.285 -28.582 1.00 96.69 471 ASP A CA 1
ATOM 3716 C C . ASP A 1 471 ? 2.434 -9.089 -29.069 1.00 96.69 471 ASP A C 1
ATOM 3718 O O . ASP A 1 471 ? 2.045 -8.372 -29.993 1.00 96.69 471 ASP A O 1
ATOM 3722 N N . ILE A 1 472 ? 3.592 -8.845 -28.446 1.00 97.31 472 ILE A N 1
ATOM 3723 C CA . ILE A 1 472 ? 4.477 -7.738 -28.802 1.00 97.31 472 ILE A CA 1
ATOM 3724 C C . ILE A 1 472 ? 5.297 -8.113 -30.032 1.00 97.31 472 ILE A C 1
ATOM 3726 O O . ILE A 1 472 ? 6.125 -9.026 -30.008 1.00 97.31 472 ILE A O 1
ATOM 3730 N N . ILE A 1 473 ? 5.143 -7.325 -31.093 1.00 97.56 473 ILE A N 1
ATOM 3731 C CA . ILE A 1 473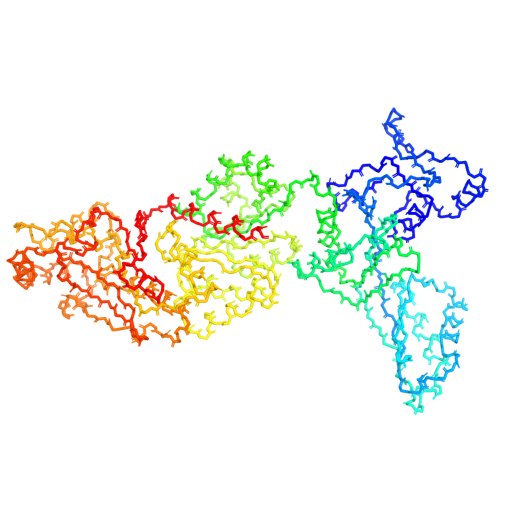 ? 5.895 -7.503 -32.334 1.00 97.56 473 ILE A CA 1
ATOM 3732 C C . ILE A 1 473 ? 7.364 -7.136 -32.089 1.00 97.56 473 ILE A C 1
ATOM 3734 O O . ILE A 1 473 ? 7.706 -5.963 -31.914 1.00 97.56 473 ILE A O 1
ATOM 3738 N N . ASN A 1 474 ? 8.250 -8.133 -32.100 1.00 95.00 474 ASN A N 1
ATOM 3739 C CA . ASN A 1 474 ? 9.690 -7.924 -31.972 1.00 95.00 474 ASN A CA 1
ATOM 3740 C C . ASN A 1 474 ? 10.373 -7.866 -33.348 1.00 95.00 474 ASN A C 1
ATOM 3742 O O . ASN A 1 474 ? 10.742 -8.895 -33.919 1.00 95.00 474 ASN A O 1
ATOM 3746 N N . ASN A 1 475 ? 10.591 -6.652 -33.862 1.00 93.75 475 ASN A N 1
ATOM 3747 C CA . ASN A 1 475 ? 11.379 -6.417 -35.072 1.00 93.75 475 ASN A CA 1
ATOM 3748 C C . ASN A 1 475 ? 12.876 -6.419 -34.729 1.00 93.75 475 ASN A C 1
ATOM 3750 O O . ASN A 1 475 ? 13.538 -5.374 -34.713 1.00 93.75 475 ASN A O 1
ATOM 3754 N N . SER A 1 476 ? 13.399 -7.607 -34.418 1.00 90.38 476 SER A N 1
ATOM 3755 C CA . SER A 1 476 ? 14.804 -7.787 -34.051 1.00 90.38 476 SER A CA 1
ATOM 3756 C C . SER A 1 476 ? 15.728 -7.321 -35.176 1.00 90.38 476 SER A C 1
ATOM 3758 O O . SER A 1 476 ? 15.611 -7.746 -36.324 1.00 90.38 476 SER A O 1
ATOM 3760 N N . PHE A 1 477 ? 16.690 -6.468 -34.826 1.00 91.44 477 PHE A N 1
ATOM 3761 C CA . PHE A 1 477 ? 17.757 -6.056 -35.738 1.00 91.44 477 PHE A CA 1
ATOM 3762 C C . PHE A 1 477 ? 18.908 -7.071 -35.779 1.00 91.44 477 PHE A C 1
ATOM 3764 O O . PHE A 1 477 ? 19.759 -6.975 -36.663 1.00 91.44 477 PHE A O 1
ATOM 3771 N N . LEU A 1 478 ? 18.957 -8.018 -34.833 1.00 91.56 478 LEU A N 1
ATOM 3772 C CA . LEU A 1 478 ? 19.975 -9.063 -34.790 1.00 91.56 478 LEU A CA 1
ATOM 3773 C C . LEU A 1 478 ? 19.649 -10.179 -35.797 1.00 91.56 478 LEU A C 1
ATOM 3775 O O . LEU A 1 478 ? 18.520 -10.678 -35.800 1.00 91.56 478 LEU A O 1
ATOM 3779 N N . PRO A 1 479 ? 20.630 -10.633 -36.599 1.00 90.50 479 PRO A N 1
ATOM 3780 C CA . PRO A 1 479 ? 20.503 -11.856 -37.387 1.00 90.50 479 PRO A CA 1
ATOM 3781 C C . PRO A 1 479 ? 20.147 -13.061 -36.507 1.00 90.50 479 PRO A C 1
ATOM 3783 O O . PRO A 1 479 ? 20.625 -13.171 -35.377 1.00 90.50 479 PRO A O 1
ATOM 3786 N N . LYS A 1 480 ? 19.341 -13.996 -37.031 1.00 86.94 480 LYS A N 1
ATOM 3787 C CA . LYS A 1 480 ? 18.863 -15.162 -36.262 1.00 86.94 480 LYS A CA 1
ATOM 3788 C C . LYS A 1 480 ? 20.005 -16.002 -35.678 1.00 86.94 480 LYS A C 1
ATOM 3790 O O . LYS A 1 480 ? 19.872 -16.477 -34.555 1.00 86.94 480 LYS A O 1
ATOM 3795 N N . SER A 1 481 ? 21.123 -16.139 -36.396 1.00 86.88 481 SER A N 1
ATOM 3796 C CA . SER A 1 481 ? 22.291 -16.905 -35.936 1.00 86.88 481 SER A CA 1
ATOM 3797 C C . SER A 1 481 ? 22.905 -16.329 -34.655 1.00 86.88 481 SER A C 1
ATOM 3799 O O . SER A 1 481 ? 23.261 -17.083 -33.750 1.00 86.88 481 SER A O 1
ATOM 3801 N N . CYS A 1 482 ? 22.914 -14.999 -34.508 1.00 84.25 482 CYS A N 1
ATOM 3802 C CA . CYS A 1 482 ? 23.379 -14.315 -33.301 1.00 84.25 482 CYS A CA 1
ATOM 3803 C C . CYS A 1 482 ? 22.523 -14.643 -32.064 1.00 84.25 482 CYS A C 1
ATOM 3805 O O . CYS A 1 482 ? 23.013 -14.566 -30.940 1.00 84.25 482 CYS A O 1
ATOM 3807 N N . SER A 1 483 ? 21.248 -14.996 -32.244 1.00 76.31 483 SER A N 1
ATOM 3808 C CA . SER A 1 483 ? 20.337 -15.337 -31.142 1.00 76.31 483 SER A CA 1
ATOM 3809 C C . SER A 1 483 ? 20.379 -16.819 -30.755 1.00 76.31 483 SER A C 1
ATOM 3811 O O . SER A 1 483 ? 19.960 -17.160 -29.654 1.00 76.31 483 SER A O 1
ATOM 3813 N N . THR A 1 484 ? 20.871 -17.697 -31.636 1.00 80.25 484 THR A N 1
ATOM 3814 C CA . THR A 1 484 ? 20.864 -19.159 -31.437 1.00 80.25 484 THR A CA 1
ATOM 3815 C C . THR A 1 484 ? 22.178 -19.728 -30.904 1.00 80.25 484 THR A C 1
ATOM 3817 O O . THR A 1 484 ? 22.214 -20.878 -30.472 1.00 80.25 484 THR A O 1
ATOM 3820 N N . VAL A 1 485 ? 23.269 -18.961 -30.942 1.00 83.62 485 VAL A N 1
ATOM 3821 C CA . VAL A 1 485 ? 24.560 -19.395 -30.387 1.00 83.62 485 VAL A CA 1
ATOM 3822 C C . VAL A 1 485 ? 24.508 -19.540 -28.865 1.00 83.62 485 VAL A C 1
ATOM 3824 O O . VAL A 1 485 ? 23.840 -18.768 -28.186 1.00 83.62 485 VAL A O 1
ATOM 3827 N N . ILE A 1 486 ? 25.248 -20.513 -28.322 1.00 81.50 486 ILE A N 1
ATOM 3828 C CA . ILE A 1 486 ? 25.223 -20.851 -26.889 1.00 81.50 486 ILE A CA 1
ATOM 3829 C C . ILE A 1 486 ? 26.241 -20.014 -26.093 1.00 81.50 486 ILE A C 1
ATOM 3831 O O . ILE A 1 486 ? 25.866 -19.415 -25.082 1.00 81.50 486 ILE A O 1
ATOM 3835 N N . SER A 1 487 ? 27.495 -19.909 -26.551 1.00 89.50 487 SER A N 1
ATOM 3836 C CA . SER A 1 487 ? 28.563 -19.182 -25.844 1.00 89.50 487 SER A CA 1
ATOM 3837 C C . SER A 1 487 ? 28.676 -17.707 -26.247 1.00 89.50 487 SER A C 1
ATOM 3839 O O . SER A 1 487 ? 28.307 -17.308 -27.356 1.00 89.50 487 SER A O 1
ATOM 3841 N N . ILE A 1 488 ? 29.227 -16.896 -25.337 1.00 88.06 488 ILE A N 1
ATOM 3842 C CA . ILE A 1 488 ? 29.487 -15.466 -25.559 1.00 88.06 488 ILE A CA 1
ATOM 3843 C C . ILE A 1 488 ? 30.592 -15.282 -26.611 1.00 88.06 488 ILE A C 1
ATOM 3845 O O . ILE A 1 488 ? 30.516 -14.371 -27.436 1.00 88.06 488 ILE A O 1
ATOM 3849 N N . GLU A 1 489 ? 31.598 -16.161 -26.644 1.00 88.88 489 GLU A N 1
ATOM 3850 C CA . GLU A 1 489 ? 32.649 -16.108 -27.663 1.00 88.88 489 GLU A CA 1
ATOM 3851 C C . GLU A 1 489 ? 32.077 -16.326 -29.069 1.00 88.88 489 GLU A C 1
ATOM 3853 O O . GLU A 1 489 ? 32.378 -15.547 -29.977 1.00 88.88 489 GLU A O 1
ATOM 3858 N N . ASN A 1 490 ? 31.199 -17.321 -29.240 1.00 89.44 490 ASN A N 1
ATOM 3859 C CA . ASN A 1 490 ? 30.554 -17.595 -30.527 1.00 89.44 490 ASN A CA 1
ATOM 3860 C C . ASN A 1 490 ? 29.623 -16.446 -30.930 1.00 89.44 490 ASN A C 1
ATOM 3862 O O . ASN A 1 490 ? 29.567 -16.076 -32.099 1.00 89.44 490 ASN A O 1
ATOM 3866 N N . PHE A 1 491 ? 28.950 -15.818 -29.962 1.00 92.38 491 PHE A N 1
ATOM 3867 C CA . PHE A 1 491 ? 28.169 -14.605 -30.207 1.00 92.38 491 PHE A CA 1
ATOM 3868 C C . PHE A 1 491 ? 29.023 -13.469 -30.776 1.00 92.38 491 PHE A C 1
ATOM 3870 O O . PHE A 1 491 ? 28.630 -12.816 -31.743 1.00 92.38 491 PHE A O 1
ATOM 3877 N N . TYR A 1 492 ? 30.223 -13.254 -30.237 1.00 92.44 492 TYR A N 1
ATOM 3878 C CA . TYR A 1 492 ? 31.137 -12.246 -30.771 1.00 92.44 492 TYR A CA 1
ATOM 3879 C C . TYR A 1 492 ? 31.686 -12.589 -32.154 1.00 92.44 492 TYR A C 1
ATOM 3881 O O . TYR A 1 492 ? 31.878 -11.677 -32.962 1.00 92.44 492 TYR A O 1
ATOM 3889 N N . GLN A 1 493 ? 31.905 -13.870 -32.449 1.00 91.00 493 GLN A N 1
ATOM 3890 C CA . GLN A 1 493 ? 32.287 -14.314 -33.791 1.00 91.00 493 GLN A CA 1
ATOM 3891 C C . GLN A 1 493 ? 31.171 -14.050 -34.809 1.00 91.00 493 GLN A C 1
ATOM 3893 O O . GLN A 1 493 ? 31.439 -13.476 -35.864 1.00 91.00 493 GLN A O 1
ATOM 3898 N N . GLU A 1 494 ? 29.919 -14.356 -34.465 1.00 92.56 494 GLU A N 1
ATOM 3899 C CA . GLU A 1 494 ? 28.751 -14.047 -35.300 1.00 92.56 494 GLU A CA 1
ATOM 3900 C C . GLU A 1 494 ? 28.606 -12.533 -35.531 1.00 92.56 494 GLU A C 1
ATOM 3902 O O . GLU A 1 494 ? 28.478 -12.084 -36.671 1.00 92.56 494 GLU A O 1
ATOM 3907 N N . LEU A 1 495 ? 28.728 -11.701 -34.487 1.00 92.25 495 LEU A N 1
ATOM 3908 C CA . LEU A 1 495 ? 28.703 -10.239 -34.654 1.00 92.25 495 LEU A CA 1
ATOM 3909 C C . LEU A 1 495 ? 29.813 -9.733 -35.590 1.00 92.25 495 LEU A C 1
ATOM 3911 O O . LEU A 1 495 ? 29.594 -8.779 -36.340 1.00 92.25 495 LEU A O 1
ATOM 3915 N N . HIS A 1 496 ? 30.992 -10.361 -35.563 1.00 92.38 496 HIS A N 1
ATOM 3916 C CA . HIS A 1 496 ? 32.089 -10.046 -36.479 1.00 92.38 496 HIS A CA 1
ATOM 3917 C C . HIS A 1 496 ? 31.798 -10.493 -37.922 1.00 92.38 496 HIS A C 1
ATOM 3919 O O . HIS A 1 496 ? 32.139 -9.784 -38.876 1.00 92.38 496 HIS A O 1
ATOM 3925 N N . GLN A 1 497 ? 31.161 -11.652 -38.102 1.00 93.56 497 GLN A N 1
ATOM 3926 C CA . GLN A 1 497 ? 30.753 -12.160 -39.412 1.00 93.56 497 GLN A CA 1
ATOM 3927 C C . GLN A 1 497 ? 29.707 -11.247 -40.063 1.00 93.56 497 GLN A C 1
ATOM 3929 O O . GLN A 1 497 ? 29.838 -10.903 -41.235 1.00 93.56 497 GLN A O 1
ATOM 3934 N N . TYR A 1 498 ? 28.730 -10.767 -39.290 1.00 93.69 498 TYR A N 1
ATOM 3935 C CA . TYR A 1 498 ? 27.684 -9.847 -39.752 1.00 93.69 498 TYR A CA 1
ATOM 3936 C C . TYR A 1 498 ? 28.078 -8.359 -39.679 1.00 93.69 498 TYR A C 1
ATOM 3938 O O . TYR A 1 498 ? 27.213 -7.480 -39.729 1.00 93.69 498 TYR A O 1
ATOM 3946 N N . ARG A 1 499 ? 29.376 -8.032 -39.597 1.00 93.00 499 ARG A N 1
ATOM 3947 C CA . ARG A 1 499 ? 29.853 -6.635 -39.526 1.00 93.00 499 ARG A CA 1
ATOM 3948 C C . ARG A 1 499 ? 29.344 -5.768 -40.682 1.00 93.00 499 ARG A C 1
ATOM 3950 O O . ARG A 1 499 ? 28.967 -4.617 -40.458 1.00 93.00 499 ARG A O 1
ATOM 3957 N N . ASP A 1 500 ? 29.281 -6.327 -41.890 1.00 92.94 500 ASP A N 1
ATOM 3958 C CA . ASP A 1 500 ? 28.855 -5.601 -43.089 1.00 92.94 500 ASP A CA 1
ATOM 3959 C C . ASP A 1 500 ? 27.350 -5.315 -43.051 1.00 92.94 500 ASP A C 1
ATOM 3961 O O . ASP A 1 500 ? 26.932 -4.197 -43.348 1.00 92.94 500 ASP A O 1
ATOM 3965 N N . TYR A 1 501 ? 26.548 -6.261 -42.550 1.00 94.19 501 TYR A N 1
ATOM 3966 C CA . TYR A 1 501 ? 25.114 -6.077 -42.313 1.00 94.19 501 TYR A CA 1
ATOM 3967 C C . TYR A 1 501 ? 24.838 -4.903 -41.357 1.00 94.19 501 TYR A C 1
ATOM 3969 O O . TYR A 1 501 ? 24.057 -4.004 -41.679 1.00 94.19 501 TYR A O 1
ATOM 3977 N N . PHE A 1 502 ? 25.528 -4.838 -40.211 1.00 94.50 502 PHE A N 1
ATOM 3978 C CA . PHE A 1 502 ? 25.361 -3.717 -39.278 1.00 94.50 502 PHE A CA 1
ATOM 3979 C C . PHE A 1 502 ? 25.895 -2.394 -39.852 1.00 94.50 502 PHE A C 1
ATOM 3981 O O . PHE A 1 502 ? 25.275 -1.341 -39.668 1.00 94.50 502 PHE A O 1
ATOM 3988 N N . SER A 1 503 ? 27.017 -2.434 -40.582 1.00 92.88 503 SER A N 1
ATOM 3989 C CA . SER A 1 503 ? 27.585 -1.263 -41.266 1.00 92.88 503 SER A CA 1
ATOM 3990 C C . SER A 1 503 ? 26.622 -0.697 -42.310 1.00 92.88 503 SER A C 1
ATOM 3992 O O . SER A 1 503 ? 26.449 0.519 -42.398 1.00 92.88 503 SER A O 1
ATOM 3994 N N . GLU A 1 504 ? 25.928 -1.553 -43.065 1.00 94.12 504 GLU A N 1
ATOM 3995 C CA . GLU A 1 504 ? 24.897 -1.128 -44.009 1.00 94.12 504 GLU A CA 1
ATOM 3996 C C . GLU A 1 504 ? 23.728 -0.419 -43.328 1.00 94.12 504 GLU A C 1
ATOM 3998 O O . GLU A 1 504 ? 23.291 0.625 -43.819 1.00 94.12 504 GLU A O 1
ATOM 4003 N N . ILE A 1 505 ? 23.223 -0.952 -42.208 1.00 93.88 505 ILE A N 1
ATOM 4004 C CA . ILE A 1 505 ? 22.136 -0.322 -41.439 1.00 93.88 505 ILE A CA 1
ATOM 4005 C C . ILE A 1 505 ? 22.555 1.087 -41.000 1.00 93.88 505 ILE A C 1
ATOM 4007 O O . ILE A 1 505 ? 21.811 2.052 -41.209 1.00 93.88 505 ILE A O 1
ATOM 4011 N N . ARG A 1 506 ? 23.776 1.225 -40.463 1.00 93.88 506 ARG A N 1
ATOM 4012 C CA . ARG A 1 506 ? 24.342 2.521 -40.062 1.00 93.88 506 ARG A CA 1
ATOM 4013 C C . ARG A 1 506 ? 24.471 3.475 -41.244 1.00 93.88 506 ARG A C 1
ATOM 4015 O O . ARG A 1 506 ? 23.881 4.554 -41.216 1.00 93.88 506 ARG A O 1
ATOM 4022 N N . LYS A 1 507 ? 25.148 3.053 -42.317 1.00 93.25 507 LYS A N 1
ATOM 4023 C CA . LYS A 1 507 ? 25.371 3.863 -43.527 1.00 93.25 507 LYS A CA 1
ATOM 4024 C C . LYS A 1 507 ? 24.051 4.306 -44.166 1.00 93.25 507 LYS A C 1
ATOM 4026 O O . LYS A 1 507 ? 23.944 5.447 -44.613 1.00 93.25 507 LYS A O 1
ATOM 4031 N N . LYS A 1 508 ? 23.023 3.446 -44.197 1.00 93.75 508 LYS A N 1
ATOM 4032 C CA . LYS A 1 508 ? 21.673 3.789 -44.695 1.00 93.75 508 LYS A CA 1
ATOM 4033 C C . LYS A 1 508 ? 21.021 4.900 -43.862 1.00 93.75 508 LYS A C 1
ATOM 4035 O O . LYS A 1 508 ? 20.351 5.762 -44.435 1.00 93.75 508 LYS A O 1
ATOM 4040 N N . SER A 1 509 ? 21.228 4.905 -42.544 1.00 93.25 509 SER A N 1
ATOM 4041 C CA . SER A 1 509 ? 20.740 5.963 -41.650 1.00 93.25 509 SER A CA 1
ATOM 4042 C C . SER A 1 509 ? 21.544 7.262 -41.798 1.00 93.25 509 SER A C 1
ATOM 4044 O O . SER A 1 509 ? 20.956 8.331 -41.984 1.00 93.25 509 SER A O 1
ATOM 4046 N N . GLU A 1 510 ? 22.877 7.176 -41.798 1.00 91.06 510 GLU A N 1
ATOM 4047 C CA . GLU A 1 510 ? 23.792 8.324 -41.917 1.00 91.06 510 GLU A CA 1
ATOM 4048 C C . GLU A 1 510 ? 23.606 9.069 -43.248 1.00 91.06 510 GLU A C 1
ATOM 4050 O O . GLU A 1 510 ? 23.490 10.296 -43.250 1.00 91.06 510 GLU A O 1
ATOM 4055 N N . LYS A 1 511 ? 23.440 8.346 -44.369 1.00 92.94 511 LYS A N 1
ATOM 4056 C CA . LYS A 1 511 ? 23.134 8.934 -45.691 1.00 92.94 511 LYS A CA 1
ATOM 4057 C C . LYS A 1 511 ? 21.888 9.824 -45.679 1.00 92.94 511 LYS A C 1
ATOM 4059 O O . LYS A 1 511 ? 21.810 10.787 -46.433 1.00 92.94 511 LYS A O 1
ATOM 4064 N N . LYS A 1 512 ? 20.909 9.514 -44.824 1.00 93.06 512 LYS A N 1
ATOM 4065 C CA . LYS A 1 512 ? 19.661 10.281 -44.683 1.00 93.06 512 LYS A CA 1
ATOM 4066 C C . LYS A 1 512 ? 19.742 11.365 -43.600 1.00 93.06 512 LYS A C 1
ATOM 4068 O O . LYS A 1 512 ? 18.708 11.955 -43.289 1.00 93.06 512 LYS A O 1
ATOM 4073 N N . LYS A 1 513 ? 20.924 11.610 -43.014 1.00 92.25 513 LYS A N 1
ATOM 4074 C CA . LYS A 1 513 ? 21.127 12.475 -41.835 1.00 92.25 513 LYS A CA 1
ATOM 4075 C C . LYS A 1 513 ? 20.203 12.082 -40.669 1.00 92.25 513 LYS A C 1
ATOM 4077 O O . LYS A 1 513 ? 19.573 12.926 -40.036 1.00 92.25 513 LYS A O 1
ATOM 4082 N N . ARG A 1 514 ? 20.068 10.773 -40.430 1.00 94.62 514 ARG A N 1
ATOM 4083 C CA . ARG A 1 514 ? 19.212 10.182 -39.390 1.00 94.62 514 ARG A CA 1
ATOM 4084 C C . ARG A 1 514 ? 20.033 9.408 -38.368 1.00 94.62 514 ARG A C 1
ATOM 4086 O O . ARG A 1 514 ? 21.087 8.867 -38.701 1.00 94.62 514 ARG A O 1
ATOM 4093 N N . ARG A 1 515 ? 19.511 9.281 -37.148 1.00 92.88 515 ARG A N 1
ATOM 4094 C CA . ARG A 1 515 ? 20.135 8.511 -36.057 1.00 92.88 515 ARG A CA 1
ATOM 4095 C C . ARG A 1 515 ? 19.378 7.216 -35.791 1.00 92.88 515 ARG A C 1
ATOM 4097 O O . ARG A 1 515 ? 18.151 7.204 -35.826 1.00 92.88 515 ARG A O 1
ATOM 4104 N N . LEU A 1 516 ? 20.108 6.139 -35.516 1.00 94.69 516 LEU A N 1
ATOM 4105 C CA . LEU A 1 516 ? 19.519 4.854 -35.145 1.00 94.69 516 LEU A CA 1
ATOM 4106 C C . LEU A 1 516 ? 19.072 4.879 -33.682 1.00 94.69 516 LEU A C 1
ATOM 4108 O O . LEU A 1 516 ? 19.824 5.312 -32.804 1.00 94.69 516 LEU A O 1
ATOM 4112 N N . ARG A 1 517 ? 17.846 4.428 -33.414 1.00 94.75 517 ARG A N 1
ATOM 4113 C CA . ARG A 1 517 ? 17.281 4.322 -32.064 1.00 94.75 517 ARG A CA 1
ATOM 4114 C C . ARG A 1 517 ? 16.491 3.033 -31.937 1.00 94.75 517 ARG A C 1
ATOM 4116 O O . ARG A 1 517 ? 15.720 2.698 -32.829 1.00 94.75 517 ARG A O 1
ATOM 4123 N N . PHE A 1 518 ? 16.673 2.333 -30.824 1.00 95.38 518 PHE A N 1
ATOM 4124 C CA . PHE A 1 518 ? 15.831 1.195 -30.486 1.00 95.38 518 PHE A CA 1
ATOM 4125 C C . PHE A 1 518 ? 14.586 1.699 -29.756 1.00 95.38 518 PHE A C 1
ATOM 4127 O O . PHE A 1 518 ? 14.692 2.233 -28.649 1.00 95.38 518 PHE A O 1
ATOM 4134 N N . ILE A 1 519 ? 13.435 1.595 -30.412 1.00 96.12 519 ILE A N 1
ATOM 4135 C CA . ILE A 1 519 ? 12.179 2.216 -29.991 1.00 96.12 519 ILE A CA 1
ATOM 4136 C C . ILE A 1 519 ? 11.180 1.132 -29.622 1.00 96.12 519 ILE A C 1
ATOM 4138 O O . ILE A 1 519 ? 11.091 0.102 -30.286 1.00 96.12 519 ILE A O 1
ATOM 4142 N N . ALA A 1 520 ? 10.417 1.398 -28.570 1.00 97.56 520 ALA A N 1
ATOM 4143 C CA . ALA A 1 520 ? 9.155 0.744 -28.298 1.00 97.56 520 ALA A CA 1
ATOM 4144 C C . ALA A 1 520 ? 8.006 1.652 -28.732 1.00 97.56 520 ALA A C 1
ATOM 4146 O O . ALA A 1 520 ? 8.000 2.838 -28.395 1.00 97.56 520 ALA A O 1
ATOM 4147 N N . ARG A 1 521 ? 7.032 1.101 -29.451 1.00 97.75 521 ARG A N 1
ATOM 4148 C CA . ARG A 1 521 ? 5.826 1.812 -29.874 1.00 97.75 521 ARG A CA 1
ATOM 4149 C C . ARG A 1 521 ? 4.597 1.036 -29.429 1.00 97.75 521 ARG A C 1
ATOM 4151 O O . ARG A 1 521 ? 4.549 -0.180 -29.584 1.00 97.75 521 ARG A O 1
ATOM 4158 N N . TYR A 1 522 ? 3.612 1.745 -28.903 1.00 98.00 522 TYR A N 1
ATOM 4159 C CA . TYR A 1 522 ? 2.272 1.226 -28.664 1.00 98.00 522 TYR A CA 1
ATOM 4160 C C . TYR A 1 522 ? 1.266 2.167 -29.321 1.00 98.00 522 TYR A C 1
ATOM 4162 O O . TYR A 1 522 ? 1.218 3.345 -28.979 1.00 98.00 522 TYR A O 1
ATOM 4170 N N . GLU A 1 523 ? 0.502 1.671 -30.287 1.00 96.12 523 GLU A N 1
ATOM 4171 C CA . GLU A 1 523 ? -0.436 2.465 -31.082 1.00 96.12 523 GLU A CA 1
ATOM 4172 C C . GLU A 1 523 ? -1.604 1.583 -31.524 1.00 96.12 523 GLU A C 1
ATOM 4174 O O . GLU A 1 523 ? -1.396 0.454 -31.966 1.00 96.12 523 GLU A O 1
ATOM 4179 N N . ASN A 1 524 ? -2.837 2.082 -31.391 1.00 88.50 524 ASN A N 1
ATOM 4180 C CA . ASN A 1 524 ? -4.056 1.370 -31.804 1.00 88.50 524 ASN A CA 1
ATOM 4181 C C . ASN A 1 524 ? -4.156 -0.078 -31.271 1.00 88.50 524 ASN A C 1
ATOM 4183 O O . ASN A 1 524 ? -4.599 -0.980 -31.977 1.00 88.50 524 ASN A O 1
ATOM 4187 N N . GLY A 1 525 ? -3.723 -0.311 -30.026 1.00 91.12 525 GLY A N 1
ATOM 4188 C CA . GLY A 1 525 ? -3.758 -1.633 -29.388 1.00 91.12 525 GLY A CA 1
ATOM 4189 C C . GLY A 1 525 ? -2.587 -2.555 -29.739 1.00 91.12 525 GLY A C 1
ATOM 4190 O O . GLY A 1 525 ? -2.466 -3.618 -29.139 1.00 91.12 525 GLY A O 1
ATOM 4191 N N . ILE A 1 526 ? -1.695 -2.152 -30.647 1.00 96.06 526 ILE A N 1
ATOM 4192 C CA . ILE A 1 526 ? -0.549 -2.955 -31.082 1.00 96.06 526 ILE A CA 1
ATOM 4193 C C . ILE A 1 526 ? 0.720 -2.421 -30.422 1.00 96.06 526 ILE A C 1
ATOM 4195 O O . ILE A 1 526 ? 1.051 -1.241 -30.548 1.00 96.06 526 ILE A O 1
ATOM 4199 N N . ALA A 1 527 ? 1.453 -3.299 -29.738 1.00 97.75 527 ALA A N 1
ATOM 4200 C CA . ALA A 1 527 ? 2.773 -3.007 -29.191 1.00 97.75 527 ALA A CA 1
ATOM 4201 C C . ALA A 1 527 ? 3.871 -3.611 -30.077 1.00 97.75 527 ALA A C 1
ATOM 4203 O O . ALA A 1 527 ? 3.771 -4.746 -30.539 1.00 97.75 527 ALA A O 1
ATOM 4204 N N . SER A 1 528 ? 4.946 -2.860 -30.294 1.00 97.81 528 SER A N 1
ATOM 4205 C CA . SER A 1 528 ? 6.103 -3.302 -31.070 1.00 97.81 528 SER A CA 1
ATOM 4206 C C . SER A 1 528 ? 7.404 -2.727 -30.524 1.00 97.81 528 SER A C 1
ATOM 4208 O O . SER A 1 528 ? 7.417 -1.681 -29.870 1.00 97.81 528 SER A O 1
ATOM 4210 N N . ILE A 1 529 ? 8.507 -3.415 -30.803 1.00 97.56 529 ILE A N 1
ATOM 4211 C CA . ILE A 1 529 ? 9.863 -2.933 -30.548 1.00 97.56 529 ILE A CA 1
ATOM 4212 C C . ILE A 1 529 ? 10.724 -3.115 -31.797 1.00 97.56 529 ILE A C 1
ATOM 4214 O O . ILE A 1 529 ? 10.499 -4.038 -32.582 1.00 97.56 529 ILE A O 1
ATOM 4218 N N . GLY A 1 530 ? 11.724 -2.259 -31.988 1.00 96.44 530 GLY A N 1
ATOM 4219 C CA . GLY A 1 530 ? 12.661 -2.419 -33.095 1.00 96.44 530 GLY A CA 1
ATOM 4220 C C . GLY A 1 530 ? 13.657 -1.280 -33.249 1.00 96.44 530 GLY A C 1
ATOM 4221 O O . GLY A 1 530 ? 13.567 -0.238 -32.599 1.00 96.44 530 GLY A O 1
ATOM 4222 N N . LEU A 1 531 ? 14.629 -1.493 -34.134 1.00 95.81 531 LEU A N 1
ATOM 4223 C CA . LEU A 1 531 ? 15.608 -0.480 -34.509 1.00 95.81 531 LEU A CA 1
ATOM 4224 C C . LEU A 1 531 ? 15.056 0.406 -35.632 1.00 95.81 531 LEU A C 1
ATOM 4226 O O . LEU A 1 531 ? 14.827 -0.065 -36.744 1.00 95.81 531 LEU A O 1
ATOM 4230 N N . GLU A 1 532 ? 14.904 1.700 -35.365 1.00 95.31 532 GLU A N 1
ATOM 4231 C CA . GLU A 1 532 ? 14.387 2.675 -36.325 1.00 95.31 532 GLU A CA 1
ATOM 4232 C C . GLU A 1 532 ? 15.410 3.777 -36.645 1.00 95.31 532 GLU A C 1
ATOM 4234 O O . GLU A 1 532 ? 16.270 4.135 -35.838 1.00 95.31 532 GLU A O 1
ATOM 4239 N N . SER A 1 533 ? 15.302 4.342 -37.853 1.00 94.88 533 SER A N 1
ATOM 4240 C CA . SER A 1 533 ? 16.128 5.460 -38.327 1.00 94.88 533 SER A CA 1
ATOM 4241 C C . SER A 1 533 ? 15.363 6.780 -38.197 1.00 94.88 533 SER A C 1
ATOM 4243 O O . SER A 1 533 ? 14.455 7.082 -38.981 1.00 94.88 533 SER A O 1
ATOM 4245 N N . ILE A 1 534 ? 15.758 7.579 -37.209 1.00 95.38 534 ILE A N 1
ATOM 4246 C CA . ILE A 1 534 ? 15.031 8.745 -36.706 1.00 95.38 534 ILE A CA 1
ATOM 4247 C C . ILE A 1 534 ? 15.515 10.046 -37.342 1.00 95.38 534 ILE A C 1
ATOM 4249 O O . ILE A 1 534 ? 16.714 10.312 -37.430 1.00 95.38 534 ILE A O 1
ATOM 4253 N N . LYS A 1 535 ? 14.557 10.863 -37.798 1.00 95.00 535 LYS A N 1
ATOM 4254 C CA . LYS A 1 535 ? 14.788 12.182 -38.412 1.00 95.00 535 LYS A CA 1
ATOM 4255 C C . LYS A 1 535 ? 15.206 13.218 -37.368 1.00 95.00 535 LYS A C 1
ATOM 4257 O O . LYS A 1 535 ? 14.775 13.136 -36.226 1.00 95.00 535 LYS A O 1
ATOM 4262 N N . GLN A 1 536 ? 15.944 14.242 -37.794 1.00 92.69 536 GLN A N 1
ATOM 4263 C CA . GLN A 1 536 ? 16.408 15.334 -36.928 1.00 92.69 536 GLN A CA 1
ATOM 4264 C C . GLN A 1 536 ? 15.285 16.092 -36.203 1.00 92.69 536 GLN A C 1
ATOM 4266 O O . GLN A 1 536 ? 15.492 16.558 -35.089 1.00 92.69 536 GLN A O 1
ATOM 4271 N N . SER A 1 537 ? 14.099 16.181 -36.809 1.00 91.44 537 SER A N 1
ATOM 4272 C CA . SER A 1 537 ? 12.927 16.833 -36.215 1.00 91.44 537 SER A CA 1
ATOM 4273 C C . SER A 1 537 ? 12.262 16.025 -35.097 1.00 91.44 537 SER A C 1
ATOM 4275 O O . SER A 1 537 ? 11.430 16.560 -34.374 1.00 91.44 537 SER A O 1
ATOM 4277 N N . HIS A 1 538 ? 12.573 14.734 -34.969 1.00 94.25 538 HIS A N 1
ATOM 4278 C CA . HIS A 1 538 ? 11.940 13.868 -33.984 1.00 94.25 538 HIS A CA 1
ATOM 4279 C C . HIS A 1 538 ? 12.674 13.962 -32.632 1.00 94.25 538 HIS A C 1
ATOM 4281 O O . HIS A 1 538 ? 13.906 13.868 -32.624 1.00 94.25 538 HIS A O 1
ATOM 4287 N N . PRO A 1 539 ? 11.972 14.036 -31.483 1.00 93.12 539 PRO A N 1
ATOM 4288 C CA . PRO A 1 539 ? 12.603 14.220 -30.169 1.00 93.12 539 PRO A CA 1
ATOM 4289 C C . PRO A 1 539 ? 13.727 13.224 -29.834 1.00 93.12 539 PRO A C 1
ATOM 4291 O O . PRO A 1 539 ? 14.786 13.613 -29.345 1.00 93.12 539 PRO A O 1
ATOM 4294 N N . PHE A 1 540 ? 13.564 11.941 -30.182 1.00 94.50 540 PHE A N 1
ATOM 4295 C CA . PHE A 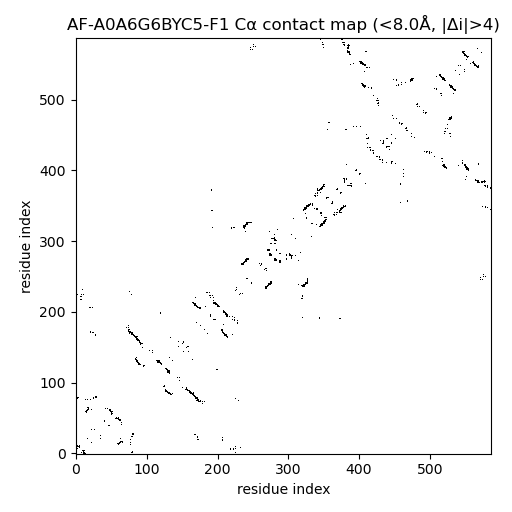1 540 ? 14.605 10.919 -29.975 1.00 94.50 540 PHE A CA 1
ATOM 4296 C C . PHE A 1 540 ? 15.936 11.165 -30.699 1.00 94.50 540 PHE A C 1
ATOM 4298 O O . PHE A 1 540 ? 16.944 10.556 -30.330 1.00 94.50 540 PHE A O 1
ATOM 4305 N N . TYR A 1 541 ? 15.986 12.035 -31.712 1.00 91.75 541 TYR A N 1
ATOM 4306 C CA . TYR A 1 541 ? 17.239 12.352 -32.398 1.00 91.75 541 TYR A CA 1
ATOM 4307 C C . TYR A 1 541 ? 18.263 13.000 -31.455 1.00 91.75 541 TYR A C 1
ATOM 4309 O O . TYR A 1 541 ? 19.455 12.693 -31.521 1.00 91.75 541 TYR A O 1
ATOM 4317 N N . GLN A 1 542 ? 17.787 13.858 -30.548 1.00 87.75 542 GLN A N 1
ATOM 4318 C CA . GLN A 1 542 ? 18.599 14.604 -29.579 1.00 87.75 542 GLN A CA 1
ATOM 4319 C C . GLN A 1 542 ? 18.825 13.843 -28.263 1.00 87.75 542 GLN A C 1
ATOM 4321 O O . GLN A 1 542 ? 19.367 14.394 -27.303 1.00 87.75 542 GLN A O 1
ATOM 4326 N N . LEU A 1 543 ? 18.374 12.589 -28.180 1.00 86.44 543 LEU A N 1
ATOM 4327 C CA . LEU A 1 543 ? 18.627 11.751 -27.017 1.00 86.44 543 LEU A CA 1
ATOM 4328 C C . LEU A 1 543 ? 20.108 11.366 -26.999 1.00 86.44 543 LEU A C 1
ATOM 4330 O O . LEU A 1 543 ? 20.597 10.781 -27.966 1.00 86.44 543 LEU A O 1
ATOM 4334 N N . GLU A 1 544 ? 20.804 11.691 -25.914 1.00 81.19 544 GLU A N 1
ATOM 4335 C CA . GLU A 1 544 ? 22.235 11.432 -25.740 1.00 81.19 544 GLU A CA 1
ATOM 4336 C C . GLU A 1 544 ? 22.492 10.598 -24.482 1.00 81.19 544 GLU A C 1
ATOM 4338 O O . GLU A 1 544 ? 21.630 10.451 -23.612 1.00 81.19 544 GLU A O 1
ATOM 4343 N N . GLY A 1 545 ? 23.690 10.019 -24.396 1.00 79.62 545 GLY A N 1
ATOM 4344 C CA . GLY A 1 545 ? 24.107 9.220 -23.249 1.00 79.62 545 GLY A CA 1
ATOM 4345 C C . GLY A 1 545 ? 23.236 7.978 -23.040 1.00 79.62 545 GLY A C 1
ATOM 4346 O O . GLY A 1 545 ? 23.083 7.158 -23.946 1.00 79.62 545 GLY A O 1
ATOM 4347 N N . LYS A 1 546 ? 22.715 7.843 -21.814 1.00 77.81 546 LYS A N 1
ATOM 4348 C CA . LYS A 1 546 ? 21.910 6.708 -21.324 1.00 77.81 546 LYS A CA 1
ATOM 4349 C C . LYS A 1 546 ? 20.502 7.124 -20.879 1.00 77.81 546 LYS A C 1
ATOM 4351 O O . LYS A 1 546 ? 19.862 6.408 -20.107 1.00 77.81 546 LYS A O 1
ATOM 4356 N N . ASP A 1 547 ? 20.057 8.301 -21.308 1.00 85.75 547 ASP A N 1
ATOM 4357 C CA . ASP A 1 547 ? 18.730 8.805 -20.974 1.00 85.75 547 ASP A CA 1
ATOM 4358 C C . ASP A 1 547 ? 17.652 7.904 -21.577 1.00 85.75 547 ASP A C 1
ATOM 4360 O O . ASP A 1 547 ? 17.795 7.402 -22.693 1.00 85.75 547 ASP A O 1
ATOM 4364 N N . ASN A 1 548 ? 16.555 7.750 -20.846 1.00 90.88 548 ASN A N 1
ATOM 4365 C CA . ASN A 1 548 ? 15.301 7.259 -21.384 1.00 90.88 548 ASN A CA 1
ATOM 4366 C C . ASN A 1 548 ? 14.420 8.447 -21.766 1.00 90.88 548 ASN A C 1
ATOM 4368 O O . ASN A 1 548 ? 14.512 9.535 -21.187 1.00 90.88 548 ASN A O 1
ATOM 4372 N N . MET A 1 549 ? 13.539 8.220 -22.732 1.00 94.94 549 MET A N 1
ATOM 4373 C CA . MET A 1 549 ? 12.541 9.200 -23.136 1.00 94.94 549 MET A CA 1
ATOM 4374 C C . MET A 1 549 ? 11.243 8.497 -23.514 1.00 94.94 549 MET A C 1
ATOM 4376 O O . MET A 1 549 ? 11.279 7.483 -24.210 1.00 94.94 549 MET A O 1
ATOM 4380 N N . VAL A 1 550 ? 10.116 9.044 -23.068 1.00 97.00 550 VAL A N 1
ATOM 4381 C CA . VAL A 1 550 ? 8.764 8.560 -23.371 1.00 97.00 550 VAL A CA 1
ATOM 4382 C C . VAL A 1 550 ? 7.942 9.721 -23.913 1.00 97.00 550 VAL A C 1
ATOM 4384 O O . VAL A 1 550 ? 7.979 10.818 -23.356 1.00 97.00 550 VAL A O 1
ATOM 4387 N N . LEU A 1 551 ? 7.241 9.478 -25.014 1.00 97.31 551 LEU A N 1
ATOM 4388 C CA . LEU A 1 551 ? 6.343 10.410 -25.683 1.00 97.31 551 LEU A CA 1
ATOM 4389 C C . LEU A 1 551 ? 4.925 9.864 -25.564 1.00 97.31 551 LEU A C 1
ATOM 4391 O O . LEU A 1 551 ? 4.669 8.724 -25.959 1.00 97.31 551 LEU A O 1
ATOM 4395 N N . TYR A 1 552 ? 4.012 10.694 -25.074 1.00 97.69 552 TYR A N 1
ATOM 4396 C CA . TYR A 1 552 ? 2.583 10.417 -25.060 1.00 97.69 552 TYR A CA 1
ATOM 4397 C C . TYR A 1 552 ? 1.876 11.320 -26.063 1.00 97.69 552 TYR A C 1
ATOM 4399 O O . TYR A 1 552 ? 1.804 12.533 -25.871 1.00 97.69 552 TYR A O 1
ATOM 4407 N N . ASN A 1 553 ? 1.329 10.722 -27.118 1.00 96.88 553 ASN A N 1
ATOM 4408 C CA . ASN A 1 553 ? 0.340 11.367 -27.968 1.00 96.88 553 ASN A CA 1
ATOM 4409 C C . ASN A 1 553 ? -1.049 10.947 -27.498 1.00 96.88 553 ASN A C 1
ATOM 4411 O O . ASN A 1 553 ? -1.369 9.754 -27.416 1.00 96.88 553 ASN A O 1
ATOM 4415 N N . THR A 1 554 ? -1.882 11.934 -27.202 1.00 95.69 554 THR A N 1
ATOM 4416 C CA . THR A 1 554 ? -3.230 11.724 -26.669 1.00 95.69 554 THR A CA 1
ATOM 4417 C C . THR A 1 554 ? -4.246 12.529 -27.469 1.00 95.69 554 THR A C 1
ATOM 4419 O O . THR A 1 554 ? -3.903 13.176 -28.456 1.00 95.69 554 THR A O 1
ATOM 4422 N N . TYR A 1 555 ? -5.517 12.495 -27.074 1.00 94.19 555 TYR A N 1
ATOM 4423 C CA . TYR A 1 555 ? -6.525 13.369 -27.676 1.00 94.19 555 TYR A CA 1
ATOM 4424 C C . TYR A 1 555 ? -6.327 14.839 -27.293 1.00 94.19 555 TYR A C 1
ATOM 4426 O O . TYR A 1 555 ? -6.710 15.712 -28.065 1.00 94.19 555 TYR A O 1
ATOM 4434 N N . ARG A 1 556 ? -5.720 15.116 -26.132 1.00 95.44 556 ARG A N 1
ATOM 4435 C CA . ARG A 1 556 ? -5.368 16.479 -25.696 1.00 95.44 556 ARG A CA 1
ATOM 4436 C C . ARG A 1 556 ? -3.967 16.906 -26.152 1.00 95.44 556 ARG A C 1
ATOM 4438 O O . ARG A 1 556 ? -3.744 18.087 -26.380 1.00 95.44 556 ARG A O 1
ATOM 4445 N N . TYR A 1 557 ? -3.052 15.953 -26.320 1.00 93.62 557 TYR A N 1
ATOM 4446 C CA . TYR A 1 557 ? -1.679 16.142 -26.803 1.00 93.62 557 TYR A CA 1
ATOM 4447 C C . TYR A 1 557 ? -1.520 15.565 -28.220 1.00 93.62 557 TYR A C 1
ATOM 4449 O O . TYR A 1 557 ? -0.746 14.628 -28.445 1.00 93.62 557 TYR A O 1
ATOM 4457 N N . ASP A 1 558 ? -2.317 16.073 -29.165 1.00 88.94 558 ASP A N 1
ATOM 4458 C CA . ASP A 1 558 ? -2.367 15.548 -30.537 1.00 88.94 558 ASP A CA 1
ATOM 4459 C C . ASP A 1 558 ? -1.268 16.147 -31.426 1.00 88.94 558 ASP A C 1
ATOM 4461 O O . ASP A 1 558 ? -0.499 15.416 -32.048 1.00 88.94 558 ASP A O 1
ATOM 4465 N N . GLU A 1 559 ? -1.141 17.479 -31.430 1.00 88.44 559 GLU A N 1
ATOM 4466 C CA . GLU A 1 559 ? -0.151 18.197 -32.247 1.00 88.44 559 GLU A CA 1
ATOM 4467 C C . GLU A 1 559 ? 1.278 18.036 -31.718 1.00 88.44 559 GLU A C 1
ATOM 4469 O O . GLU A 1 559 ? 2.224 17.848 -32.486 1.00 88.44 559 GLU A O 1
ATOM 4474 N N . GLN A 1 560 ? 1.439 18.107 -30.394 1.00 91.81 560 GLN A N 1
ATOM 4475 C CA . GLN A 1 560 ? 2.723 17.973 -29.716 1.00 91.81 560 GLN A CA 1
ATOM 4476 C C . GLN A 1 560 ? 2.607 16.929 -28.603 1.00 91.81 560 GLN A C 1
ATOM 4478 O O . GLN A 1 560 ? 1.785 17.103 -27.700 1.00 91.81 560 GLN A O 1
ATOM 4483 N N . PRO A 1 561 ? 3.412 15.849 -28.639 1.00 95.06 561 PRO A N 1
ATOM 4484 C CA . PRO A 1 561 ? 3.378 14.840 -27.592 1.00 95.06 561 PRO A CA 1
ATOM 4485 C C . PRO A 1 561 ? 3.866 15.415 -26.264 1.00 95.06 561 PRO A C 1
ATOM 4487 O O . PRO A 1 561 ? 4.797 16.222 -26.227 1.00 95.06 561 PRO A O 1
ATOM 4490 N N . LEU A 1 562 ? 3.313 14.918 -25.160 1.00 96.75 562 LEU A N 1
ATOM 4491 C CA . LEU A 1 562 ? 3.906 15.115 -23.843 1.00 96.75 562 LEU A CA 1
ATOM 4492 C C . LEU A 1 562 ? 5.196 14.287 -23.754 1.00 96.75 562 LEU A C 1
ATOM 4494 O O . LEU A 1 562 ? 5.173 13.080 -23.991 1.00 96.75 562 LEU A O 1
ATOM 4498 N N . ILE A 1 563 ? 6.316 14.927 -23.414 1.00 96.31 563 ILE A N 1
ATOM 4499 C CA . ILE A 1 563 ? 7.643 14.296 -23.401 1.00 96.31 563 ILE A CA 1
ATOM 4500 C C . ILE A 1 563 ? 8.172 14.214 -21.973 1.00 96.31 563 ILE A C 1
ATOM 4502 O O . ILE A 1 563 ? 8.307 15.229 -21.294 1.00 96.31 563 ILE A O 1
ATOM 4506 N N . ILE A 1 564 ? 8.558 13.010 -21.552 1.00 95.94 564 ILE A N 1
ATOM 4507 C CA . ILE A 1 564 ? 9.285 12.768 -20.303 1.00 95.94 564 ILE A CA 1
ATOM 4508 C C . ILE A 1 564 ? 10.676 12.258 -20.660 1.00 95.94 564 ILE A C 1
ATOM 4510 O O . ILE A 1 564 ? 10.802 11.270 -21.382 1.00 95.94 564 ILE A O 1
ATOM 4514 N N . ARG A 1 565 ? 11.726 12.915 -20.157 1.00 93.69 565 ARG A N 1
ATOM 4515 C CA . ARG A 1 565 ? 13.130 12.563 -20.416 1.00 93.69 565 ARG A CA 1
ATOM 4516 C C . ARG A 1 565 ? 13.948 12.597 -19.128 1.00 93.69 565 ARG A C 1
ATOM 4518 O O . ARG A 1 565 ? 13.806 13.518 -18.332 1.00 93.69 565 ARG A O 1
ATOM 4525 N N . GLY A 1 566 ? 14.867 11.647 -18.987 1.00 90.62 566 GLY A N 1
ATOM 4526 C CA . GLY A 1 566 ? 15.967 11.713 -18.024 1.00 90.62 566 GLY A CA 1
ATOM 4527 C C . GLY A 1 566 ? 16.632 10.356 -17.826 1.00 90.62 566 GLY A C 1
ATOM 4528 O O . GLY A 1 566 ? 16.444 9.443 -18.628 1.00 90.62 566 GLY A O 1
ATOM 4529 N N . ALA A 1 567 ? 17.414 10.205 -16.758 1.00 83.94 567 ALA A N 1
ATOM 4530 C CA . ALA A 1 567 ? 18.166 8.979 -16.514 1.00 83.94 567 ALA A CA 1
ATOM 4531 C C . ALA A 1 567 ? 17.237 7.764 -16.327 1.00 83.94 567 ALA A C 1
ATOM 4533 O O . ALA A 1 567 ? 16.442 7.701 -15.394 1.00 83.94 567 ALA A O 1
ATOM 4534 N N . GLY A 1 568 ? 17.377 6.771 -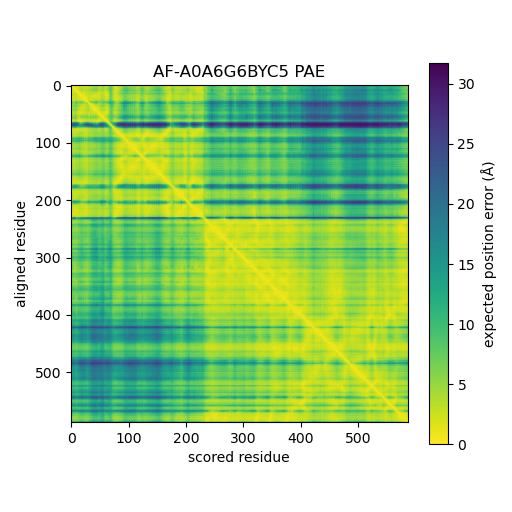17.206 1.00 75.31 568 GLY A N 1
ATOM 4535 C CA . GLY A 1 568 ? 16.519 5.586 -17.239 1.00 75.31 568 GLY A CA 1
ATOM 4536 C C . GLY A 1 568 ? 16.955 4.406 -16.375 1.00 75.31 568 GLY A C 1
ATOM 4537 O O . GLY A 1 568 ? 16.257 3.392 -16.323 1.00 75.31 568 GLY A O 1
ATOM 4538 N N . ALA A 1 569 ? 18.135 4.501 -15.761 1.00 77.81 569 ALA A N 1
ATOM 4539 C CA . ALA A 1 569 ? 18.753 3.437 -14.982 1.00 77.81 569 ALA A CA 1
ATOM 4540 C C . ALA A 1 569 ? 19.786 3.998 -13.995 1.00 77.81 569 ALA A C 1
ATOM 4542 O O . ALA A 1 569 ? 20.409 5.036 -14.226 1.00 77.81 569 ALA A O 1
ATOM 4543 N N . GLY A 1 570 ? 20.009 3.259 -12.911 1.00 84.69 570 GLY A N 1
ATOM 4544 C CA . GLY A 1 570 ? 20.957 3.604 -11.855 1.00 84.69 570 GLY A CA 1
ATOM 4545 C C . GLY A 1 570 ? 20.376 3.278 -10.487 1.00 84.69 570 GLY A C 1
ATOM 4546 O O . GLY A 1 570 ? 19.191 3.500 -10.251 1.00 84.69 570 GLY A O 1
ATOM 4547 N N . ALA A 1 571 ? 21.198 2.734 -9.590 1.00 88.62 571 ALA A N 1
ATOM 4548 C CA . ALA A 1 571 ? 20.729 2.269 -8.285 1.00 88.62 571 ALA A CA 1
ATOM 4549 C C . ALA A 1 571 ? 20.123 3.401 -7.440 1.00 88.62 571 ALA A C 1
ATOM 4551 O O . ALA A 1 571 ? 19.072 3.220 -6.841 1.00 88.62 571 ALA A O 1
ATOM 4552 N N . GLU A 1 572 ? 20.762 4.570 -7.445 1.00 92.25 572 GLU A N 1
ATOM 4553 C CA . GLU A 1 572 ? 20.330 5.753 -6.696 1.00 92.25 572 GLU A CA 1
ATOM 4554 C C . GLU A 1 572 ? 19.043 6.370 -7.254 1.00 92.25 572 GLU A C 1
ATOM 4556 O O . GLU A 1 572 ? 18.107 6.644 -6.506 1.00 92.25 572 GLU A O 1
ATOM 4561 N N . VAL A 1 573 ? 18.963 6.499 -8.580 1.00 91.81 573 VAL A N 1
ATOM 4562 C CA . VAL A 1 573 ? 17.775 6.995 -9.285 1.00 91.81 573 VAL A CA 1
ATOM 4563 C C . VAL A 1 573 ? 16.596 6.043 -9.058 1.00 91.81 573 VAL A C 1
ATOM 4565 O O . VAL A 1 573 ? 15.529 6.457 -8.626 1.00 91.81 573 VAL A O 1
ATOM 4568 N N . THR A 1 574 ? 16.796 4.736 -9.240 1.00 93.62 574 THR A N 1
ATOM 4569 C CA . THR A 1 574 ? 15.743 3.731 -9.003 1.00 93.62 574 THR A CA 1
ATOM 4570 C C . THR A 1 574 ? 15.284 3.738 -7.544 1.00 93.62 574 THR A C 1
ATOM 4572 O O . THR A 1 574 ? 14.086 3.721 -7.286 1.00 93.62 574 THR A O 1
ATOM 4575 N N . ALA A 1 575 ? 16.214 3.826 -6.586 1.00 96.50 575 ALA A N 1
ATOM 4576 C CA . ALA A 1 575 ? 15.876 3.938 -5.169 1.00 96.50 575 ALA A CA 1
ATOM 4577 C C . ALA A 1 575 ? 15.021 5.179 -4.873 1.00 96.50 575 ALA A C 1
ATOM 4579 O O . ALA A 1 575 ? 14.046 5.071 -4.135 1.00 96.50 575 ALA A O 1
ATOM 4580 N N . SER A 1 576 ? 15.319 6.312 -5.517 1.00 95.81 576 SER A N 1
ATOM 4581 C CA . SER A 1 576 ? 14.532 7.541 -5.375 1.00 95.81 576 SER A CA 1
ATOM 4582 C C . SER A 1 576 ? 13.111 7.374 -5.918 1.00 95.81 576 SER A C 1
ATOM 4584 O O . SER A 1 576 ? 12.156 7.818 -5.283 1.00 95.81 576 SER A O 1
ATOM 4586 N N . GLY A 1 577 ? 12.946 6.666 -7.040 1.00 96.25 577 GLY A N 1
ATOM 4587 C CA . GLY A 1 577 ? 11.626 6.314 -7.567 1.00 96.25 577 GLY A CA 1
ATOM 4588 C C . GLY A 1 577 ? 10.829 5.413 -6.615 1.00 96.25 577 GLY A C 1
ATOM 4589 O O . GLY A 1 577 ? 9.674 5.708 -6.318 1.00 96.25 577 GLY A O 1
ATOM 4590 N N . VAL A 1 578 ? 11.462 4.373 -6.054 1.00 97.69 578 VAL A N 1
ATOM 4591 C CA . VAL A 1 578 ? 10.829 3.505 -5.041 1.00 97.69 578 VAL A CA 1
ATOM 4592 C C . VAL A 1 578 ? 10.439 4.319 -3.807 1.00 97.69 578 VAL A C 1
ATOM 4594 O O . VAL A 1 578 ? 9.347 4.153 -3.270 1.00 97.69 578 VAL A O 1
ATOM 4597 N N . PHE A 1 579 ? 11.304 5.232 -3.366 1.00 97.69 579 PHE A N 1
ATOM 4598 C CA . PHE A 1 579 ? 11.024 6.103 -2.230 1.00 97.69 579 PHE A CA 1
ATOM 4599 C C . PHE A 1 579 ? 9.860 7.067 -2.510 1.00 97.69 579 PHE A C 1
ATOM 4601 O O . PHE A 1 579 ? 9.002 7.261 -1.649 1.00 97.69 579 PHE A O 1
ATOM 4608 N N . SER A 1 580 ? 9.772 7.609 -3.728 1.00 96.56 580 SER A N 1
ATOM 4609 C CA . SER A 1 580 ? 8.625 8.407 -4.172 1.00 96.56 580 SER A CA 1
ATOM 4610 C C . SER A 1 580 ? 7.322 7.611 -4.080 1.00 96.56 580 SER A C 1
ATOM 4612 O O . SER A 1 580 ? 6.342 8.107 -3.524 1.00 96.56 580 SER A O 1
ATOM 4614 N N . ASP A 1 581 ? 7.321 6.353 -4.528 1.00 97.75 581 ASP A N 1
ATOM 4615 C CA . ASP A 1 581 ? 6.156 5.470 -4.419 1.00 97.75 581 ASP A CA 1
ATOM 4616 C C . ASP A 1 581 ? 5.804 5.145 -2.960 1.00 97.75 581 ASP A C 1
ATOM 4618 O O . ASP A 1 581 ? 4.624 5.151 -2.607 1.00 97.75 581 ASP A O 1
ATOM 4622 N N . ILE A 1 582 ? 6.797 4.968 -2.077 1.00 97.94 582 ILE A N 1
ATOM 4623 C CA . ILE A 1 582 ? 6.557 4.866 -0.627 1.00 97.94 582 ILE A CA 1
ATOM 4624 C C . ILE A 1 582 ? 5.803 6.093 -0.133 1.00 97.94 582 ILE A C 1
ATOM 4626 O O . ILE A 1 582 ? 4.771 5.932 0.509 1.00 97.94 582 ILE A O 1
ATOM 4630 N N . ILE A 1 583 ? 6.264 7.303 -0.458 1.00 96.31 583 ILE A N 1
ATOM 4631 C CA . ILE A 1 583 ? 5.616 8.547 -0.024 1.00 96.31 583 ILE A CA 1
ATOM 4632 C C . ILE A 1 583 ? 4.200 8.663 -0.605 1.00 96.31 583 ILE A C 1
ATOM 4634 O O . ILE A 1 583 ? 3.271 8.981 0.139 1.00 96.31 583 ILE A O 1
ATOM 4638 N N . LYS A 1 584 ? 4.000 8.370 -1.897 1.00 95.31 584 LYS A N 1
ATOM 4639 C CA . LYS A 1 584 ? 2.671 8.375 -2.538 1.00 95.31 584 LYS A CA 1
ATOM 4640 C C . LYS A 1 584 ? 1.706 7.417 -1.837 1.00 95.31 584 LYS A C 1
ATOM 4642 O O . LYS A 1 584 ? 0.576 7.805 -1.573 1.00 95.31 584 LYS A O 1
ATOM 4647 N N . ALA A 1 585 ? 2.163 6.220 -1.465 1.00 95.12 585 ALA A N 1
ATOM 4648 C CA . ALA A 1 585 ? 1.365 5.230 -0.740 1.00 95.12 585 ALA A CA 1
ATOM 4649 C C . ALA A 1 585 ? 0.951 5.672 0.677 1.00 95.12 585 ALA A C 1
ATOM 4651 O O . ALA A 1 585 ? 0.070 5.056 1.278 1.00 95.12 585 ALA A O 1
ATOM 4652 N N . THR A 1 586 ? 1.588 6.708 1.236 1.00 88.88 586 THR A N 1
ATOM 4653 C CA . THR A 1 586 ? 1.218 7.257 2.550 1.00 88.88 586 THR A CA 1
ATOM 4654 C C . THR A 1 586 ? 0.095 8.287 2.498 1.00 88.88 586 THR A C 1
ATOM 4656 O O . THR A 1 586 ? -0.469 8.586 3.554 1.00 88.88 586 THR A O 1
ATOM 4659 N N . LYS A 1 587 ? -0.209 8.837 1.320 1.00 80.44 587 LYS A N 1
ATOM 4660 C CA . LYS A 1 587 ? -1.283 9.814 1.117 1.00 80.44 587 LYS A CA 1
ATOM 4661 C C . LYS A 1 587 ? -2.617 9.081 1.018 1.00 80.44 587 LYS A C 1
ATOM 4663 O O . LYS A 1 587 ? -3.561 9.513 1.718 1.00 80.44 587 LYS A O 1
#

pLDDT: mean 91.57, std 7.54, range [46.47, 98.69]

Organism: NCBI:txid2712798

Secondary structure (DSSP, 8-state):
--S-TTT-TT----SEEEHHHHHHHHHTT-TT--HHHHHHHHHTT--EEE-BTTBTTS--EEEE-------TT----EEEEEEEEEEEEEE-GGGTT-TTHHHHHHHHHHHTTPPEEEEEE-TTSSEEEEEEEGGGHHHHHHHHHHHTHHHHHTTSSPPPEEEEEEEEEEEE-TTGGGSTTHHHHHHHHHHHTT--EEEEEE-TT-SEEEEEEEGGGHHHHHHHHHHHHH--SPEEEEEEEE--SHHHHHHHHHHHHTHHHHHHTS-EEEEEEEEE-SSEEEE-SSS---TTSHHHHHHHHPEEP-HHHHHHHHHHH--SSEEEEE-S--HHHHTTHHHHHHTT-EEEE--HHHHHS-HHHHHHHHHHHHHHT--EE-GGGTTTTS-HHHHHHHHHHTT--EEEEEEE--HHHHHHHHH--TT--HHHHHHHHHHTT-S-SSTHHHHTTHHHHHHHHHHHHHTT----GGGSEEE--S-HHHHH-SSHHHHHHHHHHTHHHHHHHHHHHHHTT-EEEEEEEEETTEEEEEEEEE-TTSGGGG--TTEEEEEEEESSSSSS-EEEEEE---HHHHHHHHHHHHHHHT-